Protein 2HVB (pdb70)

Foldseek 3Di:
DQVVLADEDPPQWDAKDWDWDDDQQKIKIKIATCPPHAHQQAPVKDWFKKWKWWQFDVHDDIHTPDMDGQPDRDVPHRHRMDMDMDGGNTWGKMKMWIQMPVRGIYMDMDTGD/DLVVLAAADDDPDAWDEKDWDWDDDQQKIKIKIATQPPHDHQFAPVKDWFWKWKWWAFPVGDDTHTQDIDTQPDGDVVHGGRMDMDMDGDNTWGKMKMWIQMPVSGIYMDIDTRD/DVVVLAAADQPQWDAKDWDWDDDAQKIKIKIATQPPHAHQFAPQKDWFKKWKWWAFPPHPDIHTPDMDTQPDRDPVHRHRMDMDIDGGNTWFKMKMWIQMVVRGIYMDMDTGD/DQVVLAAADDDPDAWDHKDWDWDDDQFKIKIKIAICPPPDGQFAPVKDWFKKWKWWAFPVGDDTHTPDIDGQPDGDVVHGGRMDMDMDGDNTWGKMKMWIQMPVRGIYMDMDTRD

Secondary structure (DSSP, 8-state):
--GGG-B-S-----SPEEEEEEETTEEEEEEESSSSSPPP-SSSS-EEEEEEEEEETT-SS-EEEEEEEE--BSSSEEEEEEEEEEE-S--EEEEEEEEETTTEEEEEEEEE-/-GGGG-B-S--TT---SPEEEEEEETTEEEEEEES-SSSPPP-SSSS-EEEEEEEEEETT-SS-EEEEEEEE--BSSSEEEEEEEEEEE----EEEEEEEEETTTEEEEEEEEE-/--GGG-B-S-----S-EEEEEEETTEEEEEEES-SSS----SSSS-EEEEEEEEEETT-SS-EEEEEEEE--BSSSEEEEEEEEEEE-S--EEEEEEEEETTTEEEEEEEEE-/--GGG-B-S--SSS--S-EEEEEEETTEEEEEEESSSSSPPP-BTTB-EEEEEEEEEESS-SS-EEEEEEEE--BSSSEEEEEEEEEEE-S--EEEEEEEEETTTEEEEEEEEE-

B-factor: mean 34.13, std 11.04, range [6.91, 83.4]

Nearest PDB structures (foldseek):
  2hvb-assembly1_D  TM=1.007E+00  e=1.177E-21  Pyrococcus horikoshii OT3
  2hvb-assembly1_C  TM=9.997E-01  e=3.845E-20  Pyrococcus horikoshii OT3
  1do6-assembly1_A  TM=9.822E-01  e=7.403E-17  Pyrococcus furiosus
  4c4u-assembly3_O  TM=9.441E-01  e=2.713E-13  Archaeoglobus fulgidus
  6gq8-assembly1_D  TM=9.202E-01  e=4.413E-12  Nanoarchaeum equitans Kin4-M

InterPro domains:
  IPR002742 Desulfoferrodoxin, ferrous iron-binding domain [PF01880] (9-111)
  IPR002742 Desulfoferrodoxin, ferrous iron-binding domain [TIGR00332] (8-114)
  IPR036073 Desulfoferrodoxin, ferrous iron-binding domain superfamily [G3DSA:2.60.40.730] (1-115)
  IPR036073 Desulfoferrodoxin, ferrous iron-binding domain superfamily [SSF49367] (1-114)
  IPR051233 Desulfoferrodoxin superoxide reductase [PTHR36541] (2-113)

Sequence (456 aa):
MLKETIRSGDWEKHVPVIEYEREGDLVKVEVSVGKEIPHPNTPEHHIAWIELYFHPEGGQFPILVGRVEFTNHSDPLTEPRAVFFFKTSKKGKLYALSYCNIHGLWENEVQLEMLKETIRSGDWKGEKHVPVIEYEREGDLVKVEVSVGKEIPHPNTPEHHIAWIELYFHPEGGQFPILVGRVEFTNHSDPLTEPRAVFFFKTSKKGKLYALSYCNIHGLWENEVQLEMLKETIRSGDWEKHVPVIEYEREGDLVKVEVSVGKEIPHPNTPEHHIAWIELYFHPEGGQFPILVGRVEFTNHSDPLTEPRAVFFFKTSKKGKLYALSYCNIHGLWENEVQLEMLKETIRSGDWKGEKHVPVIEYEREGDLVKVEVSVGKEIPHPNTPEHHIAWIELYFHPEGGQFPILVGRVEFTNHSDPLTEPRAVFFFKTSKKGKLYALSYCNIHGLWENEVQLE

Solvent-accessible surface area: 17505 Å² total; per-residue (Å²): 74,0,50,108,13,10,64,70,30,92,146,75,56,0,22,0,56,15,85,63,126,71,138,60,71,39,0,91,0,32,0,4,3,7,106,157,111,105,10,47,28,51,32,93,22,22,5,22,6,0,0,0,0,0,38,8,112,95,29,118,23,1,29,1,0,0,1,1,13,2,40,15,23,76,50,0,45,1,47,10,48,2,9,1,6,0,99,2,75,97,112,8,70,0,10,0,0,1,4,1,24,78,14,2,1,2,6,32,51,47,101,1,154,71,0,42,112,18,10,67,58,48,55,89,205,79,29,83,0,26,0,67,15,82,66,114,55,134,60,67,89,4,89,0,29,0,2,2,11,77,148,114,100,11,54,28,54,32,86,24,20,5,22,6,0,0,0,0,0,34,6,111,94,32,123,26,1,29,1,0,0,0,1,11,3,39,12,21,75,46,0,46,0,40,14,59,2,7,2,20,3,90,4,63,90,98,0,54,0,9,0,0,0,3,1,22,79,26,1,0,0,3,51,67,42,81,1,149,79,0,55,131,10,6,53,49,58,69,101,74,66,0,40,0,63,12,89,66,107,73,132,59,63,45,0,84,0,31,0,2,4,11,96,157,93,108,14,53,28,56,33,82,27,22,4,23,6,0,0,0,0,0,37,9,140,80,25,112,20,1,28,1,0,0,1,1,14,3,34,12,21,73,53,0,51,1,35,13,31,1,13,0,10,0,91,4,80,104,109,6,70,0,9,0,1,1,5,0,25,80,23,2,0,2,0,38,57,45,99,1,149,87,0,33,115,17,8,70,56,50,58,84,202,69,39,85,0,25,0,68,15,85,63,113,69,116,57,72,53,1,86,0,30,0,3,3,13,84,145,104,104,9,52,23,55,40,94,22,22,5,21,6,0,0,0,0,0,30,15,115,94,29,123,25,2,28,1,0,0,1,0,10,3,36,12,19,74,46,0,40,1,41,15,58,2,9,1,15,1,96,7,83,95,115,1,53,0,6,0,1,1,4,0,21,79,26,1,1,1,2,44,65,46,90,1,151

CATH classification: 2.60.40.730

Structure (mmCIF, N/CA/C/O backbone):
data_2HVB
#
_entry.id   2HVB
#
_cell.length_a   62.561
_cell.length_b   62.561
_cell.length_c   115.254
_cell.angle_alpha   90.00
_cell.angle_beta   90.00
_cell.angle_gamma   120.00
#
_symmetry.space_group_name_H-M   'P 31'
#
loop_
_entity.id
_entity.type
_entity.pdbx_description
1 polymer 'Superoxide reductase'
2 non-polymer 'FE (III) ION'
3 water water
#
loop_
_atom_site.group_PDB
_atom_site.id
_atom_site.type_symbol
_atom_site.label_atom_id
_atom_site.label_alt_id
_atom_site.label_comp_id
_atom_site.label_asym_id
_atom_site.label_entity_id
_atom_site.label_seq_id
_atom_site.pdbx_PDB_ins_code
_atom_site.Cartn_x
_atom_site.Cartn_y
_atom_site.Cartn_z
_atom_site.occupancy
_atom_site.B_iso_or_equiv
_atom_site.auth_seq_id
_atom_site.auth_comp_id
_atom_site.auth_asym_id
_atom_site.auth_atom_id
_atom_site.pdbx_PDB_model_num
ATOM 1 N N . MET A 1 10 ? -34.379 24.606 4.960 1.00 41.46 10 MET A N 1
ATOM 2 C CA . MET A 1 10 ? -35.418 23.535 4.997 1.00 42.63 10 MET A CA 1
ATOM 3 C C . MET A 1 10 ? -34.838 22.153 5.310 1.00 41.21 10 MET A C 1
ATOM 4 O O . MET A 1 10 ? -34.034 22.003 6.233 1.00 41.34 10 MET A O 1
ATOM 9 N N . LEU A 1 11 ? -35.255 21.151 4.537 1.00 39.43 11 LEU A N 1
ATOM 10 C CA . LEU A 1 11 ? -34.790 19.781 4.717 1.00 38.49 11 LEU A CA 1
ATOM 11 C C . LEU A 1 11 ? -33.353 19.578 4.224 1.00 39.14 11 LEU A C 1
ATOM 12 O O . LEU A 1 11 ? -32.559 18.901 4.879 1.00 40.80 11 LEU A O 1
ATOM 17 N N . LYS A 1 12 ? -33.006 20.158 3.078 1.00 39.76 12 LYS A N 1
ATOM 18 C CA . LYS A 1 12 ? -31.654 19.991 2.555 1.00 40.95 12 LYS A CA 1
ATOM 19 C C . LYS A 1 12 ? -30.588 20.390 3.559 1.00 42.19 12 LYS A C 1
ATOM 20 O O . LYS A 1 12 ? -29.558 19.728 3.668 1.00 43.97 12 LYS A O 1
ATOM 26 N N . GLU A 1 13 ? -30.844 21.457 4.309 1.00 43.76 13 GLU A N 1
ATOM 27 C CA . GLU A 1 13 ? -29.889 21.942 5.305 1.00 44.77 13 GLU A CA 1
ATOM 28 C C . GLU A 1 13 ? -29.637 20.918 6.404 1.00 43.27 13 GLU A C 1
ATOM 29 O O . GLU A 1 13 ? -28.613 20.963 7.081 1.00 42.91 13 GLU A O 1
ATOM 35 N N . THR A 1 14 ? -30.569 19.990 6.577 1.00 42.07 14 THR A N 1
ATOM 36 C CA . THR A 1 14 ? -30.428 18.977 7.610 1.00 41.61 14 THR A CA 1
ATOM 37 C C . THR A 1 14 ? -29.555 17.826 7.128 1.00 40.79 14 THR A C 1
ATOM 38 O O . THR A 1 14 ? -29.068 17.033 7.931 1.00 40.67 14 THR A O 1
ATOM 42 N N . ILE A 1 15 ? -29.358 17.750 5.814 1.00 40.35 15 ILE A N 1
ATOM 43 C CA . ILE A 1 15 ? -28.563 16.693 5.200 1.00 40.91 15 ILE A CA 1
ATOM 44 C C . ILE A 1 15 ? -27.074 16.907 5.458 1.00 43.06 15 ILE A C 1
ATOM 45 O O . ILE A 1 15 ? -26.517 17.925 5.060 1.00 42.82 15 ILE A O 1
ATOM 50 N N . ARG A 1 16 ? -26.430 15.937 6.111 1.00 45.97 16 ARG A N 1
ATOM 51 C CA . ARG A 1 16 ? -25.052 16.058 6.581 1.00 48.76 16 ARG A CA 1
ATOM 52 C C . ARG A 1 16 ? -24.069 15.306 5.677 1.00 51.95 16 ARG A C 1
ATOM 53 O O . ARG A 1 16 ? -24.439 14.553 4.788 1.00 51.06 16 ARG A O 1
ATOM 61 N N . SER A 1 17 ? -22.771 15.567 5.913 1.00 56.25 17 SER A N 1
ATOM 62 C CA . SER A 1 17 ? -21.743 14.807 5.211 1.00 60.51 17 SER A CA 1
ATOM 63 C C . SER A 1 17 ? -20.467 14.690 6.050 1.00 63.96 17 SER A C 1
ATOM 64 O O . SER A 1 17 ? -19.589 15.539 6.028 1.00 64.81 17 SER A O 1
ATOM 67 N N . GLY A 1 18 ? -20.406 13.606 6.842 1.00 67.99 18 GLY A N 1
ATOM 68 C CA . GLY A 1 18 ? -19.257 13.413 7.717 1.00 71.91 18 GLY A CA 1
ATOM 69 C C . GLY A 1 18 ? -19.547 12.342 8.771 1.00 74.93 18 GLY A C 1
ATOM 70 O O . GLY A 1 18 ? -19.799 11.183 8.471 1.00 75.44 18 GLY A O 1
ATOM 71 N N . ASP A 1 19 ? -19.461 12.759 10.048 1.00 77.20 19 ASP A N 1
ATOM 72 C CA . ASP A 1 19 ? -19.808 11.848 11.136 1.00 79.68 19 ASP A CA 1
ATOM 73 C C . ASP A 1 19 ? -20.404 12.616 12.319 1.00 80.47 19 ASP A C 1
ATOM 74 O O . ASP A 1 19 ? -20.847 13.748 12.199 1.00 80.86 19 ASP A O 1
ATOM 79 N N . TRP A 1 20 ? -20.440 11.943 13.485 1.00 81.39 20 TRP A N 1
ATOM 80 C CA . TRP A 1 20 ? -21.012 12.590 14.661 1.00 81.56 20 TRP A CA 1
ATOM 81 C C . TRP A 1 20 ? -20.018 12.620 15.823 1.00 81.41 20 TRP A C 1
ATOM 82 O O . TRP A 1 20 ? -20.319 12.222 16.940 1.00 81.79 20 TRP A O 1
ATOM 93 N N . GLU A 1 23 ? -19.173 8.090 14.927 1.00 56.99 23 GLU A N 1
ATOM 94 C CA . GLU A 1 23 ? -20.154 7.140 14.409 1.00 57.65 23 GLU A CA 1
ATOM 95 C C . GLU A 1 23 ? -20.381 7.362 12.915 1.00 57.06 23 GLU A C 1
ATOM 96 O O . GLU A 1 23 ? -20.991 8.328 12.490 1.00 56.45 23 GLU A O 1
ATOM 102 N N . LYS A 1 24 ? -19.831 6.450 12.102 1.00 55.72 24 LYS A N 1
ATOM 103 C CA . LYS A 1 24 ? -19.948 6.657 10.668 1.00 54.52 24 LYS A CA 1
ATOM 104 C C . LYS A 1 24 ? -21.400 6.575 10.198 1.00 52.83 24 LYS A C 1
ATOM 105 O O . LYS A 1 24 ? -22.111 5.605 10.438 1.00 52.43 24 LYS A O 1
ATOM 111 N N . HIS A 1 25 ? -21.801 7.631 9.500 1.00 49.97 25 HIS A N 1
ATOM 112 C CA . HIS A 1 25 ? -23.131 7.706 8.913 1.00 47.52 25 HIS A CA 1
ATOM 113 C C . HIS A 1 25 ? -23.064 7.894 7.390 1.00 46.48 25 HIS A C 1
ATOM 114 O O . HIS A 1 25 ? -23.992 7.516 6.667 1.00 46.59 25 HIS A O 1
ATOM 121 N N . VAL A 1 26 ? -21.975 8.495 6.920 1.00 45.02 26 VAL A N 1
ATOM 122 C CA . VAL A 1 26 ? -21.780 8.765 5.502 1.00 44.66 26 VAL A CA 1
ATOM 123 C C . VAL A 1 26 ? -21.891 7.483 4.663 1.00 42.98 26 VAL A C 1
ATOM 124 O O . VAL A 1 26 ? -21.137 6.533 4.858 1.00 43.19 26 VAL A O 1
ATOM 128 N N . PRO A 1 27 ? -22.854 7.439 3.726 1.00 41.81 27 PRO A N 1
ATOM 129 C CA . PRO A 1 27 ? -23.021 6.252 2.887 1.00 41.16 27 PRO A CA 1
ATOM 130 C C . PRO A 1 27 ? -21.937 6.141 1.822 1.00 40.43 27 PRO A C 1
ATOM 131 O O . PRO A 1 27 ? -21.755 7.047 1.009 1.00 41.24 27 PRO A O 1
ATOM 135 N N . VAL A 1 28 ? -21.219 5.022 1.836 1.00 39.61 28 VAL A N 1
ATOM 136 C CA . VAL A 1 28 ? -20.152 4.780 0.875 1.00 37.92 28 VAL A CA 1
ATOM 137 C C . VAL A 1 28 ? -20.717 4.170 -0.407 1.00 37.55 28 VAL A C 1
ATOM 138 O O . VAL A 1 28 ? -21.537 3.253 -0.364 1.00 38.53 28 VAL A O 1
ATOM 142 N N . ILE A 1 29 ? -20.277 4.699 -1.545 1.00 36.51 29 ILE A N 1
ATOM 143 C CA . ILE A 1 29 ? -20.723 4.232 -2.851 1.00 34.57 29 ILE A CA 1
ATOM 144 C C . ILE A 1 29 ? -19.573 3.569 -3.596 1.00 35.91 29 ILE A C 1
ATOM 145 O O . ILE A 1 29 ? -18.510 4.165 -3.771 1.00 36.73 29 ILE A O 1
ATOM 150 N N . GLU A 1 30 ? -19.783 2.336 -4.033 1.00 36.88 30 GLU A N 1
ATOM 151 C CA . GLU A 1 30 ? -18.766 1.624 -4.790 1.00 38.22 30 GLU A CA 1
ATOM 152 C C . GLU A 1 30 ? -19.464 0.980 -5.971 1.00 38.91 30 GLU A C 1
ATOM 153 O O . GLU A 1 30 ? -20.532 0.394 -5.808 1.00 39.65 30 GLU A O 1
ATOM 159 N N . TYR A 1 31 ? -18.871 1.098 -7.159 1.00 38.29 31 TYR A N 1
ATOM 160 C CA . TYR A 1 31 ? -19.475 0.546 -8.365 1.00 38.10 31 TYR A CA 1
ATOM 161 C C . TYR A 1 31 ? -18.493 -0.121 -9.311 1.00 39.83 31 TYR A C 1
ATOM 162 O O . TYR A 1 31 ? -17.304 0.187 -9.324 1.00 38.77 31 TYR A O 1
ATOM 171 N N . GLU A 1 32 ? -19.016 -1.033 -10.115 1.00 42.28 32 GLU A N 1
ATOM 172 C CA . GLU A 1 32 ? -18.219 -1.720 -11.107 1.00 43.38 32 GLU A CA 1
ATOM 173 C C . GLU A 1 32 ? -18.996 -1.596 -12.398 1.00 43.56 32 GLU A C 1
ATOM 174 O O . GLU A 1 32 ? -20.226 -1.629 -12.402 1.00 43.15 32 GLU A O 1
ATOM 180 N N . ARG A 1 33 ? -18.272 -1.441 -13.494 1.00 42.91 33 ARG A N 1
ATOM 181 C CA . ARG A 1 33 ? -18.901 -1.283 -14.788 1.00 42.69 33 ARG A CA 1
ATOM 182 C C . ARG A 1 33 ? -18.473 -2.325 -15.811 1.00 43.18 33 ARG A C 1
ATOM 183 O O . ARG A 1 33 ? -17.280 -2.571 -16.003 1.00 43.51 33 ARG A O 1
ATOM 191 N N . GLU A 1 34 ? -19.466 -2.938 -16.451 1.00 42.95 34 GLU A N 1
ATOM 192 C CA . GLU A 1 34 ? -19.258 -3.933 -17.500 1.00 42.67 34 GLU A CA 1
ATOM 193 C C . GLU A 1 34 ? -20.117 -3.488 -18.684 1.00 41.83 34 GLU A C 1
ATOM 194 O O . GLU A 1 34 ? -21.231 -3.978 -18.880 1.00 41.89 34 GLU A O 1
ATOM 200 N N . GLY A 1 35 ? -19.599 -2.537 -19.456 1.00 40.07 35 GLY A N 1
ATOM 201 C CA . GLY A 1 35 ? -20.331 -2.031 -20.603 1.00 39.34 35 GLY A CA 1
ATOM 202 C C . GLY A 1 35 ? -21.372 -1.015 -20.167 1.00 39.86 35 GLY A C 1
ATOM 203 O O . GLY A 1 35 ? -21.040 0.079 -19.710 1.00 40.87 35 GLY A O 1
ATOM 204 N N . ASP A 1 36 ? -22.642 -1.369 -20.311 1.00 39.35 36 ASP A N 1
ATOM 205 C CA . ASP A 1 36 ? -23.714 -0.471 -19.908 1.00 38.95 36 ASP A CA 1
ATOM 206 C C . ASP A 1 36 ? -24.191 -0.799 -18.504 1.00 37.22 36 ASP A C 1
ATOM 207 O O . ASP A 1 36 ? -24.792 0.033 -17.830 1.00 36.47 36 ASP A O 1
ATOM 212 N N . LEU A 1 37 ? -23.904 -2.019 -18.066 1.00 36.51 37 LEU A N 1
ATOM 213 C CA . LEU A 1 37 ? -24.313 -2.476 -16.749 1.00 34.04 37 LEU A CA 1
ATOM 214 C C . LEU A 1 37 ? -23.444 -1.985 -15.605 1.00 33.49 37 LEU A C 1
ATOM 215 O O . LEU A 1 37 ? -22.247 -2.262 -15.560 1.00 33.95 37 LEU A O 1
ATOM 220 N N . VAL A 1 38 ? -24.057 -1.256 -14.680 1.00 32.72 38 VAL A N 1
ATOM 221 C CA . VAL A 1 38 ? -23.344 -0.747 -13.522 1.00 31.52 38 VAL A CA 1
ATOM 222 C C . VAL A 1 38 ? -23.807 -1.506 -12.284 1.00 31.52 38 VAL A C 1
ATOM 223 O O . VAL A 1 38 ? -25.003 -1.617 -12.008 1.00 32.51 38 VAL A O 1
ATOM 227 N N . LYS A 1 39 ? -22.844 -2.049 -11.558 1.00 32.11 39 LYS A N 1
ATOM 228 C CA . LYS A 1 39 ? -23.114 -2.784 -10.337 1.00 31.55 39 LYS A CA 1
ATOM 229 C C . LYS A 1 39 ? -22.694 -1.806 -9.234 1.00 30.72 39 LYS A C 1
ATOM 230 O O . LYS A 1 39 ? -21.536 -1.393 -9.176 1.00 28.50 39 LYS A O 1
ATOM 236 N N . VAL A 1 40 ? -23.635 -1.416 -8.377 1.00 29.56 40 VAL A N 1
ATOM 237 C CA . VAL A 1 40 ? -23.320 -0.458 -7.324 1.00 28.52 40 VAL A CA 1
ATOM 238 C C . VAL A 1 40 ? -23.549 -0.988 -5.914 1.00 29.78 40 VAL A C 1
ATOM 239 O O . VAL A 1 40 ? -24.606 -1.543 -5.608 1.00 29.88 40 VAL A O 1
ATOM 243 N N . GLU A 1 41 ? -22.550 -0.830 -5.056 1.00 29.83 41 GLU A N 1
ATOM 244 C CA . GLU A 1 41 ? -22.701 -1.261 -3.677 1.00 30.87 41 GLU A CA 1
ATOM 245 C C . GLU A 1 41 ? -22.719 -0.032 -2.782 1.00 29.21 41 GLU A C 1
ATOM 246 O O . GLU A 1 41 ? -21.782 0.772 -2.799 1.00 29.78 41 GLU A O 1
ATOM 252 N N . VAL A 1 42 ? -23.791 0.123 -2.015 1.00 27.19 42 VAL A N 1
ATOM 253 C CA . VAL A 1 42 ? -23.895 1.253 -1.106 1.00 26.81 42 VAL A CA 1
ATOM 254 C C . VAL A 1 42 ? -23.866 0.684 0.303 1.00 27.78 42 VAL A C 1
ATOM 255 O O . VAL A 1 42 ? -24.395 -0.408 0.549 1.00 27.77 42 VAL A O 1
ATOM 259 N N . SER A 1 43 ? -23.241 1.401 1.228 1.00 27.22 43 SER A N 1
ATOM 260 C CA . SER A 1 43 ? -23.161 0.907 2.600 1.00 27.97 43 SER A CA 1
ATOM 261 C C . SER A 1 43 ? -22.866 1.984 3.620 1.00 28.34 43 SER A C 1
ATOM 262 O O . SER A 1 43 ? -22.414 3.079 3.279 1.00 27.38 43 SER A O 1
ATOM 265 N N . VAL A 1 44 ? -23.131 1.654 4.877 1.00 29.29 44 VAL A N 1
ATOM 266 C CA . VAL A 1 44 ? -22.876 2.565 5.982 1.00 30.92 44 VAL A CA 1
ATOM 267 C C . VAL A 1 44 ? -22.114 1.788 7.053 1.00 32.93 44 VAL A C 1
ATOM 268 O O . VAL A 1 44 ? -22.474 0.657 7.382 1.00 34.11 44 VAL A O 1
ATOM 272 N N . GLY A 1 45 ? -21.047 2.388 7.571 1.00 34.86 45 GLY A N 1
ATOM 273 C CA . GLY A 1 45 ? -20.224 1.786 8.618 1.00 39.01 45 GLY A CA 1
ATOM 274 C C . GLY A 1 45 ? -19.784 0.352 8.284 1.00 41.59 45 GLY A C 1
ATOM 275 O O . GLY A 1 45 ? -20.017 -0.594 9.032 1.00 42.17 45 GLY A O 1
ATOM 276 N N . LYS A 1 46 ? -19.148 0.208 7.101 1.00 44.59 46 LYS A N 1
ATOM 277 C CA . LYS A 1 46 ? -18.656 -1.099 6.674 1.00 47.61 46 LYS A CA 1
ATOM 278 C C . LYS A 1 46 ? -17.337 -1.458 7.371 1.00 49.80 46 LYS A C 1
ATOM 279 O O . LYS A 1 46 ? -16.942 -2.614 7.465 1.00 50.02 46 LYS A O 1
ATOM 285 N N . GLU A 1 47 ? -16.635 -0.403 7.832 1.00 52.46 47 GLU A N 1
ATOM 286 C CA . GLU A 1 47 ? -15.437 -0.606 8.645 1.00 54.17 47 GL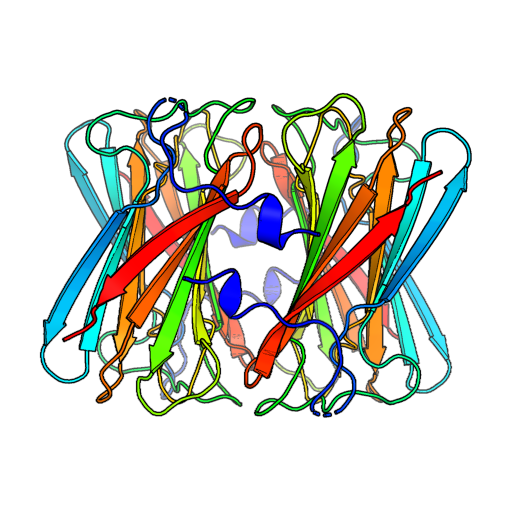U A CA 1
ATOM 287 C C . GLU A 1 47 ? -15.785 -0.498 10.129 1.00 53.70 47 GLU A C 1
ATOM 288 O O . GLU A 1 47 ? -15.681 -1.440 10.905 1.00 53.62 47 GLU A O 1
ATOM 294 N N . ILE A 1 48 ? -16.172 0.733 10.516 1.00 53.74 48 ILE A N 1
ATOM 295 C CA . ILE A 1 48 ? -16.697 0.952 11.855 1.00 52.76 48 ILE A CA 1
ATOM 296 C C . ILE A 1 48 ? -18.224 0.845 11.855 1.00 50.30 48 ILE A C 1
ATOM 297 O O . ILE A 1 48 ? -18.936 1.795 11.560 1.00 50.35 48 ILE A O 1
ATOM 302 N N . PRO A 1 49 ? -18.727 -0.365 12.159 1.00 48.12 49 PRO A N 1
ATOM 303 C CA . PRO A 1 49 ? -20.157 -0.621 12.161 1.00 46.17 49 PRO A CA 1
ATOM 304 C C . PRO A 1 49 ? -20.960 0.454 12.914 1.00 43.89 49 PRO A C 1
ATOM 305 O O . PRO A 1 49 ? -20.594 0.922 13.983 1.00 44.97 49 PRO A O 1
ATOM 309 N N . HIS A 1 50 ? -22.049 0.884 12.293 1.00 39.64 50 HIS A N 1
ATOM 310 C CA . HIS A 1 50 ? -23.015 1.713 12.976 1.00 34.50 50 HIS A CA 1
ATOM 311 C C . HIS A 1 50 ? -23.868 0.848 13.890 1.00 31.42 50 HIS A C 1
ATOM 312 O O . HIS A 1 50 ? -24.046 -0.342 13.676 1.00 32.56 50 HIS A O 1
ATOM 319 N N . PRO A 1 51 ? -24.354 1.448 14.992 1.00 30.41 51 PRO A N 1
ATOM 320 C CA . PRO A 1 51 ? -25.282 0.746 15.846 1.00 29.34 51 PRO A CA 1
ATOM 321 C C . PRO A 1 51 ? -26.428 0.163 15.024 1.00 27.92 51 PRO A C 1
ATOM 322 O O . PRO A 1 51 ? -27.007 0.804 14.150 1.00 27.47 51 PRO A O 1
ATOM 326 N N . ASN A 1 52 ? -26.700 -1.125 15.269 1.00 27.50 52 ASN A N 1
ATOM 327 C CA . ASN A 1 52 ? -27.838 -1.752 14.613 1.00 26.77 52 ASN A CA 1
ATOM 328 C C . ASN A 1 52 ? -28.754 -2.395 15.647 1.00 26.54 52 ASN A C 1
ATOM 329 O O . ASN A 1 52 ? -28.611 -3.557 16.005 1.00 27.04 52 ASN A O 1
ATOM 334 N N . THR A 1 53 ? -29.677 -1.604 16.187 1.00 26.48 53 THR A N 1
ATOM 335 C CA . THR A 1 53 ? -30.618 -2.064 17.206 1.00 26.06 53 THR A CA 1
ATOM 336 C C . THR A 1 53 ? -31.983 -1.440 16.896 1.00 26.91 53 THR A C 1
ATOM 337 O O . THR A 1 53 ? -32.089 -0.487 16.106 1.00 25.64 53 THR A O 1
ATOM 341 N N . PRO A 1 54 ? -33.046 -1.959 17.523 1.00 26.84 54 PRO A N 1
ATOM 342 C CA . PRO A 1 54 ? -34.378 -1.410 17.269 1.00 26.17 54 PRO A CA 1
ATOM 343 C C . PRO A 1 54 ? -34.451 0.081 17.542 1.00 26.34 54 PRO A C 1
ATOM 344 O O . PRO A 1 54 ? -35.110 0.816 16.814 1.00 25.84 54 PRO A O 1
ATOM 348 N N . GLU A 1 55 ? -33.762 0.513 18.596 1.00 28.43 55 GLU A N 1
ATOM 349 C CA . GLU A 1 55 ? -33.725 1.917 19.006 1.00 29.01 55 GLU A CA 1
ATOM 350 C C . GLU A 1 55 ? -32.821 2.771 18.124 1.00 28.19 55 GLU A C 1
ATOM 351 O O . GLU A 1 55 ? -33.065 3.961 17.959 1.00 27.81 55 GLU A O 1
ATOM 357 N N . HIS A 1 56 ? -31.766 2.181 17.568 1.00 27.21 56 HIS A N 1
ATOM 358 C CA . HIS A 1 56 ? -30.836 2.954 16.741 1.00 27.14 56 HIS A CA 1
ATOM 359 C C . HIS A 1 56 ? -30.279 2.122 15.588 1.00 26.35 56 HIS A C 1
ATOM 360 O O . HIS A 1 56 ? -29.716 1.036 15.796 1.00 25.04 56 HIS A O 1
ATOM 367 N N . HIS A 1 57 ? -30.437 2.649 14.378 1.00 25.54 57 HIS A N 1
ATOM 368 C CA . HIS A 1 57 ? -30.019 1.941 13.177 1.00 24.94 57 HIS A CA 1
ATOM 369 C C . HIS A 1 57 ? -30.141 2.768 11.902 1.00 23.34 57 HIS A C 1
ATOM 370 O O . HIS A 1 57 ? -30.693 3.872 11.881 1.00 23.82 57 HIS A O 1
ATOM 377 N N . ILE A 1 58 ? -29.598 2.216 10.828 1.00 22.03 58 ILE A N 1
ATOM 378 C CA . ILE A 1 58 ? -29.685 2.843 9.521 1.00 21.19 58 ILE A CA 1
ATOM 379 C C . ILE A 1 58 ? -30.937 2.135 8.947 1.00 21.52 58 ILE A C 1
ATOM 380 O O . ILE A 1 58 ? -30.984 0.894 8.883 1.00 19.60 58 ILE A O 1
ATOM 385 N N . ALA A 1 59 ? -31.931 2.908 8.515 1.00 21.25 59 ALA A N 1
ATOM 386 C CA . ALA A 1 59 ? -33.164 2.339 7.991 1.00 21.08 59 ALA A CA 1
ATOM 387 C C . ALA A 1 59 ? -33.186 2.104 6.502 1.00 21.46 59 ALA A C 1
ATOM 388 O O . ALA A 1 59 ? -33.773 1.129 6.048 1.00 23.41 59 ALA A O 1
ATOM 390 N N . TRP A 1 60 ? -32.578 3.002 5.738 1.00 22.71 60 TRP A N 1
ATOM 391 C CA . TRP A 1 60 ? -32.578 2.852 4.289 1.00 22.89 60 TRP A CA 1
ATOM 392 C C . TRP A 1 60 ? -31.538 3.683 3.552 1.00 22.64 60 TRP A C 1
ATOM 393 O O . TRP A 1 60 ? -30.873 4.552 4.123 1.00 21.56 60 TRP A O 1
ATOM 404 N N . ILE A 1 61 ? -31.428 3.404 2.261 1.00 22.66 61 ILE A N 1
ATOM 405 C CA . ILE A 1 61 ? -30.522 4.119 1.382 1.00 23.01 61 ILE A CA 1
ATOM 406 C C . ILE A 1 61 ? -31.181 4.249 0.009 1.00 24.94 61 ILE A C 1
ATOM 407 O O . ILE A 1 61 ? -31.804 3.300 -0.488 1.00 24.86 61 ILE A O 1
ATOM 412 N N . GLU A 1 62 ? -31.056 5.429 -0.593 1.00 24.91 62 GLU A N 1
ATOM 413 C CA . GLU A 1 62 ? -31.599 5.671 -1.924 1.00 25.14 62 GLU A CA 1
ATOM 414 C C . GLU A 1 62 ? -30.409 5.985 -2.827 1.00 25.13 62 GLU A C 1
ATOM 415 O O . GLU A 1 62 ? -29.503 6.719 -2.433 1.00 25.12 62 GLU A O 1
ATOM 421 N N . LEU A 1 63 ? -30.404 5.409 -4.025 1.00 25.33 63 LEU A N 1
ATOM 422 C CA . LEU A 1 63 ? -29.320 5.618 -4.978 1.00 24.78 63 LEU A CA 1
ATOM 423 C C . LEU A 1 63 ? -29.824 6.389 -6.182 1.00 25.42 63 LEU A C 1
ATOM 424 O O . LEU A 1 63 ? -30.709 5.926 -6.906 1.00 26.69 63 LEU A O 1
ATOM 429 N N . TYR A 1 64 ? -29.257 7.569 -6.391 1.00 24.94 64 TYR A N 1
ATOM 430 C CA . TYR A 1 64 ? -29.658 8.403 -7.507 1.00 25.79 64 TYR A CA 1
ATOM 431 C C . TYR A 1 64 ? -28.543 8.514 -8.538 1.00 27.18 64 TYR A C 1
ATOM 432 O O . TYR A 1 64 ? -27.352 8.427 -8.219 1.00 26.34 64 TYR A O 1
ATOM 441 N N . PHE A 1 65 ? -28.946 8.730 -9.780 1.00 26.51 65 PHE A N 1
ATOM 442 C CA . PHE A 1 65 ? -27.998 8.905 -10.848 1.00 26.65 65 PHE A CA 1
ATOM 443 C C . PHE A 1 65 ? -28.321 10.207 -11.563 1.00 27.09 65 PHE A C 1
ATOM 444 O O . PHE A 1 65 ? -29.410 10.371 -12.105 1.00 27.00 65 PHE A O 1
ATOM 452 N N . HIS A 1 66 ? -27.377 11.138 -11.543 1.00 28.21 66 HIS A N 1
ATOM 453 C CA . HIS A 1 66 ? -27.563 12.410 -12.220 1.00 28.33 66 HIS A CA 1
ATOM 454 C C . HIS A 1 66 ? -26.706 12.370 -13.477 1.00 30.39 66 HIS A C 1
ATOM 455 O O . HIS A 1 66 ? -25.509 12.668 -13.446 1.00 28.28 66 HIS A O 1
ATOM 462 N N . PRO A 1 67 ? -27.312 11.992 -14.604 1.00 32.75 67 PRO A N 1
ATOM 463 C CA . PRO A 1 67 ? -26.567 11.915 -15.849 1.00 35.48 67 PRO A CA 1
ATOM 464 C C . PRO A 1 67 ? -26.098 13.270 -16.356 1.00 37.57 67 PRO A C 1
ATOM 465 O O . PRO A 1 67 ? -26.798 14.276 -16.203 1.00 37.71 67 PRO A O 1
ATOM 469 N N . GLU A 1 68 ? -24.907 13.286 -16.954 1.00 38.75 68 GLU A N 1
ATOM 470 C CA . GLU A 1 68 ? -24.406 14.505 -17.559 1.00 41.43 68 GLU A CA 1
ATOM 471 C C . GLU A 1 68 ? -25.295 14.878 -18.741 1.00 41.39 68 GLU A C 1
ATOM 472 O O . GLU A 1 68 ? -25.872 14.033 -19.405 1.00 40.64 68 GLU A O 1
ATOM 478 N N . GLY A 1 69 ? -25.463 16.190 -18.954 1.00 41.35 69 GLY A N 1
ATOM 479 C CA . GLY A 1 69 ? -26.454 16.582 -19.946 1.00 42.40 69 GLY A CA 1
ATOM 480 C C . GLY A 1 69 ? -27.848 16.128 -19.514 1.00 42.53 69 GLY A C 1
ATOM 481 O O . GLY A 1 69 ? -28.668 15.697 -20.311 1.00 43.83 69 GLY A O 1
ATOM 482 N N . GLY A 1 70 ? -28.066 16.175 -18.180 1.00 42.93 70 GLY A N 1
ATOM 483 C CA . GLY A 1 70 ? -29.405 15.964 -17.636 1.00 41.47 70 GLY A CA 1
ATOM 484 C C . GLY A 1 70 ? -29.658 16.926 -16.466 1.00 41.76 70 GLY A C 1
ATOM 485 O O . GLY A 1 70 ? -28.808 17.155 -15.618 1.00 41.31 70 GLY A O 1
ATOM 486 N N . GLN A 1 71 ? -30.853 17.538 -16.477 1.00 42.73 71 GLN A N 1
ATOM 487 C CA . GLN A 1 71 ? -31.124 18.560 -15.470 1.00 42.83 71 GLN A CA 1
ATOM 488 C C . GLN A 1 71 ? -31.409 17.952 -14.097 1.00 41.12 71 GLN A C 1
ATOM 489 O O . GLN A 1 71 ? -31.086 18.512 -13.058 1.00 40.69 71 GLN A O 1
ATOM 495 N N . PHE A 1 72 ? -32.053 16.790 -14.042 1.00 38.68 72 PHE A N 1
ATOM 496 C CA . PHE A 1 72 ? -32.407 16.204 -12.752 1.00 37.13 72 PHE A CA 1
ATOM 497 C C . PHE A 1 72 ? -31.853 14.821 -12.453 1.00 35.63 72 PHE A C 1
ATOM 498 O O . PHE A 1 72 ? -31.616 14.021 -13.356 1.00 37.49 72 PHE A O 1
ATOM 506 N N . PRO A 1 73 ? -31.662 14.518 -11.161 1.00 33.58 73 PRO A N 1
ATOM 507 C CA . PRO A 1 73 ? -31.148 13.230 -10.687 1.00 31.76 73 PRO A CA 1
ATOM 508 C C . PRO A 1 73 ? -32.294 12.233 -10.748 1.00 30.08 73 PRO A C 1
ATOM 509 O O . PRO A 1 73 ? -33.432 12.592 -10.459 1.00 32.26 73 PRO A O 1
ATOM 513 N N . ILE A 1 74 ? -32.000 10.990 -11.112 1.00 27.31 74 ILE A N 1
ATOM 514 C CA . ILE A 1 74 ? -33.031 9.969 -11.249 1.00 24.92 74 ILE A CA 1
ATOM 515 C C . ILE A 1 74 ? -32.871 8.865 -10.203 1.00 26.45 74 ILE A C 1
ATOM 516 O O . ILE A 1 74 ? -31.779 8.315 -10.037 1.00 26.62 74 ILE A O 1
ATOM 521 N N . LEU A 1 75 ? -33.948 8.536 -9.492 1.00 24.84 75 LEU A N 1
ATOM 522 C CA . LEU A 1 75 ? -33.861 7.487 -8.481 1.00 24.49 75 LEU A CA 1
ATOM 523 C C . LEU A 1 75 ? -33.705 6.143 -9.179 1.00 24.37 75 LEU A C 1
ATOM 524 O O . LEU A 1 75 ? -34.569 5.728 -9.947 1.00 23.95 75 LEU A O 1
ATOM 529 N N . VAL A 1 76 ? -32.592 5.469 -8.919 1.00 26.12 76 VAL A N 1
ATOM 530 C CA . VAL A 1 76 ? -32.323 4.170 -9.537 1.00 26.16 76 VAL A CA 1
ATOM 531 C C . VAL A 1 76 ? -32.936 3.063 -8.697 1.00 24.54 76 VAL A C 1
ATOM 532 O O . VAL A 1 76 ? -33.571 2.153 -9.214 1.00 22.20 76 VAL A O 1
ATOM 536 N N . GLY A 1 77 ? -32.729 3.157 -7.390 1.00 23.82 77 GLY A N 1
ATOM 537 C CA . GLY A 1 77 ? -33.266 2.164 -6.486 1.00 23.55 77 GLY A CA 1
ATOM 538 C C . GLY A 1 77 ? -33.233 2.586 -5.032 1.00 23.02 77 GLY A C 1
ATOM 539 O O . GLY A 1 77 ? -32.478 3.468 -4.636 1.00 22.97 77 GLY A O 1
ATOM 540 N N . ARG A 1 78 ? -34.077 1.952 -4.231 1.00 23.94 78 ARG A N 1
ATOM 541 C CA . ARG A 1 78 ? -34.138 2.244 -2.812 1.00 24.45 78 ARG A CA 1
ATOM 542 C C . ARG A 1 78 ? -34.136 0.927 -2.048 1.00 22.12 78 ARG A C 1
ATOM 543 O O . ARG A 1 78 ? -34.770 -0.041 -2.457 1.00 20.41 78 ARG A O 1
ATOM 551 N N . VAL A 1 79 ? -33.413 0.889 -0.936 1.00 22.11 79 VAL A N 1
ATOM 552 C CA . VAL A 1 79 ? -33.347 -0.332 -0.138 1.00 20.40 79 VAL A CA 1
ATOM 553 C C . VAL A 1 79 ? -33.672 -0.087 1.338 1.00 19.11 79 VAL A C 1
ATOM 554 O O . VAL A 1 79 ? -33.236 0.896 1.931 1.00 18.44 79 VAL A O 1
ATOM 558 N N . GLU A 1 80 ? -34.460 -0.974 1.924 1.00 19.48 80 GLU A N 1
ATOM 559 C CA . GLU A 1 80 ? -34.811 -0.850 3.335 1.00 20.04 80 GLU A CA 1
ATOM 560 C C . GLU A 1 80 ? -34.253 -2.027 4.123 1.00 19.00 80 GLU A C 1
ATOM 561 O O . GLU A 1 80 ? -34.397 -3.187 3.727 1.00 17.96 80 GLU A O 1
ATOM 567 N N . PHE A 1 81 ? -33.585 -1.706 5.224 1.00 18.23 81 PHE A N 1
ATOM 568 C CA . PHE A 1 81 ? -32.996 -2.696 6.118 1.00 18.23 81 PHE A CA 1
ATOM 569 C C . PHE A 1 81 ? -34.003 -2.724 7.257 1.00 20.41 81 PHE A C 1
ATOM 570 O O . PHE A 1 81 ? -33.934 -1.922 8.185 1.00 22.22 81 PHE A O 1
ATOM 578 N N . THR A 1 82 ? -34.932 -3.667 7.186 1.00 20.61 82 THR A N 1
ATOM 579 C CA . THR A 1 82 ? -36.031 -3.709 8.134 1.00 22.65 82 THR A CA 1
ATOM 580 C C . THR A 1 82 ? -36.010 -4.472 9.451 1.00 25.24 82 THR A C 1
ATOM 581 O O . THR A 1 82 ? -36.956 -4.343 10.230 1.00 26.76 82 THR A O 1
ATOM 585 N N . ASN A 1 83 ? -34.996 -5.289 9.714 1.00 26.26 83 ASN A N 1
ATOM 586 C CA . ASN A 1 83 ? -34.963 -5.974 11.007 1.00 25.13 83 ASN A CA 1
ATOM 587 C C . ASN A 1 83 ? -33.646 -5.648 11.693 1.00 26.01 83 ASN A C 1
ATOM 588 O O . ASN A 1 83 ? -32.595 -5.627 11.047 1.00 27.51 83 ASN A O 1
ATOM 593 N N . HIS A 1 84 ? -33.697 -5.395 12.995 1.00 24.09 84 HIS A N 1
ATOM 594 C CA . HIS A 1 84 ? -32.489 -5.013 13.703 1.00 23.59 84 HIS A CA 1
ATOM 595 C C . HIS A 1 84 ? -32.189 -5.784 14.999 1.00 24.97 84 HIS A C 1
ATOM 596 O O . HIS A 1 84 ? -31.624 -5.220 15.926 1.00 24.57 84 HIS A O 1
ATOM 603 N N . SER A 1 85 ? -32.562 -7.062 15.053 1.00 26.36 85 SER A N 1
ATOM 604 C CA . SER A 1 85 ? -32.341 -7.934 16.213 1.00 28.87 85 SER A CA 1
ATOM 605 C C . SER A 1 85 ? -31.687 -9.202 15.694 1.00 28.79 85 SER A C 1
ATOM 606 O O . SER A 1 85 ? -30.473 -9.318 15.651 1.00 30.26 85 SER A O 1
ATOM 609 N N . ASP A 1 86 ? -32.513 -10.142 15.259 1.00 29.46 86 ASP A N 1
ATOM 610 C CA . ASP A 1 86 ? -32.028 -11.383 14.701 1.00 30.31 86 ASP A CA 1
ATOM 611 C C . ASP A 1 86 ? -33.141 -11.848 13.784 1.00 29.47 86 ASP A C 1
ATOM 612 O O . ASP A 1 86 ? -34.211 -12.218 14.235 1.00 29.76 86 ASP A O 1
ATOM 617 N N . PRO A 1 87 ? -32.906 -11.813 12.474 1.00 29.87 87 PRO A N 1
ATOM 618 C CA . PRO A 1 87 ? -31.650 -11.394 11.844 1.00 30.22 87 PRO A CA 1
ATOM 619 C C . PRO A 1 87 ? -31.324 -9.906 11.938 1.00 29.57 87 PRO A C 1
ATOM 620 O O . PRO A 1 87 ? -32.178 -9.068 12.206 1.00 29.94 87 PRO A O 1
ATOM 624 N N . LEU A 1 88 ? -30.061 -9.600 11.703 1.00 29.34 88 LEU A N 1
ATOM 625 C CA . LEU A 1 88 ? -29.584 -8.242 11.755 1.00 28.16 88 LEU A CA 1
ATOM 626 C C . LEU A 1 88 ? -29.345 -7.814 10.322 1.00 28.37 88 LEU A C 1
ATOM 627 O O . LEU A 1 88 ? -28.386 -8.257 9.693 1.00 27.71 88 LEU A O 1
ATOM 632 N N . THR A 1 89 ? -30.223 -6.973 9.794 1.00 27.28 89 THR A N 1
ATOM 633 C CA . THR A 1 89 ? -30.059 -6.502 8.432 1.00 26.27 89 THR A CA 1
ATOM 634 C C . THR A 1 89 ? -28.936 -5.475 8.433 1.00 27.08 89 THR A C 1
ATOM 635 O O . THR A 1 89 ? -29.065 -4.396 9.009 1.00 29.16 89 THR A O 1
ATOM 639 N N . GLU A 1 90 ? -27.833 -5.812 7.791 1.00 26.44 90 GLU A N 1
ATOM 640 C CA . GLU A 1 90 ? -26.716 -4.905 7.713 1.00 26.77 90 GLU A CA 1
ATOM 641 C C . GLU A 1 90 ? -27.058 -3.809 6.703 1.00 26.14 90 GLU A C 1
ATOM 642 O O . GLU A 1 90 ? -27.601 -4.080 5.641 1.00 23.19 90 GLU A O 1
ATOM 648 N N . PRO A 1 91 ? -26.758 -2.550 7.037 1.00 26.85 91 PRO A N 1
ATOM 649 C CA . PRO A 1 91 ? -27.050 -1.445 6.126 1.00 26.64 91 PRO A CA 1
ATOM 650 C C . PRO A 1 91 ? -26.091 -1.422 4.933 1.00 27.07 91 PRO A C 1
ATOM 651 O O . PRO A 1 91 ? -25.259 -0.522 4.805 1.00 26.14 91 PRO A O 1
ATOM 655 N N . ARG A 1 92 ? -26.230 -2.429 4.071 1.00 28.48 92 ARG A N 1
ATOM 656 C CA . ARG A 1 92 ? -25.402 -2.570 2.886 1.00 29.75 92 ARG A CA 1
ATOM 657 C C . ARG A 1 92 ? -26.183 -3.288 1.787 1.00 29.76 92 ARG A C 1
ATOM 658 O O . ARG A 1 92 ? -26.821 -4.309 2.043 1.00 27.66 92 ARG A O 1
ATOM 666 N N . ALA A 1 93 ? -26.117 -2.759 0.564 1.00 29.41 93 ALA A N 1
ATOM 667 C CA . ALA A 1 93 ? -26.821 -3.356 -0.569 1.00 27.75 93 ALA A CA 1
ATOM 668 C C . ALA A 1 93 ? -26.115 -3.144 -1.903 1.00 28.40 93 ALA A C 1
ATOM 669 O O . ALA A 1 93 ? -25.273 -2.244 -2.057 1.00 28.81 93 ALA A O 1
ATOM 671 N N . VAL A 1 94 ? -26.495 -3.973 -2.874 1.00 27.94 94 VAL A N 1
ATOM 672 C CA . VAL A 1 94 ? -25.949 -3.899 -4.221 1.00 26.92 94 VAL A CA 1
ATOM 673 C C . VAL A 1 94 ? -27.082 -3.769 -5.226 1.00 26.81 94 VAL A C 1
ATOM 674 O O . VAL A 1 94 ? -28.036 -4.549 -5.208 1.00 26.25 94 VAL A O 1
ATOM 678 N N . PHE A 1 95 ? -26.959 -2.783 -6.107 1.00 27.47 95 PHE A N 1
ATOM 679 C CA . PHE A 1 95 ? -27.954 -2.528 -7.138 1.00 27.13 95 PHE A CA 1
ATOM 680 C C . PHE A 1 95 ? -27.337 -2.788 -8.493 1.00 28.33 95 PHE A C 1
ATOM 681 O O . PHE A 1 95 ? -26.109 -2.797 -8.645 1.00 27.75 95 PHE A O 1
ATOM 689 N N . PHE A 1 96 ? -28.206 -2.988 -9.476 1.00 28.65 96 PHE A N 1
ATOM 690 C CA . PHE A 1 96 ? -27.791 -3.216 -10.848 1.00 27.09 96 PHE A CA 1
ATOM 691 C C . PHE A 1 96 ? -28.708 -2.413 -11.757 1.00 27.56 96 PHE A C 1
ATOM 692 O O . PHE A 1 96 ? -29.928 -2.474 -11.631 1.00 27.73 96 PHE A O 1
ATOM 700 N N . PHE A 1 97 ? -28.125 -1.650 -12.668 1.00 28.75 97 PHE A N 1
ATOM 701 C CA . PHE A 1 97 ? -28.925 -0.866 -13.585 1.00 30.73 97 PHE A CA 1
ATOM 702 C C . PHE A 1 97 ? -28.129 -0.662 -14.854 1.00 32.26 97 PHE A C 1
ATOM 703 O O . PHE A 1 97 ? -26.904 -0.552 -14.806 1.00 32.81 97 PHE A O 1
ATOM 711 N N . LYS A 1 98 ? -28.821 -0.637 -15.990 1.00 34.90 98 LYS A N 1
ATOM 712 C CA . LYS A 1 98 ? -28.168 -0.446 -17.279 1.00 36.60 98 LYS A CA 1
ATOM 713 C C . LYS A 1 98 ? -28.274 0.997 -17.738 1.00 37.05 98 LYS A C 1
ATOM 714 O O . LYS A 1 98 ? -29.323 1.621 -17.627 1.00 38.15 98 LYS A O 1
ATOM 720 N N . THR A 1 99 ? -27.171 1.521 -18.249 1.00 38.05 99 TH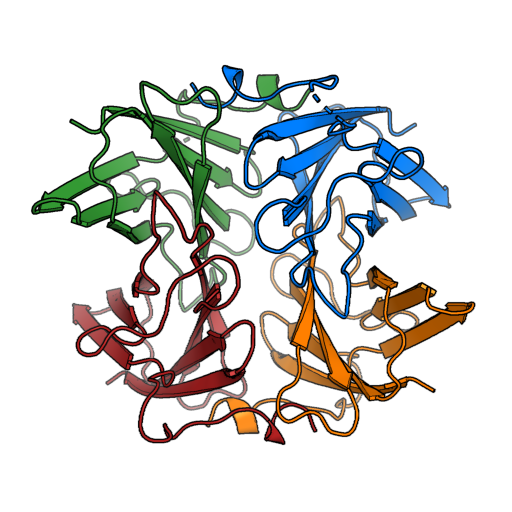R A N 1
ATOM 721 C CA . THR A 1 99 ? -27.101 2.868 -18.808 1.00 39.12 99 THR A CA 1
ATOM 722 C C . THR A 1 99 ? -25.788 3.107 -19.556 1.00 40.83 99 THR A C 1
ATOM 723 O O . THR A 1 99 ? -24.714 2.718 -19.120 1.00 39.88 99 THR A O 1
ATOM 727 N N . SER A 1 100 ? -25.907 3.743 -20.738 1.00 42.27 100 SER A N 1
ATOM 728 C CA . SER A 1 100 ? -24.700 4.061 -21.494 1.00 44.53 100 SER A CA 1
ATOM 729 C C . SER A 1 100 ? -24.125 5.429 -21.110 1.00 44.65 100 SER A C 1
ATOM 730 O O . SER A 1 100 ? -23.014 5.788 -21.474 1.00 47.57 100 SER A O 1
ATOM 733 N N . LYS A 1 101 ? -24.938 6.207 -20.365 1.00 43.78 101 LYS A N 1
ATOM 734 C CA . LYS A 1 101 ? -24.525 7.564 -20.003 1.00 42.45 101 LYS A CA 1
ATOM 735 C C . LYS A 1 101 ? -23.513 7.574 -18.850 1.00 41.83 101 LYS A C 1
ATOM 736 O O . LYS A 1 101 ? -23.251 6.560 -18.217 1.00 41.87 101 LYS A O 1
ATOM 742 N N . LYS A 1 102 ? -22.953 8.755 -18.646 1.00 41.18 102 LYS A N 1
ATOM 743 C CA . LYS A 1 102 ? -21.958 8.978 -17.606 1.00 42.11 102 LYS A CA 1
ATOM 744 C C . LYS A 1 102 ? -22.486 10.108 -16.738 1.00 41.49 102 LYS A C 1
ATOM 745 O O . LYS A 1 102 ? -23.323 10.892 -17.175 1.00 43.06 102 LYS A O 1
ATOM 751 N N . GLY A 1 103 ? -22.018 10.197 -15.505 1.00 40.38 103 GLY A N 1
ATOM 752 C CA . GLY A 1 103 ? -22.508 11.268 -14.665 1.00 39.76 103 GLY A CA 1
ATOM 753 C C . GLY A 1 103 ? -22.072 11.153 -13.228 1.00 39.21 103 GLY A C 1
ATOM 754 O O . GLY A 1 103 ? -20.929 10.810 -12.937 1.00 38.96 103 GLY A O 1
ATOM 755 N N . LYS A 1 104 ? -22.999 11.430 -12.321 1.00 39.19 104 LYS A N 1
ATOM 756 C CA . LYS A 1 104 ? -22.774 11.455 -10.883 1.00 39.41 104 LYS A CA 1
ATOM 757 C C . LYS A 1 104 ? -23.735 10.515 -10.157 1.00 38.29 104 LYS A C 1
ATOM 758 O O . LYS A 1 104 ? -24.931 10.485 -10.416 1.00 36.65 104 LYS A O 1
ATOM 764 N N . LEU A 1 105 ? -23.259 9.739 -9.183 1.00 36.50 105 LEU A N 1
ATOM 765 C CA . LEU A 1 105 ? -24.118 8.871 -8.378 1.00 34.38 105 LEU A CA 1
ATOM 766 C C . LEU A 1 105 ? -24.270 9.426 -6.966 1.00 34.13 105 LEU A C 1
ATOM 767 O O . LEU A 1 105 ? -23.278 9.675 -6.290 1.00 32.30 105 LEU A O 1
ATOM 772 N N . TYR A 1 106 ? -25.509 9.615 -6.520 1.00 34.00 106 TYR A N 1
ATOM 773 C CA . TYR A 1 106 ? -25.752 10.126 -5.174 1.00 34.52 106 TYR A CA 1
ATOM 774 C C . TYR A 1 106 ? -26.367 9.029 -4.318 1.00 32.53 106 TYR A C 1
ATOM 775 O O . TYR A 1 106 ? -27.156 8.215 -4.799 1.00 32.71 106 TYR A O 1
ATOM 784 N N . ALA A 1 107 ? -26.004 9.016 -3.044 1.00 29.72 107 ALA A N 1
ATOM 785 C CA . ALA A 1 107 ? -26.531 8.037 -2.114 1.00 26.56 107 ALA A CA 1
ATOM 786 C C . ALA A 1 107 ? -27.089 8.795 -0.923 1.00 25.07 107 ALA A C 1
ATOM 787 O O . ALA A 1 107 ? -26.403 9.633 -0.337 1.00 24.53 107 ALA A O 1
ATOM 789 N N . LEU A 1 108 ? -28.336 8.513 -0.571 1.00 23.80 108 LEU A N 1
ATOM 790 C CA . LEU A 1 108 ? -28.947 9.180 0.562 1.00 25.39 108 LEU A CA 1
ATOM 791 C C . LEU A 1 108 ? -29.331 8.130 1.589 1.00 26.45 108 LEU A C 1
ATOM 792 O O . LEU A 1 108 ? -30.163 7.272 1.300 1.00 28.05 108 LEU A O 1
ATOM 797 N N . SER A 1 109 ? -28.727 8.175 2.776 1.00 26.49 109 SER A N 1
ATOM 798 C CA . SER A 1 109 ? -29.079 7.205 3.813 1.00 28.90 109 SER A CA 1
ATOM 799 C C . SER A 1 109 ? -29.759 7.905 4.986 1.00 28.56 109 SER A C 1
ATOM 800 O O . SER A 1 109 ? -29.593 9.111 5.186 1.00 29.41 109 SER A O 1
ATOM 803 N N . TYR A 1 110 ? -30.520 7.143 5.765 1.00 27.39 110 TYR A N 1
ATOM 804 C CA . TYR A 1 110 ? -31.239 7.701 6.890 1.00 25.47 110 TYR A CA 1
ATOM 805 C C . TYR A 1 110 ? -31.084 6.913 8.191 1.00 26.92 110 TYR A C 1
ATOM 806 O O . TYR A 1 110 ? -31.343 5.706 8.237 1.00 27.19 110 TYR A O 1
ATOM 815 N N . CYS A 1 111 ? -30.651 7.598 9.246 1.00 27.59 111 CYS A N 1
ATOM 816 C CA . CYS A 1 111 ? -30.519 6.974 10.557 1.00 29.48 111 CYS A CA 1
ATOM 817 C C . CYS A 1 111 ? -31.765 7.376 11.343 1.00 29.86 111 CYS A C 1
ATOM 818 O O . CYS A 1 111 ? -32.135 8.546 11.366 1.00 29.63 111 CYS A O 1
ATOM 821 N N . ASN A 1 112 ? -32.410 6.418 11.995 1.00 30.00 112 ASN A N 1
ATOM 822 C CA . ASN A 1 112 ? -33.622 6.739 12.735 1.00 29.46 112 ASN A CA 1
ATOM 823 C C . ASN A 1 112 ? -33.468 7.829 13.805 1.00 29.58 112 ASN A C 1
ATOM 824 O O . ASN A 1 112 ? -34.451 8.457 14.179 1.00 30.22 112 ASN A O 1
ATOM 829 N N . ILE A 1 113 ? -32.254 8.074 14.292 1.00 29.76 113 ILE A N 1
ATOM 830 C CA . ILE A 1 113 ? -32.080 9.115 15.304 1.00 29.85 113 ILE A CA 1
ATOM 831 C C . ILE A 1 113 ? -31.082 10.209 14.926 1.00 29.58 113 ILE A C 1
ATOM 832 O O . ILE A 1 113 ? -30.914 11.162 15.678 1.00 29.29 113 ILE A O 1
ATOM 837 N N . HIS A 1 114 ? -30.433 10.081 13.767 1.00 28.72 114 HIS A N 1
ATOM 838 C CA . HIS A 1 114 ? -29.464 11.080 13.320 1.00 28.08 114 HIS A CA 1
ATOM 839 C C . HIS A 1 114 ? -29.757 11.685 11.944 1.00 27.67 114 HIS A C 1
ATOM 840 O O . HIS A 1 114 ? -28.877 12.266 11.301 1.00 26.20 114 HIS A O 1
ATOM 847 N N . GLY A 1 115 ? -30.995 11.542 11.491 1.00 27.28 115 GLY A N 1
ATOM 848 C CA . GLY A 1 115 ? -31.386 12.114 10.216 1.00 27.50 115 GLY A CA 1
ATOM 849 C C . GLY A 1 115 ? -30.732 11.618 8.935 1.00 28.13 115 GLY A C 1
ATOM 850 O O . GLY A 1 115 ? -30.221 10.494 8.846 1.00 27.29 115 GLY A O 1
ATOM 851 N N . LEU A 1 116 ? -30.741 12.514 7.950 1.00 27.71 116 LEU A N 1
ATOM 852 C CA . LEU A 1 116 ? -30.242 12.279 6.605 1.00 28.40 116 LEU A CA 1
ATOM 853 C C . LEU A 1 116 ? -28.763 12.522 6.342 1.00 29.46 116 LEU A C 1
ATOM 854 O O . LEU A 1 116 ? -28.192 13.496 6.817 1.00 31.30 116 LEU A O 1
ATOM 859 N N . TRP A 1 117 ? -28.167 11.635 5.548 1.00 29.22 117 TRP A N 1
ATOM 860 C CA . TRP A 1 117 ? -26.760 11.721 5.166 1.00 30.70 117 TRP A CA 1
ATOM 861 C C . TRP A 1 117 ? -26.625 11.459 3.679 1.00 32.06 117 TRP A C 1
ATOM 862 O O . TRP A 1 117 ? -27.320 10.608 3.119 1.00 33.81 117 TRP A O 1
ATOM 873 N N . GLU A 1 118 ? -25.723 12.189 3.039 1.00 32.52 118 GLU A N 1
ATOM 874 C CA . GLU A 1 118 ? -25.535 12.043 1.612 1.00 34.18 118 GLU A CA 1
ATOM 875 C C . GLU A 1 118 ? -24.079 11.868 1.237 1.00 34.61 118 GLU A C 1
ATOM 876 O O . GLU A 1 118 ? -23.176 12.107 2.035 1.00 35.64 118 GLU A O 1
ATOM 882 N N . ASN A 1 119 ? -23.867 11.464 -0.003 1.00 35.14 119 ASN A N 1
ATOM 883 C CA . ASN A 1 119 ? -22.536 11.272 -0.531 1.00 35.94 119 ASN A CA 1
ATOM 884 C C . ASN A 1 119 ? -22.680 11.141 -2.038 1.00 37.34 119 ASN A C 1
ATOM 885 O O . ASN A 1 119 ? -23.777 10.897 -2.544 1.00 36.80 119 ASN A O 1
ATOM 890 N N . GLU A 1 120 ? -21.580 11.311 -2.758 1.00 38.40 120 GLU A N 1
ATOM 891 C CA . GLU A 1 120 ? -21.624 11.219 -4.204 1.00 40.33 120 GLU A CA 1
ATOM 892 C C . GLU A 1 120 ? -20.307 10.711 -4.773 1.00 40.93 120 GLU A C 1
ATOM 893 O O . GLU A 1 120 ? -19.260 10.817 -4.141 1.00 40.32 120 GLU A O 1
ATOM 899 N N . VAL A 1 121 ? -20.370 10.165 -5.981 1.00 41.28 121 VAL A N 1
ATOM 900 C CA . VAL A 1 121 ? -19.183 9.664 -6.657 1.00 40.11 121 VAL A CA 1
ATOM 901 C C . VAL A 1 121 ? -19.413 9.794 -8.153 1.00 39.23 121 VAL A C 1
ATOM 902 O O . VAL A 1 121 ? -20.544 9.690 -8.628 1.00 39.78 121 VAL A O 1
ATOM 906 N N . GLN A 1 1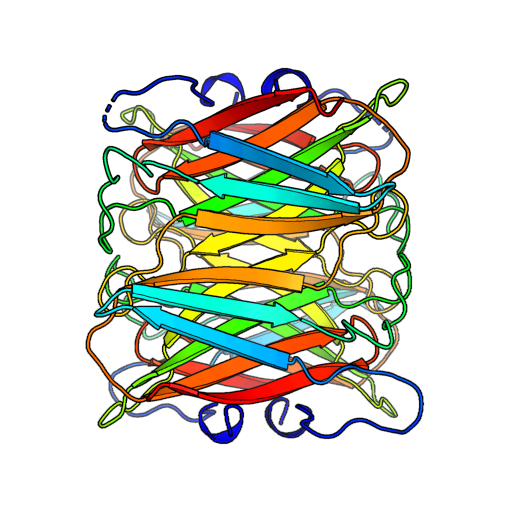22 ? -18.342 10.039 -8.893 1.00 39.02 122 GLN A N 1
ATOM 907 C CA . GLN A 1 122 ? -18.460 10.178 -10.334 1.00 39.29 122 GLN A CA 1
ATOM 908 C C . GLN A 1 122 ? -18.554 8.812 -10.987 1.00 38.81 122 GLN A C 1
ATOM 909 O O . GLN A 1 122 ? -17.787 7.905 -10.669 1.00 39.25 122 GLN A O 1
ATOM 915 N N . LEU A 1 123 ? -19.518 8.657 -11.881 1.00 38.92 123 LEU A N 1
ATOM 916 C CA . LEU A 1 123 ? -19.668 7.405 -12.597 1.00 39.86 123 LEU A CA 1
ATOM 917 C C . LEU A 1 123 ? -18.934 7.572 -13.924 1.00 41.53 123 LEU A C 1
ATOM 918 O O . LEU A 1 123 ? -19.488 8.106 -14.884 1.00 41.49 123 LEU A O 1
ATOM 923 N N . GLU A 1 124 ? -17.678 7.138 -13.966 1.00 44.45 124 GLU A N 1
ATOM 924 C CA . GLU A 1 124 ? -16.876 7.238 -15.186 1.00 46.93 124 GLU A CA 1
ATOM 925 C C . GLU A 1 124 ? -17.264 6.164 -16.197 1.00 47.11 124 GLU A C 1
ATOM 926 O O . GLU A 1 124 ? -18.240 5.422 -15.948 1.00 46.41 124 GLU A O 1
ATOM 933 N N . MET B 1 10 ? -59.337 -13.594 -1.443 1.00 40.97 10 MET B N 1
ATOM 934 C CA . MET B 1 10 ? -58.117 -13.497 -0.591 1.00 42.02 10 MET B CA 1
ATOM 935 C C . MET B 1 10 ? -56.935 -13.078 -1.467 1.00 41.35 10 MET B C 1
ATOM 936 O O . MET B 1 10 ? -56.671 -13.708 -2.491 1.00 41.13 10 MET B O 1
ATOM 941 N N . LEU B 1 11 ? -56.241 -12.008 -1.074 1.00 39.92 11 LEU B N 1
ATOM 942 C CA . LEU B 1 11 ? -55.070 -11.537 -1.817 1.00 37.55 11 LEU B CA 1
ATOM 943 C C . LEU B 1 11 ? -54.031 -12.644 -1.772 1.00 37.20 11 LEU B C 1
ATOM 944 O O . LEU B 1 11 ? -53.324 -12.907 -2.744 1.00 36.39 11 LEU B O 1
ATOM 949 N N . LYS B 1 12 ? -53.956 -13.284 -0.613 1.00 37.38 12 LYS B N 1
ATOM 950 C CA . LYS B 1 12 ? -53.039 -14.384 -0.370 1.00 37.26 12 LYS B CA 1
ATOM 951 C C . LY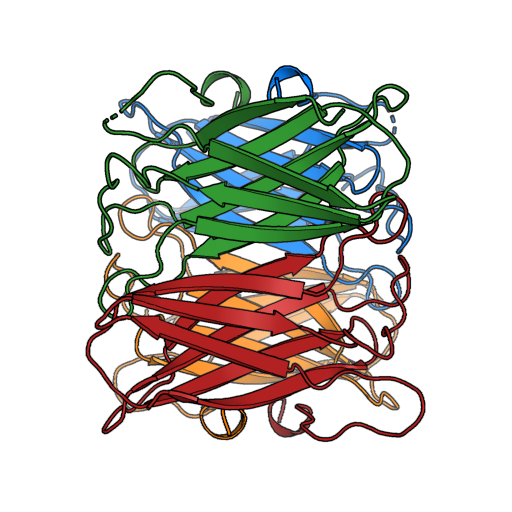S B 1 12 ? -53.112 -15.416 -1.494 1.00 37.15 12 LYS B C 1
ATOM 952 O O . LYS B 1 12 ? -52.085 -15.924 -1.938 1.00 36.52 12 LYS B O 1
ATOM 958 N N . GLU B 1 13 ? -54.325 -15.709 -1.961 1.00 37.35 13 GLU B N 1
ATOM 959 C CA . GLU B 1 13 ? -54.520 -16.706 -3.017 1.00 38.71 13 GLU B CA 1
ATOM 960 C C . GLU B 1 13 ? -54.126 -16.214 -4.401 1.00 37.23 13 GLU B C 1
ATOM 961 O O . GLU B 1 13 ? -54.084 -17.000 -5.347 1.00 36.60 13 GLU B O 1
ATOM 967 N N . THR B 1 14 ? -53.853 -14.919 -4.526 1.00 34.78 14 THR B N 1
ATOM 968 C CA . THR B 1 14 ? -53.479 -14.349 -5.818 1.00 32.56 14 THR B CA 1
ATOM 969 C C . THR B 1 14 ? -51.975 -14.447 -6.029 1.00 32.69 14 THR B C 1
ATOM 970 O O . THR B 1 14 ? -51.474 -14.210 -7.123 1.00 32.92 14 THR B O 1
ATOM 974 N N . ILE B 1 15 ? -51.257 -14.799 -4.971 1.00 32.30 15 ILE B N 1
ATOM 975 C CA . ILE B 1 15 ? -49.813 -14.907 -5.048 1.00 32.42 15 ILE B CA 1
ATOM 976 C C . ILE B 1 15 ? -49.457 -16.178 -5.805 1.00 34.15 15 ILE B C 1
ATOM 977 O O . ILE B 1 15 ? -49.927 -17.257 -5.460 1.00 34.30 15 ILE B O 1
ATOM 982 N N . ARG B 1 16 ? -48.630 -16.031 -6.841 1.00 36.45 16 ARG B N 1
ATOM 983 C CA . ARG B 1 16 ? -48.183 -17.136 -7.697 1.00 36.97 16 ARG B CA 1
ATOM 984 C C . ARG B 1 16 ? -46.769 -17.646 -7.484 1.00 37.24 16 ARG B C 1
ATOM 985 O O . ARG B 1 16 ? -45.848 -16.880 -7.223 1.00 38.55 16 ARG B O 1
ATOM 993 N N . SER B 1 17 ? -46.595 -18.952 -7.630 1.00 35.84 17 SER B N 1
ATOM 994 C CA . SER B 1 17 ? -45.273 -19.539 -7.487 1.00 35.22 17 SER B CA 1
ATOM 995 C C . SER B 1 17 ? -44.830 -20.326 -8.717 1.00 34.41 17 SER B C 1
ATOM 996 O O . SER B 1 17 ? -43.810 -21.020 -8.694 1.00 33.49 17 SER B O 1
ATOM 999 N N . GLY B 1 18 ? -45.619 -20.221 -9.782 1.00 34.10 18 GLY B N 1
ATOM 1000 C CA . GLY B 1 18 ? -45.308 -20.918 -11.015 1.00 34.27 18 GLY B CA 1
ATOM 1001 C C . GLY B 1 18 ? -45.409 -20.004 -12.222 1.00 34.96 18 GLY B C 1
ATOM 1002 O O . GLY B 1 18 ? -46.407 -19.311 -12.416 1.00 36.00 18 GLY B O 1
ATOM 1003 N N . ASP B 1 19 ? -44.368 -19.991 -13.042 1.00 36.43 19 ASP B N 1
ATOM 1004 C CA . ASP B 1 19 ? -44.365 -19.145 -14.231 1.00 38.75 19 ASP B CA 1
ATOM 1005 C C . ASP B 1 19 ? -45.219 -19.728 -15.349 1.00 39.55 19 ASP B C 1
ATOM 1006 O O . ASP B 1 19 ? -45.487 -20.934 -15.382 1.00 39.51 19 ASP B O 1
ATOM 1011 N N . TRP B 1 20 ? -45.661 -18.852 -16.248 1.00 39.94 20 TRP B N 1
ATOM 1012 C CA . TRP B 1 20 ? -46.433 -19.267 -17.407 1.00 40.01 20 TRP B CA 1
ATOM 1013 C C . TRP B 1 20 ? -45.450 -19.073 -18.563 1.00 42.44 20 TRP B C 1
ATOM 1014 O O . TRP B 1 20 ? -44.600 -18.189 -18.494 1.00 43.69 20 TRP B O 1
ATOM 1025 N N . LYS B 1 21 ? -45.530 -19.889 -19.611 1.00 44.59 21 LYS B N 1
ATOM 1026 C CA . LYS B 1 21 ? -44.526 -19.899 -20.671 1.00 47.5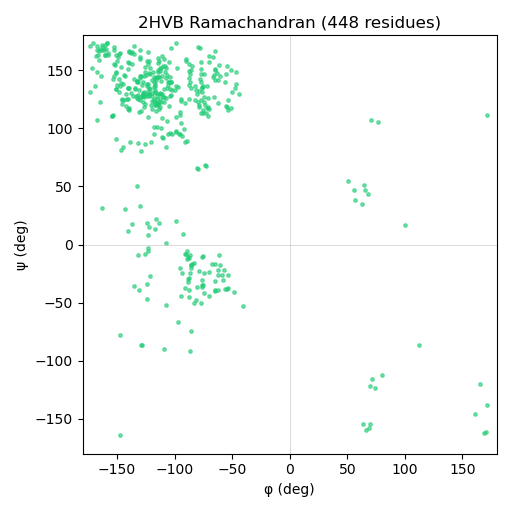4 21 LYS B CA 1
ATOM 1027 C C . LYS B 1 21 ? -44.293 -18.501 -21.265 1.00 46.64 21 LYS B C 1
ATOM 1028 O O . LYS B 1 21 ? -45.211 -17.812 -21.685 1.00 44.22 21 LYS B O 1
ATOM 1034 N N . GLY B 1 22 ? -43.015 -18.060 -21.237 1.00 45.78 22 GLY B N 1
ATOM 1035 C CA . GLY B 1 22 ? -42.644 -16.886 -22.026 1.00 44.85 22 GLY B CA 1
ATOM 1036 C C . GLY B 1 22 ? -42.549 -15.578 -21.220 1.00 44.28 22 GLY B C 1
ATOM 1037 O O . GLY B 1 22 ? -42.611 -14.491 -21.765 1.00 44.36 22 GLY B O 1
ATOM 1038 N N . GLU B 1 23 ? -42.455 -15.712 -19.869 1.00 41.28 23 GLU B N 1
ATOM 1039 C CA . GLU B 1 23 ? -42.136 -14.549 -19.021 1.00 39.19 23 GLU B CA 1
ATOM 1040 C C . GLU B 1 23 ? -41.726 -14.977 -17.623 1.00 35.87 23 GLU B C 1
ATOM 1041 O O . GLU B 1 23 ? -42.435 -15.687 -16.922 1.00 35.11 23 GLU B O 1
ATOM 1047 N N . LYS B 1 24 ? -40.525 -14.553 -17.232 1.00 35.14 24 LYS B N 1
ATOM 1048 C CA . LYS B 1 24 ? -40.103 -14.851 -15.870 1.00 34.80 24 LYS B CA 1
ATOM 1049 C C . LYS B 1 24 ? -40.697 -13.861 -14.860 1.00 32.54 24 LYS B C 1
ATOM 1050 O O . LYS B 1 24 ? -40.663 -12.652 -15.046 1.00 31.88 24 LYS B O 1
ATOM 1056 N N . HIS B 1 25 ? -41.236 -14.393 -13.764 1.00 30.33 25 HIS B N 1
ATOM 1057 C CA . HIS B 1 25 ? -41.777 -13.570 -12.678 1.00 27.27 25 HIS B CA 1
ATOM 1058 C C . HIS B 1 25 ? -41.323 -14.118 -11.339 1.00 27.91 25 HIS B C 1
ATOM 1059 O O . HIS B 1 25 ? -41.085 -13.359 -10.397 1.00 30.35 25 HIS B O 1
ATOM 1066 N N . VAL B 1 26 ? -41.227 -15.441 -11.250 1.00 25.81 26 VAL B N 1
ATOM 1067 C CA . VAL B 1 26 ? -40.813 -16.075 -10.012 1.00 25.53 26 VAL B CA 1
ATOM 1068 C C . VAL B 1 26 ? -39.409 -15.626 -9.675 1.00 25.84 26 VAL B C 1
ATOM 1069 O O . VAL B 1 26 ? -38.485 -15.804 -10.464 1.00 29.14 26 VAL B O 1
ATOM 1073 N N . PRO B 1 27 ? -39.235 -15.017 -8.496 1.00 24.54 27 PRO B N 1
ATOM 1074 C CA . PRO B 1 27 ? -37.936 -14.531 -8.033 1.00 23.06 27 PRO B CA 1
ATOM 1075 C C . PRO B 1 27 ? -37.007 -15.668 -7.645 1.00 23.68 27 PRO B C 1
ATOM 1076 O O . PRO B 1 27 ? -37.423 -16.613 -6.981 1.00 22.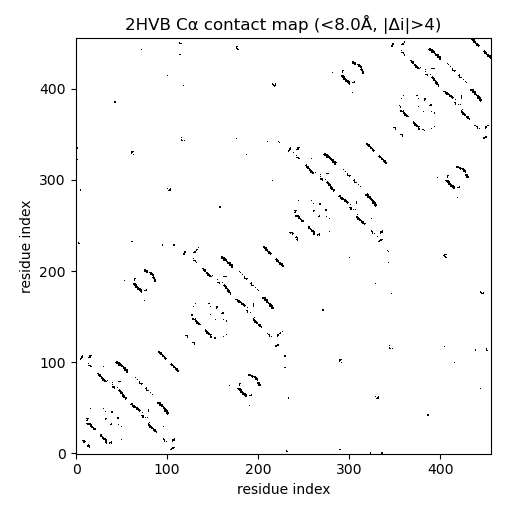09 27 PRO B O 1
ATOM 1080 N N . VAL B 1 28 ? -35.745 -15.564 -8.056 1.00 24.00 28 VAL B N 1
ATOM 1081 C CA . VAL B 1 28 ? -34.745 -16.572 -7.747 1.00 23.73 28 VAL B CA 1
ATOM 1082 C C . VAL B 1 28 ? -33.960 -16.121 -6.525 1.00 26.01 28 VAL B C 1
ATOM 1083 O O . VAL B 1 28 ? -33.576 -14.957 -6.431 1.00 26.88 28 VAL B O 1
ATOM 1087 N N . ILE B 1 29 ? -33.730 -17.046 -5.591 1.00 28.39 29 ILE B N 1
ATOM 1088 C CA . ILE B 1 29 ? -33.006 -16.755 -4.348 1.00 30.22 29 ILE B CA 1
ATOM 1089 C C . ILE B 1 29 ? -31.705 -17.545 -4.246 1.00 32.87 29 ILE B C 1
ATOM 1090 O O . ILE B 1 29 ? -31.717 -18.780 -4.243 1.00 33.44 29 ILE B O 1
ATOM 1095 N N . GLU B 1 30 ? -30.584 -16.835 -4.147 1.00 34.27 30 GLU B N 1
ATOM 1096 C CA . GLU B 1 30 ? -29.291 -17.491 -4.028 1.00 36.40 30 GLU B CA 1
ATOM 1097 C C . GLU B 1 30 ? -28.599 -16.916 -2.808 1.00 36.91 30 GLU B C 1
ATOM 1098 O O . GLU B 1 30 ? -28.538 -15.704 -2.635 1.00 36.38 30 GLU B O 1
ATOM 1104 N N . TYR B 1 31 ? -28.082 -17.778 -1.947 1.00 37.75 31 TYR B N 1
ATOM 1105 C CA . TYR B 1 31 ? -27.407 -17.276 -0.766 1.00 39.01 31 TYR B CA 1
ATOM 1106 C C . TYR B 1 31 ? -26.046 -17.911 -0.585 1.00 41.05 31 TYR B C 1
ATOM 1107 O O . TYR B 1 31 ? -25.765 -18.980 -1.130 1.00 40.20 31 TYR B O 1
ATOM 1116 N N . GLU B 1 32 ? -25.215 -17.227 0.191 1.00 44.26 32 GLU B N 1
ATOM 1117 C CA . GLU B 1 32 ? -23.866 -17.658 0.504 1.00 46.57 32 GLU B CA 1
ATOM 1118 C C . GLU B 1 32 ? -23.686 -17.302 1.974 1.00 47.46 32 GLU B C 1
ATOM 1119 O O . GLU B 1 32 ? -23.745 -16.132 2.356 1.00 48.54 32 GLU B O 1
ATOM 1125 N N . ARG B 1 33 ? -23.492 -18.322 2.798 1.00 47.76 33 ARG B N 1
ATOM 1126 C CA . ARG B 1 33 ? -23.340 -18.127 4.230 1.00 47.02 33 ARG B CA 1
ATOM 1127 C C . ARG B 1 33 ? -21.975 -18.499 4.756 1.00 48.58 33 ARG B C 1
ATOM 1128 O O . ARG B 1 33 ? -21.552 -19.648 4.645 1.00 49.26 33 ARG B O 1
ATOM 1136 N N . GLU B 1 34 ? -21.302 -17.512 5.342 1.00 50.11 34 GLU B N 1
ATOM 1137 C CA . GLU B 1 34 ? -20.038 -17.760 5.989 1.00 50.89 34 GLU B CA 1
ATOM 1138 C C . GLU B 1 34 ? -20.167 -17.438 7.462 1.00 50.05 34 GLU B C 1
ATOM 1139 O O . GLU B 1 34 ? -20.168 -16.285 7.875 1.00 49.44 34 GLU B O 1
ATOM 1145 N N . GLY B 1 35 ? -20.323 -18.514 8.227 1.00 49.00 35 GLY B N 1
ATOM 1146 C CA . GLY B 1 35 ? -20.556 -18.385 9.661 1.00 46.90 35 GLY B CA 1
ATOM 1147 C C . GLY B 1 35 ? -21.941 -17.810 9.962 1.00 45.90 35 GLY B C 1
ATOM 1148 O O . GLY B 1 35 ? -22.976 -18.363 9.613 1.00 45.82 35 GLY B O 1
ATOM 1149 N N . ASP B 1 36 ? -21.934 -16.675 10.683 1.00 44.55 36 ASP B N 1
ATOM 1150 C CA . ASP B 1 36 ? -23.199 -16.014 10.979 1.00 44.32 36 ASP B CA 1
ATOM 1151 C C . ASP B 1 36 ? -23.579 -15.014 9.879 1.00 43.32 36 ASP B C 1
ATOM 1152 O O . ASP B 1 36 ? -24.636 -14.405 9.899 1.00 42.28 36 ASP B O 1
ATOM 1157 N N . LEU B 1 37 ? -22.649 -14.827 8.920 1.00 41.74 37 LEU B N 1
ATOM 1158 C CA . LEU B 1 37 ? -22.892 -13.850 7.853 1.00 40.71 37 LEU B CA 1
ATOM 1159 C C . LEU B 1 37 ? -23.647 -14.451 6.662 1.00 38.77 37 LEU B C 1
ATOM 1160 O O . LEU B 1 37 ? -23.227 -15.426 6.055 1.00 39.06 37 LEU B O 1
ATOM 1165 N N . VAL B 1 38 ? -24.769 -13.854 6.283 1.00 36.78 38 VAL B N 1
ATOM 1166 C CA . VAL B 1 38 ? -25.518 -14.348 5.136 1.00 33.95 38 VAL B CA 1
ATOM 1167 C C . VAL B 1 38 ? -25.579 -13.287 4.035 1.00 34.27 38 VAL B C 1
ATOM 1168 O O . VAL B 1 38 ? -25.798 -12.101 4.297 1.00 32.80 38 VAL B O 1
ATOM 1172 N N . LYS B 1 39 ? -25.359 -13.732 2.805 1.00 33.20 39 LYS B N 1
ATOM 1173 C CA . LYS B 1 39 ? -25.400 -12.867 1.644 1.00 32.02 39 LYS B CA 1
ATOM 1174 C C . LYS B 1 39 ? -26.500 -13.437 0.753 1.00 31.43 39 LYS B C 1
ATOM 1175 O O . LYS B 1 39 ? -26.461 -14.607 0.378 1.00 32.77 39 LYS B O 1
ATOM 1181 N N . VAL B 1 40 ? -27.488 -12.617 0.424 1.00 29.57 40 VAL B N 1
ATOM 1182 C CA . VAL B 1 40 ? -28.592 -13.084 -0.393 1.00 27.68 40 VAL B CA 1
ATOM 1183 C C . VAL B 1 40 ? -28.791 -12.293 -1.681 1.00 27.82 40 VAL B C 1
ATOM 1184 O O . VAL B 1 40 ? -28.874 -11.062 -1.670 1.00 26.71 40 VAL B O 1
ATOM 1188 N N . GLU B 1 41 ? -28.855 -13.010 -2.795 1.00 28.39 41 GLU B N 1
ATOM 1189 C CA . GLU B 1 41 ? -29.099 -12.379 -4.077 1.00 28.78 41 GLU B CA 1
ATOM 1190 C C . GLU B 1 41 ? -30.488 -12.788 -4.522 1.00 28.63 41 GLU B C 1
ATOM 1191 O O . GLU B 1 41 ? -30.810 -13.974 -4.548 1.00 28.46 41 GLU B O 1
ATOM 1197 N N . VAL B 1 42 ? -31.316 -11.800 -4.844 1.00 27.45 42 VAL B N 1
ATOM 1198 C CA . VAL B 1 42 ? -32.668 -12.057 -5.322 1.00 26.32 42 VAL B CA 1
ATOM 1199 C C . VAL B 1 42 ? -32.786 -11.410 -6.700 1.00 25.84 42 VAL B C 1
ATOM 1200 O O . VAL B 1 42 ? -32.168 -10.384 -6.976 1.00 23.89 42 VAL B O 1
ATOM 1204 N N . SER B 1 43 ? -33.570 -12.018 -7.573 1.00 26.91 43 SER B N 1
ATOM 1205 C CA . SER B 1 43 ? -33.696 -11.485 -8.912 1.00 27.24 43 SER B CA 1
ATOM 1206 C C . SER B 1 43 ? -34.825 -12.106 -9.691 1.00 26.16 43 SER B C 1
ATOM 1207 O O . SER B 1 43 ? -35.316 -13.188 -9.360 1.00 25.49 43 SER B O 1
ATOM 1210 N N . VAL B 1 44 ? -35.215 -11.414 -10.753 1.00 25.63 44 VAL B N 1
ATOM 1211 C CA . VAL B 1 44 ? -36.297 -11.880 -11.605 1.00 25.29 44 VAL B CA 1
ATOM 1212 C C . VAL B 1 44 ? -35.833 -11.869 -13.054 1.00 26.85 44 VAL B C 1
ATOM 1213 O O . VAL B 1 44 ? -35.576 -10.806 -13.626 1.00 24.89 44 VAL B O 1
ATOM 1217 N N . GLY B 1 45 ? -35.749 -13.046 -13.664 1.00 30.09 45 GLY B N 1
ATOM 1218 C CA . GLY B 1 45 ? -35.303 -13.106 -15.048 1.00 32.45 45 GLY B CA 1
ATOM 1219 C C . GLY B 1 45 ? -33.873 -12.669 -15.324 1.00 34.69 45 GLY B C 1
ATOM 1220 O O . GLY B 1 45 ? -33.624 -11.845 -16.213 1.00 34.88 45 GLY B O 1
ATOM 1221 N N . LYS B 1 46 ? -32.950 -13.243 -14.563 1.00 36.45 46 LYS B N 1
ATOM 1222 C CA . LYS B 1 46 ? -31.535 -12.955 -14.680 1.00 38.74 46 LYS B CA 1
ATOM 1223 C C . LYS B 1 46 ? -30.984 -13.419 -16.057 1.00 40.66 46 LYS B C 1
ATOM 1224 O O . LYS B 1 46 ? -30.121 -12.786 -16.649 1.00 40.28 46 LYS B O 1
ATOM 1230 N N . GLU B 1 47 ? -31.450 -14.582 -16.506 1.00 42.27 47 GLU B N 1
ATOM 1231 C CA . GLU B 1 47 ? -31.025 -15.204 -17.761 1.00 44.00 47 GLU B CA 1
ATOM 1232 C C . GLU B 1 47 ? -31.943 -14.877 -18.922 1.00 43.56 47 GLU B C 1
ATOM 1233 O O . GLU B 1 47 ? -31.495 -14.555 -20.023 1.00 43.58 47 GLU B O 1
ATOM 1239 N N . ILE B 1 48 ? -33.236 -14.946 -18.657 1.00 42.01 48 ILE B N 1
ATOM 1240 C CA . ILE B 1 48 ? -34.238 -14.618 -19.667 1.00 41.77 48 ILE B CA 1
ATOM 1241 C C . ILE B 1 48 ? -35.037 -13.473 -19.047 1.00 41.82 48 ILE B C 1
ATOM 1242 O O . ILE B 1 48 ? -36.043 -13.679 -18.360 1.00 41.90 48 ILE B O 1
ATOM 1247 N N . PRO B 1 49 ? -34.565 -12.239 -19.273 1.00 41.24 49 PRO B N 1
ATOM 1248 C CA . PRO B 1 49 ? -35.158 -11.004 -18.759 1.00 39.67 49 PRO B CA 1
ATOM 1249 C C . PRO B 1 49 ? -36.651 -10.834 -18.883 1.00 38.08 49 PRO B C 1
ATOM 1250 O O . PRO B 1 49 ? -37.282 -11.333 -19.809 1.00 38.84 49 PRO B O 1
ATOM 1254 N N . HIS B 1 50 ? -37.204 -10.123 -17.910 1.00 34.87 50 HIS B N 1
ATOM 1255 C CA . HIS B 1 50 ? -38.615 -9.814 -17.874 1.00 30.55 50 HIS B CA 1
ATOM 1256 C C . HIS B 1 50 ? -38.687 -8.400 -18.459 1.00 29.18 50 HIS B C 1
ATOM 1257 O O . HIS B 1 50 ? -37.728 -7.648 -18.365 1.00 29.14 50 HIS B O 1
ATOM 1264 N N . PRO B 1 51 ? -39.808 -8.029 -19.091 1.00 28.75 51 PRO B N 1
ATOM 1265 C CA . PRO B 1 51 ? -39.863 -6.681 -19.649 1.00 28.19 51 PRO B CA 1
ATOM 1266 C C . PRO B 1 51 ? -39.604 -5.605 -18.603 1.00 28.36 51 PRO B C 1
ATOM 1267 O O . PRO B 1 51 ? -40.096 -5.689 -17.479 1.00 29.73 51 PRO B O 1
ATOM 1271 N N . ASN B 1 52 ? -38.852 -4.580 -18.990 1.00 27.70 52 ASN B N 1
ATOM 1272 C CA . ASN B 1 52 ? -38.532 -3.475 -18.101 1.00 26.73 52 ASN B CA 1
ATOM 1273 C C . ASN B 1 52 ? -38.787 -2.160 -18.836 1.00 26.39 52 ASN B C 1
ATOM 1274 O O . ASN B 1 52 ? -37.892 -1.602 -19.465 1.00 26.16 52 ASN B O 1
ATOM 1279 N N . THR B 1 53 ? -40.025 -1.683 -18.759 1.00 27.20 53 THR B N 1
ATOM 1280 C CA . THR B 1 53 ? -40.427 -0.426 -19.388 1.00 28.11 53 THR B CA 1
ATOM 1281 C C . THR B 1 53 ? -41.288 0.299 -18.374 1.00 29.12 53 THR B C 1
ATOM 1282 O O . THR B 1 53 ? -41.749 -0.306 -17.411 1.00 29.63 53 THR B O 1
ATOM 1286 N N . PRO B 1 54 ? -41.540 1.600 -18.586 1.00 29.06 54 PRO B N 1
ATOM 1287 C CA . PRO B 1 54 ? -42.368 2.368 -17.650 1.00 28.41 54 PRO B CA 1
ATOM 1288 C C . PRO B 1 54 ? -43.772 1.789 -17.499 1.00 30.16 54 PRO B C 1
ATOM 1289 O O . PRO B 1 54 ? -44.424 1.955 -16.465 1.00 31.30 54 PRO B O 1
ATOM 1293 N N . GLU B 1 55 ? -44.231 1.097 -18.533 1.00 32.05 55 GLU B N 1
ATOM 1294 C CA . GLU B 1 55 ? -45.558 0.503 -18.506 1.00 32.69 55 GLU B CA 1
ATOM 1295 C C . GLU B 1 55 ? -45.564 -0.891 -17.908 1.00 31.88 55 GLU B C 1
ATOM 1296 O O . GLU B 1 55 ? -46.551 -1.319 -17.322 1.00 30.89 55 GLU B O 1
ATOM 1302 N N . HIS B 1 56 ? -44.459 -1.605 -18.053 1.00 31.51 56 HIS B N 1
ATOM 1303 C CA . HIS B 1 56 ? -44.393 -2.962 -17.542 1.00 30.85 56 HIS B CA 1
ATOM 1304 C C . HIS B 1 56 ? -43.026 -3.237 -16.952 1.00 31.44 56 HIS B C 1
ATOM 1305 O O . HIS B 1 56 ? -42.014 -3.075 -17.632 1.00 35.06 56 HIS B O 1
ATOM 1312 N N . HIS B 1 57 ? -42.997 -3.676 -15.697 1.00 29.42 57 HIS B N 1
ATOM 1313 C CA . HIS B 1 57 ? -41.718 -3.975 -15.046 1.00 28.17 57 HIS B CA 1
ATOM 1314 C C . HIS B 1 57 ? -41.892 -4.669 -13.684 1.00 27.85 57 HIS B C 1
ATOM 1315 O O . HIS B 1 57 ? -42.996 -4.865 -13.194 1.00 28.25 57 HIS B O 1
ATOM 1322 N N . ILE B 1 58 ? -40.765 -5.091 -13.117 1.00 25.50 58 ILE B N 1
ATOM 1323 C CA . ILE B 1 58 ? -40.746 -5.726 -11.804 1.00 23.12 58 ILE B CA 1
ATOM 1324 C C . ILE B 1 58 ? -40.432 -4.519 -10.905 1.00 22.83 58 ILE B C 1
ATOM 1325 O O . ILE B 1 58 ? -39.353 -3.928 -10.992 1.00 23.02 58 ILE B O 1
ATOM 1330 N N . ALA B 1 59 ? -41.383 -4.142 -10.056 1.00 22.85 59 ALA B N 1
ATOM 1331 C CA . ALA B 1 59 ? -41.214 -2.969 -9.198 1.00 22.09 59 ALA B CA 1
ATOM 1332 C C . ALA B 1 59 ? -40.392 -3.164 -7.937 1.00 21.87 59 ALA B C 1
ATOM 1333 O O . ALA B 1 59 ? -39.664 -2.262 -7.522 1.00 23.00 59 ALA B O 1
ATOM 1335 N N . TRP B 1 60 ? -40.511 -4.328 -7.312 1.00 21.93 60 TRP B N 1
ATOM 1336 C CA . TRP B 1 60 ? -39.763 -4.573 -6.084 1.00 22.69 60 TRP B CA 1
ATOM 1337 C C . TRP B 1 60 ? -39.735 -6.035 -5.678 1.00 21.92 60 TRP B C 1
ATOM 1338 O O . TRP B 1 60 ? -40.498 -6.851 -6.198 1.00 21.55 60 TRP B O 1
ATOM 1349 N N . ILE B 1 61 ? -38.840 -6.341 -4.740 1.00 21.84 61 ILE B N 1
ATOM 1350 C CA . ILE B 1 61 ? -38.677 -7.680 -4.173 1.00 21.01 61 ILE B CA 1
ATOM 1351 C C . ILE B 1 61 ? -38.449 -7.528 -2.670 1.00 21.40 61 ILE B C 1
ATOM 1352 O O . ILE B 1 61 ? -37.665 -6.680 -2.246 1.00 21.01 61 ILE B O 1
ATOM 1357 N N . GLU B 1 62 ? -39.128 -8.346 -1.871 1.00 21.11 62 GLU B N 1
ATOM 1358 C CA . GLU B 1 62 ? -38.975 -8.311 -0.418 1.00 20.65 62 GLU B CA 1
ATOM 1359 C C . GLU B 1 62 ? -38.384 -9.644 0.039 1.00 21.85 62 GLU B C 1
ATOM 1360 O O . GLU B 1 62 ? -38.740 -10.697 -0.482 1.00 22.58 62 GLU B O 1
ATOM 1366 N N . LEU B 1 63 ? -37.494 -9.604 1.024 1.00 22.89 63 LEU B N 1
ATOM 1367 C CA . LEU B 1 63 ? -36.875 -10.825 1.536 1.00 22.66 63 LEU B CA 1
ATOM 1368 C C . LEU B 1 63 ? -37.283 -11.093 2.983 1.00 22.07 63 LEU B C 1
ATOM 1369 O O . LEU B 1 63 ? -37.050 -10.262 3.855 1.00 23.15 63 LEU B O 1
ATOM 1374 N N . TYR B 1 64 ? -37.900 -12.247 3.227 1.00 22.31 64 TYR B N 1
ATOM 1375 C CA . TYR B 1 64 ? -38.314 -12.646 4.572 1.00 21.50 64 TYR B CA 1
ATOM 1376 C C . TYR B 1 64 ? -37.501 -13.850 5.040 1.00 21.94 64 TYR B C 1
ATOM 1377 O O . TYR B 1 64 ? -37.100 -14.685 4.241 1.00 20.81 64 TYR B O 1
ATOM 1386 N N . PHE B 1 65 ? -37.276 -13.938 6.345 1.00 24.61 65 PHE B N 1
ATOM 1387 C CA . PHE B 1 65 ? -36.558 -15.067 6.928 1.00 26.88 65 PHE B CA 1
ATOM 1388 C C . PHE B 1 65 ? -37.451 -15.648 8.017 1.00 26.95 65 PHE B C 1
ATOM 1389 O O . PHE B 1 65 ? -37.816 -14.948 8.951 1.00 25.94 65 PHE B O 1
ATOM 1397 N N . HIS B 1 66 ? -37.804 -16.924 7.879 1.00 28.27 66 HIS B N 1
ATOM 1398 C CA . HIS B 1 66 ? -38.665 -17.613 8.838 1.00 29.04 66 HIS B CA 1
ATOM 1399 C C . HIS B 1 66 ? -37.842 -18.646 9.599 1.00 30.95 66 HIS B C 1
ATOM 1400 O O . HIS B 1 66 ? -37.714 -19.788 9.162 1.00 31.96 66 HIS B O 1
ATOM 1407 N N . PRO B 1 67 ? -37.278 -18.256 10.755 1.00 33.19 67 PRO B N 1
ATOM 1408 C CA . PRO B 1 67 ? -36.428 -19.214 11.452 1.00 34.82 67 PRO B CA 1
ATOM 1409 C C . PRO B 1 67 ? -37.224 -20.427 11.943 1.00 35.92 67 PRO B C 1
ATOM 1410 O O . PRO B 1 67 ? -38.417 -20.363 12.211 1.00 36.13 67 PRO B O 1
ATOM 1414 N N . GLU B 1 68 ? -36.525 -21.579 12.011 1.00 38.49 68 GLU B N 1
ATOM 1415 C CA . GLU B 1 68 ? -37.161 -22.763 12.568 1.00 41.99 68 GLU B CA 1
ATOM 1416 C C . GLU B 1 68 ? -37.482 -22.568 14.048 1.00 41.85 68 GLU B C 1
ATOM 1417 O O . GLU B 1 68 ? -36.837 -21.805 14.755 1.00 40.28 68 GLU B O 1
ATOM 1423 N N . GLY B 1 69 ? -38.542 -23.255 14.508 1.00 43.28 69 GLY B N 1
ATOM 1424 C CA . GLY B 1 69 ? -39.050 -22.928 15.830 1.00 44.94 69 GLY B CA 1
ATOM 1425 C C . GLY B 1 69 ? -39.409 -21.443 15.889 1.00 44.54 69 GLY B C 1
ATOM 1426 O O . GLY B 1 69 ? -39.147 -20.741 16.854 1.00 45.08 69 GLY B O 1
ATOM 1427 N N . GLY B 1 70 ? -39.971 -20.964 14.763 1.00 42.82 70 GLY B N 1
ATOM 1428 C CA . GLY B 1 70 ? -40.397 -19.569 14.689 1.00 40.68 70 GLY B CA 1
ATOM 1429 C C . GLY B 1 70 ? -41.821 -19.514 14.134 1.00 39.03 70 GLY B C 1
ATOM 1430 O O . GLY B 1 70 ? -42.205 -20.268 13.249 1.00 37.58 70 GLY B O 1
ATOM 1431 N N . GLN B 1 71 ? -42.624 -18.609 14.717 1.00 38.68 71 GLN B N 1
ATOM 1432 C CA . GLN B 1 71 ? -44.041 -18.589 14.381 1.00 38.60 71 GLN B CA 1
ATOM 1433 C C . GLN B 1 71 ? -44.307 -17.691 13.171 1.00 37.07 71 GLN B C 1
ATOM 1434 O O . GLN B 1 71 ? -45.219 -17.913 12.385 1.00 37.40 71 GLN B O 1
ATOM 1440 N N . PHE B 1 72 ? -43.502 -16.624 13.045 1.00 35.18 72 PHE B N 1
ATOM 1441 C CA . PHE B 1 72 ? -43.763 -15.617 12.020 1.00 32.32 72 PHE B CA 1
ATOM 1442 C C . PHE B 1 72 ? -42.549 -15.401 11.111 1.00 31.55 72 PHE B C 1
ATOM 1443 O O . PHE B 1 72 ? -41.405 -15.414 11.545 1.00 33.27 72 PHE B O 1
ATOM 1451 N N . PRO B 1 73 ? -42.772 -15.112 9.823 1.00 30.60 73 PRO B N 1
ATOM 1452 C CA . PRO B 1 73 ? -41.628 -14.781 8.973 1.00 28.88 73 PRO B CA 1
ATOM 1453 C C . PRO B 1 73 ? -41.233 -13.344 9.313 1.00 27.91 73 PRO B C 1
ATOM 1454 O O . PRO B 1 73 ? -42.096 -12.527 9.646 1.00 27.50 73 PRO B O 1
ATOM 1458 N N . ILE B 1 74 ? -39.939 -13.040 9.246 1.00 27.61 74 ILE B N 1
ATOM 1459 C CA . ILE B 1 74 ? -39.443 -11.698 9.558 1.00 27.09 74 ILE B CA 1
ATOM 1460 C C . ILE B 1 74 ? -38.905 -11.021 8.301 1.00 28.08 74 ILE B C 1
ATOM 1461 O O . ILE B 1 74 ? -38.088 -11.594 7.579 1.00 30.55 74 ILE B O 1
ATOM 1466 N N . LEU B 1 75 ? -39.351 -9.796 8.046 1.00 26.13 75 LEU B N 1
ATOM 1467 C CA . LEU B 1 75 ? -38.901 -9.051 6.881 1.00 24.33 75 LEU B CA 1
ATOM 1468 C C . LEU B 1 75 ? -37.464 -8.569 7.076 1.00 25.55 75 LEU B C 1
ATOM 1469 O O . LEU B 1 75 ? -37.187 -7.736 7.936 1.00 25.52 75 LEU B O 1
ATOM 1474 N N . VAL B 1 76 ? -36.546 -9.112 6.282 1.00 26.15 76 VAL B N 1
ATOM 1475 C CA . VAL B 1 76 ? -35.141 -8.730 6.366 1.00 25.51 76 VAL B CA 1
ATOM 1476 C C . VAL B 1 76 ? -34.893 -7.434 5.613 1.00 24.46 76 VAL B C 1
ATOM 1477 O O . VAL B 1 76 ? -34.256 -6.517 6.131 1.00 25.58 76 VAL B O 1
ATOM 1481 N N . GLY B 1 77 ? -35.401 -7.353 4.389 1.00 23.71 77 GLY B N 1
ATOM 1482 C CA . GLY B 1 77 ? -35.202 -6.144 3.618 1.00 22.39 77 GLY B CA 1
ATOM 1483 C C . GLY B 1 77 ? -36.134 -5.992 2.439 1.00 23.95 77 GLY B C 1
ATOM 1484 O O . GLY B 1 77 ? -36.829 -6.931 2.040 1.00 25.42 77 GLY B O 1
ATOM 1485 N N . ARG B 1 78 ? -36.145 -4.793 1.876 1.00 22.99 78 ARG B N 1
ATOM 1486 C CA . ARG B 1 78 ? -36.991 -4.501 0.737 1.00 23.21 78 ARG B CA 1
ATOM 1487 C C . ARG B 1 78 ? -36.224 -3.591 -0.203 1.00 23.29 78 ARG B C 1
ATOM 1488 O O . ARG B 1 78 ? -35.665 -2.578 0.227 1.00 23.58 78 ARG B O 1
ATOM 1496 N N . VAL B 1 79 ? -36.182 -3.959 -1.480 1.00 21.60 79 VAL B N 1
ATOM 1497 C CA . VAL B 1 79 ? -35.484 -3.158 -2.472 1.00 21.16 79 VAL B CA 1
ATOM 1498 C C . VAL B 1 79 ? -36.444 -2.775 -3.593 1.00 21.18 79 VAL B C 1
ATOM 1499 O O . VAL B 1 79 ? -37.271 -3.579 -4.034 1.00 21.12 79 VAL B O 1
ATOM 1503 N N . GLU B 1 80 ? -36.348 -1.531 -4.034 1.00 21.13 80 GLU B N 1
ATOM 1504 C CA . GLU B 1 80 ? -37.219 -1.035 -5.082 1.00 20.41 80 GLU B CA 1
ATOM 1505 C C . GLU B 1 80 ? -36.418 -0.651 -6.315 1.00 18.54 80 GLU B C 1
ATOM 1506 O O . GLU B 1 80 ? -35.410 0.036 -6.215 1.00 16.61 80 GLU B O 1
ATOM 1512 N N . PHE B 1 81 ? -36.864 -1.127 -7.472 1.00 18.34 81 PHE B N 1
ATOM 1513 C CA . PHE B 1 81 ? -36.224 -0.824 -8.750 1.00 18.61 81 PHE B CA 1
ATOM 1514 C C . PHE B 1 81 ? -37.119 0.285 -9.270 1.00 20.54 81 PHE B C 1
ATOM 1515 O O . PHE B 1 81 ? -38.176 0.022 -9.830 1.00 20.56 81 PHE B O 1
ATOM 1523 N N . THR B 1 82 ? -36.677 1.524 -9.066 1.00 22.50 82 THR B N 1
ATOM 1524 C CA . THR B 1 82 ? -37.454 2.708 -9.400 1.00 24.10 82 THR B CA 1
ATOM 1525 C C . THR B 1 82 ? -37.402 3.414 -10.758 1.00 24.92 82 THR B C 1
ATOM 1526 O O . THR B 1 82 ? -38.184 4.332 -10.981 1.00 25.44 82 THR B O 1
ATOM 1530 N N . ASN B 1 83 ? -36.500 3.042 -11.658 1.00 26.15 83 ASN B N 1
ATOM 1531 C CA . ASN B 1 83 ? -36.508 3.688 -12.976 1.00 25.62 83 ASN B CA 1
ATOM 1532 C C . ASN B 1 83 ? -36.596 2.603 -14.042 1.00 28.32 83 ASN B C 1
ATOM 1533 O O . ASN B 1 83 ? -36.146 1.470 -13.827 1.00 28.71 83 ASN B O 1
ATOM 1538 N N . HIS B 1 84 ? -37.165 2.937 -15.195 1.00 28.88 84 HIS B N 1
ATOM 1539 C CA . HIS B 1 84 ? -37.327 1.929 -16.231 1.00 30.56 84 HIS B CA 1
ATOM 1540 C C . HIS B 1 84 ? -37.133 2.391 -17.675 1.00 31.77 84 HIS B C 1
ATOM 1541 O O . HIS B 1 84 ? -37.750 1.838 -18.587 1.00 32.07 84 HIS B O 1
ATOM 1548 N N . SER B 1 85 ? -36.280 3.395 -17.866 1.00 31.34 85 SER B N 1
ATOM 1549 C CA . SER B 1 85 ? -35.964 3.942 -19.188 1.00 33.11 85 SER B CA 1
ATOM 1550 C C . SER B 1 85 ? -34.441 3.929 -19.276 1.00 32.87 85 SER B C 1
ATOM 1551 O O . SER B 1 85 ? -33.833 2.983 -19.780 1.00 32.48 85 SER B O 1
ATOM 1554 N N . ASP B 1 86 ? -33.839 5.003 -18.776 1.00 32.32 86 ASP B N 1
ATOM 1555 C CA . ASP B 1 86 ? -32.401 5.131 -18.729 1.00 32.91 86 ASP B CA 1
ATOM 1556 C C . ASP B 1 86 ? -32.119 6.069 -17.573 1.00 31.52 86 ASP B C 1
ATOM 1557 O O . ASP B 1 86 ? -32.387 7.262 -17.652 1.00 30.67 86 ASP B O 1
ATOM 1562 N N . PRO B 1 87 ? -31.528 5.541 -16.496 1.00 31.54 87 PRO B N 1
ATOM 1563 C CA . PRO B 1 87 ? -31.146 4.124 -16.411 1.00 30.30 87 PRO B CA 1
ATOM 1564 C C . PRO B 1 87 ? -32.276 3.107 -16.296 1.00 28.87 87 PRO B C 1
ATOM 1565 O O . PRO B 1 87 ? -33.385 3.420 -15.886 1.00 28.46 87 PRO B O 1
ATOM 1569 N N . LEU B 1 88 ? -31.969 1.878 -16.683 1.00 28.82 88 LEU B N 1
ATOM 1570 C CA . LEU B 1 88 ? -32.910 0.776 -16.609 1.00 27.61 88 LEU B CA 1
ATOM 1571 C C . LEU B 1 88 ? -32.534 0.055 -15.323 1.00 28.06 88 LEU B C 1
ATOM 1572 O O . LEU B 1 88 ? -31.476 -0.567 -15.260 1.00 26.36 88 LEU B O 1
ATOM 1577 N N . THR B 1 89 ? -33.378 0.133 -14.300 1.00 27.82 89 THR B N 1
ATOM 1578 C CA . THR B 1 89 ? -33.051 -0.540 -13.048 1.00 26.61 89 THR B CA 1
ATOM 1579 C C . THR B 1 89 ? -33.368 -2.022 -13.138 1.00 26.77 89 THR B C 1
ATOM 1580 O O . THR B 1 89 ? -34.500 -2.415 -13.406 1.00 25.89 89 THR B O 1
ATOM 1584 N N . GLU B 1 90 ? -32.345 -2.834 -12.904 1.00 27.67 90 GLU B N 1
ATOM 1585 C CA . GLU B 1 90 ? -32.458 -4.281 -12.952 1.00 28.67 90 GLU B CA 1
ATOM 1586 C C . GLU B 1 90 ? -33.152 -4.850 -11.720 1.00 28.47 90 GLU B C 1
ATOM 1587 O O . GLU B 1 90 ? -32.847 -4.462 -10.591 1.00 26.63 90 GLU B O 1
ATOM 1593 N N . PRO B 1 91 ? -34.103 -5.783 -11.925 1.00 29.31 91 PRO B N 1
ATOM 1594 C CA . PRO B 1 91 ? -34.824 -6.402 -10.811 1.00 28.02 91 PRO B CA 1
ATOM 1595 C C . PRO B 1 91 ? -33.902 -7.491 -10.258 1.00 29.15 91 PRO B C 1
ATOM 1596 O O . PRO B 1 91 ? -34.182 -8.695 -10.350 1.00 28.58 91 PRO B O 1
ATOM 1600 N N . ARG B 1 92 ? -32.786 -7.030 -9.701 1.00 28.51 92 ARG B N 1
ATOM 1601 C CA . ARG B 1 92 ? -31.757 -7.887 -9.143 1.00 28.72 92 ARG B CA 1
ATOM 1602 C C . ARG B 1 92 ? -31.063 -7.114 -8.025 1.00 28.93 92 ARG B C 1
ATOM 1603 O O . ARG B 1 92 ? -30.719 -5.939 -8.194 1.00 28.19 92 ARG B O 1
ATOM 1611 N N . ALA B 1 93 ? -30.869 -7.761 -6.878 1.00 27.40 93 ALA B N 1
ATOM 1612 C CA . ALA B 1 93 ? -30.208 -7.103 -5.759 1.00 25.49 93 ALA B CA 1
ATOM 1613 C C . ALA B 1 93 ? -29.589 -8.081 -4.762 1.00 24.45 93 ALA B C 1
ATOM 1614 O O . ALA B 1 93 ? -29.906 -9.275 -4.749 1.00 23.49 93 ALA B O 1
ATOM 1616 N N . VAL B 1 94 ? -28.693 -7.559 -3.933 1.00 23.16 94 VAL B N 1
ATOM 1617 C CA . VAL B 1 94 ? -28.034 -8.358 -2.917 1.00 23.10 94 VAL B CA 1
ATOM 1618 C C . VAL B 1 94 ? -28.289 -7.748 -1.539 1.00 25.38 94 VAL B C 1
ATOM 1619 O O . VAL B 1 94 ? -28.182 -6.529 -1.362 1.00 25.33 94 VAL B O 1
ATOM 1623 N N . PHE B 1 95 ? -28.638 -8.610 -0.582 1.00 25.55 95 PHE B N 1
ATOM 1624 C CA . PHE B 1 95 ? -28.896 -8.229 0.810 1.00 25.57 95 PHE B CA 1
ATOM 1625 C C . PHE B 1 95 ? -27.836 -8.864 1.724 1.00 26.21 95 PHE B C 1
ATOM 1626 O O . PHE B 1 95 ? -27.244 -9.894 1.396 1.00 26.03 95 PHE B O 1
ATOM 1634 N N . PHE B 1 96 ? -27.619 -8.255 2.883 1.00 25.93 96 PHE B N 1
ATOM 1635 C CA . PHE B 1 96 ? -26.646 -8.759 3.842 1.00 24.43 96 PHE B CA 1
ATOM 1636 C C . PHE B 1 96 ? -27.235 -8.777 5.258 1.00 24.70 96 PHE B C 1
ATOM 1637 O O . PHE B 1 96 ? -27.763 -7.777 5.733 1.00 23.04 96 PHE B O 1
ATOM 1645 N N . PHE B 1 97 ? -27.162 -9.913 5.934 1.00 24.91 97 PHE B N 1
ATOM 1646 C CA . PHE B 1 97 ? -27.680 -9.966 7.291 1.00 27.09 97 PHE B CA 1
ATOM 1647 C C . PHE B 1 97 ? -26.979 -11.006 8.160 1.00 30.03 97 PHE B C 1
ATOM 1648 O O . PHE B 1 97 ? -26.406 -11.985 7.678 1.00 30.25 97 PHE B O 1
ATOM 1656 N N . LYS B 1 98 ? -27.007 -10.745 9.457 1.00 33.55 98 LYS B N 1
ATOM 1657 C CA . LYS B 1 98 ? -26.382 -11.602 10.439 1.00 34.92 98 LYS B CA 1
ATOM 1658 C C . LYS B 1 98 ? -27.457 -12.359 11.205 1.00 35.59 98 LYS B C 1
ATOM 1659 O O . LYS B 1 98 ? -28.471 -11.784 11.610 1.00 34.35 98 LYS B O 1
ATOM 1665 N N . THR B 1 99 ? -27.227 -13.653 11.386 1.00 35.20 99 THR B N 1
ATOM 1666 C CA . THR B 1 99 ? -28.094 -14.548 12.138 1.00 35.02 99 THR B CA 1
ATOM 1667 C C . THR B 1 99 ? -27.417 -15.890 12.429 1.00 37.11 99 THR B C 1
ATOM 1668 O O . THR B 1 99 ? -26.590 -16.388 11.674 1.00 38.26 99 THR B O 1
ATOM 1672 N N . SER B 1 100 ? -27.785 -16.470 13.579 1.00 37.33 100 SER B N 1
ATOM 1673 C CA . SER B 1 100 ? -27.224 -17.768 13.906 1.00 38.44 100 SER B CA 1
ATOM 1674 C C . SER B 1 100 ? -28.251 -18.893 13.756 1.00 38.29 100 SER B C 1
ATOM 1675 O O . SER B 1 100 ? -27.969 -20.055 14.022 1.00 39.41 100 SER B O 1
ATOM 1678 N N . LYS B 1 101 ? -29.485 -18.509 13.333 1.00 36.64 101 LYS B N 1
ATOM 1679 C CA . LYS B 1 101 ? -30.557 -19.505 13.203 1.00 36.09 101 LYS B CA 1
ATOM 1680 C C . LYS B 1 101 ? -30.586 -20.127 11.807 1.00 36.32 101 LYS B C 1
ATOM 1681 O O . LYS B 1 101 ? -30.068 -19.563 10.850 1.00 35.74 101 LYS B O 1
ATOM 1687 N N . LYS B 1 102 ? -31.214 -21.291 11.741 1.00 37.84 102 LYS B N 1
ATOM 1688 C CA . LYS B 1 102 ? -31.399 -21.993 10.488 1.00 37.80 102 LYS B CA 1
ATOM 1689 C C . LYS B 1 102 ? -32.865 -21.747 10.189 1.00 36.98 102 LYS B C 1
ATOM 1690 O O . LYS B 1 102 ? -33.638 -21.449 11.098 1.00 36.49 102 LYS B O 1
ATOM 1696 N N . GLY B 1 103 ? -33.259 -21.848 8.929 1.00 36.86 103 GLY B N 1
ATOM 1697 C CA . GLY B 1 103 ? -34.657 -21.624 8.617 1.00 36.79 103 GLY B CA 1
ATOM 1698 C C . GLY B 1 103 ? -34.929 -21.535 7.135 1.00 36.87 103 GLY B C 1
ATOM 1699 O O . GLY B 1 103 ? -34.115 -21.966 6.319 1.00 38.20 103 GLY B O 1
ATOM 1700 N N . LYS B 1 104 ? -36.073 -20.964 6.784 1.00 35.92 104 LYS B N 1
ATOM 1701 C CA . LYS B 1 104 ? -36.453 -20.830 5.386 1.00 34.98 104 LYS B CA 1
ATOM 1702 C C . LYS B 1 104 ? -36.453 -19.369 4.953 1.00 33.28 104 LYS B C 1
ATOM 1703 O O . LYS B 1 104 ? -36.855 -18.486 5.710 1.00 31.14 104 LYS B O 1
ATOM 1709 N N . LEU B 1 105 ? -35.977 -19.125 3.734 1.00 32.59 105 LEU B N 1
ATOM 1710 C CA . LEU B 1 105 ? -35.939 -17.779 3.166 1.00 31.57 105 LEU B CA 1
ATOM 1711 C C . LEU B 1 105 ? -37.043 -17.649 2.116 1.00 29.51 105 LEU B C 1
ATOM 1712 O O . LEU B 1 105 ? -37.291 -18.582 1.347 1.00 29.41 105 LEU B O 1
ATOM 1717 N N . TYR B 1 106 ? -37.704 -16.499 2.082 1.00 26.02 106 TYR B N 1
ATOM 1718 C CA . TYR B 1 106 ? -38.772 -16.281 1.115 1.00 25.66 106 TYR B CA 1
ATOM 1719 C C . TYR B 1 106 ? -38.562 -14.978 0.361 1.00 25.27 106 TYR B C 1
ATOM 1720 O O . TYR B 1 106 ? -38.102 -13.983 0.928 1.00 22.83 106 TYR B O 1
ATOM 1729 N N . ALA B 1 107 ? -38.940 -14.985 -0.911 1.00 24.32 107 ALA B N 1
ATOM 1730 C CA . ALA B 1 107 ? -38.842 -13.806 -1.758 1.00 24.36 107 ALA B CA 1
ATOM 1731 C C . ALA B 1 107 ? -40.245 -13.505 -2.274 1.00 25.39 107 ALA B C 1
ATOM 1732 O O . ALA B 1 107 ? -40.933 -14.395 -2.778 1.00 26.61 107 ALA B O 1
ATOM 1734 N N . LEU B 1 108 ? -40.674 -12.255 -2.136 1.00 24.53 108 LEU B N 1
ATOM 1735 C CA . LEU B 1 108 ? -41.987 -11.843 -2.606 1.00 23.42 108 LEU B CA 1
ATOM 1736 C C . LEU B 1 108 ? -41.714 -10.752 -3.616 1.00 23.44 108 LEU B C 1
ATOM 1737 O O . LEU B 1 108 ? -41.113 -9.744 -3.258 1.00 25.14 108 LEU B O 1
ATOM 1742 N N . SER B 1 109 ? -42.128 -10.937 -4.869 1.00 22.69 109 SER B N 1
ATOM 1743 C CA . SER B 1 109 ? -41.883 -9.909 -5.881 1.00 22.98 109 SER B CA 1
ATOM 1744 C C . SER B 1 109 ? -43.167 -9.408 -6.529 1.00 22.80 109 SER B C 1
ATOM 1745 O O . SER B 1 109 ? -44.187 -10.095 -6.531 1.00 22.62 109 SER B O 1
ATOM 1748 N N . TYR B 1 110 ? -43.100 -8.210 -7.099 1.00 23.14 110 TYR B N 1
ATOM 1749 C CA . TYR B 1 110 ? -44.264 -7.594 -7.717 1.00 22.50 110 TYR B CA 1
ATOM 1750 C C . TYR B 1 110 ? -44.051 -7.009 -9.102 1.00 22.87 110 TYR B C 1
ATOM 1751 O O . TYR B 1 110 ? -43.156 -6.194 -9.334 1.00 22.58 110 TYR B O 1
ATOM 1760 N N . CYS B 1 111 ? -44.894 -7.439 -10.026 1.00 25.43 111 CYS B N 1
ATOM 1761 C CA . CYS B 1 111 ? -44.862 -6.925 -11.384 1.00 26.09 111 CYS B CA 1
ATOM 1762 C C . CYS B 1 111 ? -46.038 -5.951 -11.382 1.00 25.39 111 CYS B C 1
ATOM 1763 O O . CYS B 1 111 ? -47.126 -6.285 -10.908 1.00 24.62 111 CYS B O 1
ATOM 1766 N N . ASN B 1 112 ? -45.841 -4.745 -11.887 1.00 24.60 112 ASN B N 1
ATOM 1767 C CA . ASN B 1 112 ? -46.938 -3.790 -11.848 1.00 24.93 112 ASN B CA 1
ATOM 1768 C C . ASN B 1 112 ? -48.210 -4.163 -12.616 1.00 24.44 112 ASN B C 1
ATOM 1769 O O . ASN B 1 112 ? -49.216 -3.488 -12.483 1.00 25.23 112 ASN B O 1
ATOM 1774 N N . ILE B 1 113 ? -48.182 -5.223 -13.414 1.00 25.88 113 ILE B N 1
ATOM 1775 C CA . ILE B 1 113 ? -49.385 -5.632 -14.145 1.00 27.58 113 ILE B CA 1
ATOM 1776 C C . ILE B 1 113 ? -49.671 -7.121 -14.011 1.00 28.18 113 ILE B C 1
ATOM 1777 O O . ILE B 1 113 ? -50.722 -7.585 -14.427 1.00 29.54 113 ILE B O 1
ATOM 1782 N N . HIS B 1 114 ? -48.736 -7.866 -13.432 1.00 28.54 114 HIS B N 1
ATOM 1783 C CA . HIS B 1 114 ? -48.905 -9.302 -13.268 1.00 28.45 114 HIS B CA 1
ATOM 1784 C C . HIS B 1 114 ? -48.945 -9.746 -11.807 1.00 28.91 114 HIS B C 1
ATOM 1785 O O . HIS B 1 114 ? -48.821 -10.931 -11.503 1.00 27.39 114 HIS B O 1
ATOM 1792 N N . GLY B 1 115 ? -49.107 -8.776 -10.909 1.00 29.72 115 GLY B N 1
ATOM 1793 C CA . GLY B 1 115 ? -49.221 -9.068 -9.491 1.00 27.13 115 GLY B CA 1
ATOM 1794 C C . GLY B 1 115 ? -48.031 -9.595 -8.720 1.00 26.04 115 GLY B C 1
ATOM 1795 O O . GLY B 1 115 ? -46.879 -9.425 -9.114 1.00 26.15 115 GLY B O 1
ATOM 1796 N N . LEU B 1 116 ? -48.350 -10.246 -7.605 1.00 26.03 116 LEU B N 1
ATOM 1797 C CA . LEU B 1 116 ? -47.384 -10.813 -6.671 1.00 25.58 116 LEU B CA 1
ATOM 1798 C C . LEU B 1 116 ? -46.919 -12.228 -6.985 1.00 25.91 116 LEU B C 1
ATOM 1799 O O . LEU B 1 116 ? -47.699 -13.072 -7.434 1.00 26.30 116 LEU B O 1
ATOM 1804 N N . TRP B 1 117 ? -45.640 -12.478 -6.714 1.00 25.12 117 TRP B N 1
ATOM 1805 C CA . TRP B 1 117 ? -45.021 -13.781 -6.938 1.00 24.27 117 TRP B CA 1
ATOM 1806 C C . TRP B 1 117 ? -44.129 -14.144 -5.761 1.00 25.38 117 TRP B C 1
ATOM 1807 O O . TRP B 1 117 ? -43.635 -13.266 -5.041 1.00 26.85 117 TRP B O 1
ATOM 1818 N N . GLU B 1 118 ? -43.907 -15.436 -5.563 1.00 25.77 118 GLU B N 1
ATOM 1819 C CA . GLU B 1 118 ? -43.072 -15.855 -4.454 1.00 28.53 118 GLU B CA 1
ATOM 1820 C C . GLU B 1 118 ? -42.266 -17.118 -4.729 1.00 28.15 118 GLU B C 1
ATOM 1821 O O . GLU B 1 118 ? -42.533 -17.855 -5.670 1.00 27.93 118 GLU B O 1
ATOM 1827 N N . ASN B 1 119 ? -41.272 -17.347 -3.883 1.00 29.09 119 ASN B N 1
ATOM 1828 C CA . ASN B 1 119 ? -40.411 -18.510 -3.983 1.00 31.38 119 ASN B CA 1
ATOM 1829 C C . ASN B 1 119 ? -39.730 -18.658 -2.634 1.00 33.70 119 ASN B C 1
ATOM 1830 O O . ASN B 1 119 ? -39.804 -17.761 -1.793 1.00 33.61 119 ASN B O 1
ATOM 1835 N N . GLU B 1 120 ? -39.054 -19.780 -2.432 1.00 36.52 120 GLU B N 1
ATOM 1836 C CA . GLU B 1 120 ? -38.375 -20.019 -1.172 1.00 38.35 120 GLU B CA 1
ATOM 1837 C C . GLU B 1 120 ? -37.118 -20.852 -1.346 1.00 38.56 120 GLU B C 1
ATOM 1838 O O . GLU B 1 120 ? -36.916 -21.491 -2.380 1.00 39.08 120 GLU B O 1
ATOM 1844 N N . VAL B 1 121 ? -36.281 -20.839 -0.314 1.00 38.68 121 VAL B N 1
ATOM 1845 C CA . VAL B 1 121 ? -35.044 -21.600 -0.302 1.00 38.45 121 VAL B CA 1
ATOM 1846 C C . VAL B 1 121 ? -34.685 -21.895 1.152 1.00 39.68 121 VAL B C 1
ATOM 1847 O O . VAL B 1 121 ? -34.891 -21.066 2.039 1.00 40.36 121 VAL B O 1
ATOM 1851 N N . GLN B 1 122 ? -34.156 -23.084 1.394 1.00 41.43 122 GLN B N 1
ATOM 1852 C CA . GLN B 1 122 ? -33.779 -23.487 2.740 1.00 42.31 122 GLN B CA 1
ATOM 1853 C C . GLN B 1 122 ? -32.462 -22.830 3.133 1.00 42.29 122 GLN B C 1
ATOM 1854 O O . GLN B 1 122 ? -31.471 -22.955 2.426 1.00 42.28 122 GLN B O 1
ATOM 1860 N N . LEU B 1 123 ? -32.450 -22.116 4.251 1.00 42.51 123 LEU B N 1
ATOM 1861 C CA . LEU B 1 123 ? -31.217 -21.492 4.710 1.00 44.12 123 LEU B CA 1
ATOM 1862 C C . LEU B 1 123 ? -30.510 -22.477 5.634 1.00 45.70 123 LEU B C 1
ATOM 1863 O O . LEU B 1 123 ? -30.717 -22.460 6.847 1.00 45.57 123 LEU B O 1
ATOM 1868 N N . GLU B 1 124 ? -29.687 -23.341 5.050 1.00 47.86 124 GLU B N 1
ATOM 1869 C CA . GLU B 1 124 ? -28.952 -24.341 5.814 1.00 50.08 124 GLU B CA 1
ATOM 1870 C C . GLU B 1 124 ? -27.774 -23.724 6.547 1.00 51.46 124 GLU B C 1
ATOM 1871 O O . GLU B 1 124 ? -27.542 -22.507 6.374 1.00 52.72 124 GLU B O 1
ATOM 1878 N N . MET C 1 10 ? -23.907 18.034 -4.210 1.00 46.26 10 MET C N 1
ATOM 1879 C CA . MET C 1 10 ? -24.481 16.659 -4.120 1.00 45.74 10 MET C CA 1
ATOM 1880 C C . MET C 1 10 ? -25.998 16.693 -4.299 1.00 44.05 10 MET C C 1
ATOM 1881 O O . MET C 1 10 ? -26.516 17.478 -5.095 1.00 43.24 10 MET C O 1
ATOM 1886 N N . LEU C 1 11 ? -26.704 15.843 -3.560 1.00 42.73 11 LEU C N 1
ATOM 1887 C CA . LEU C 1 11 ? -28.155 15.782 -3.653 1.00 42.01 11 LEU C CA 1
ATOM 1888 C C . LEU C 1 11 ? -28.819 17.072 -3.177 1.00 41.67 11 LEU C C 1
ATOM 1889 O O . LEU C 1 11 ? -29.803 17.516 -3.766 1.00 42.35 11 LEU C O 1
ATOM 1894 N N . LYS C 1 12 ? -28.287 17.665 -2.110 1.00 41.50 12 LYS C N 1
ATOM 1895 C CA . LYS C 1 12 ? -28.838 18.906 -1.570 1.00 42.44 12 LYS C CA 1
ATOM 1896 C C . LYS C 1 12 ? -29.248 19.892 -2.650 1.00 43.12 12 LYS C C 1
ATOM 1897 O O . LYS C 1 12 ? -30.382 20.373 -2.673 1.00 44.30 12 LYS C O 1
ATOM 1903 N N . GLU C 1 13 ? -28.306 20.170 -3.546 1.00 43.19 13 GLU C N 1
ATOM 1904 C CA . GLU C 1 13 ? -28.491 21.124 -4.633 1.00 44.67 13 GLU C CA 1
ATOM 1905 C C . GLU C 1 13 ? -29.542 20.749 -5.669 1.00 43.05 13 GLU C C 1
ATOM 1906 O O . GLU C 1 13 ? -29.986 21.604 -6.429 1.00 43.76 13 GLU C O 1
ATOM 1912 N N . THR C 1 14 ? -29.950 19.487 -5.705 1.00 41.99 14 THR C N 1
ATOM 1913 C CA . THR C 1 14 ? -30.936 19.065 -6.690 1.00 41.52 14 THR C CA 1
ATOM 1914 C C . THR C 1 14 ? -32.373 19.290 -6.222 1.00 40.81 14 THR C C 1
ATOM 1915 O O . THR C 1 14 ? -33.298 19.309 -7.032 1.00 40.13 14 THR C O 1
ATOM 1919 N N . ILE C 1 15 ? -32.547 19.478 -4.917 1.00 40.79 15 ILE C N 1
ATOM 1920 C CA . ILE C 1 15 ? -33.869 19.681 -4.332 1.00 41.55 15 ILE C CA 1
ATOM 1921 C C . ILE C 1 15 ? -34.424 21.078 -4.587 1.00 42.66 15 ILE C C 1
ATOM 1922 O O . ILE C 1 15 ? -33.887 22.070 -4.103 1.00 43.55 15 ILE C O 1
ATOM 1927 N N . ARG C 1 16 ? -35.517 21.146 -5.337 1.00 43.90 16 ARG C N 1
ATOM 1928 C CA . ARG C 1 16 ? -36.126 22.410 -5.724 1.00 45.75 16 ARG C CA 1
ATOM 1929 C C . ARG C 1 16 ? -37.316 22.763 -4.839 1.00 48.71 16 ARG C C 1
ATOM 1930 O O . ARG C 1 16 ? -37.749 22.019 -3.973 1.00 48.16 16 ARG C O 1
ATOM 1938 N N . SER C 1 17 ? -37.813 23.984 -5.084 1.00 52.41 17 SER C N 1
ATOM 1939 C CA . SER C 1 17 ? -39.016 24.446 -4.418 1.00 56.49 17 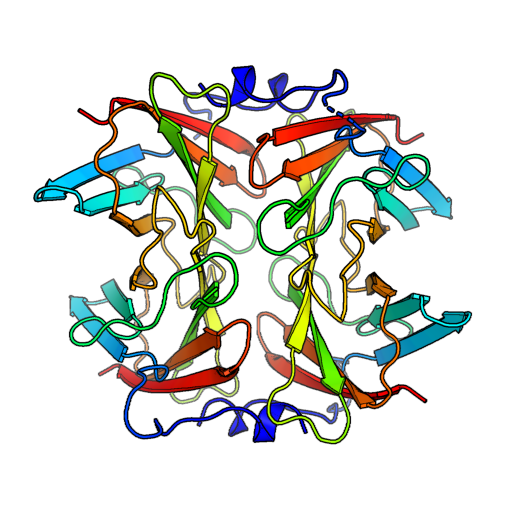SER C CA 1
ATOM 1940 C C . SER C 1 17 ? -39.584 25.649 -5.168 1.00 58.99 17 SER C C 1
ATOM 1941 O O . SER C 1 17 ? -40.145 26.577 -4.596 1.00 59.11 17 SER C O 1
ATOM 1944 N N . GLY C 1 18 ? -39.351 25.627 -6.493 1.00 62.76 18 GLY C N 1
ATOM 1945 C CA . GLY C 1 18 ? -39.836 26.708 -7.335 1.00 67.01 18 GLY C CA 1
ATOM 1946 C C . GLY C 1 18 ? -41.269 26.451 -7.782 1.00 70.03 18 GLY C C 1
ATOM 1947 O O . GLY C 1 18 ? -42.222 26.865 -7.137 1.00 70.29 18 GLY C O 1
ATOM 1948 N N . ASP C 1 19 ? -41.294 25.806 -8.943 1.00 73.11 19 ASP C N 1
ATOM 1949 C CA . ASP C 1 19 ? -42.541 25.490 -9.600 1.00 76.06 19 ASP C CA 1
ATOM 1950 C C . ASP C 1 19 ? -42.148 24.972 -10.975 1.00 77.70 19 ASP C C 1
ATOM 1951 O O . ASP C 1 19 ? -41.608 25.695 -11.803 1.00 79.50 19 ASP C O 1
ATOM 1956 N N . TRP C 1 20 ? -42.366 23.667 -11.212 1.00 78.45 20 TRP C N 1
ATOM 1957 C CA . TRP C 1 20 ? -41.776 23.199 -12.462 1.00 79.21 20 TRP C CA 1
ATOM 1958 C C . TRP C 1 20 ? -42.706 23.453 -13.646 1.00 79.70 20 TRP C C 1
ATOM 1959 O O . TRP C 1 20 ? -42.323 23.333 -14.801 1.00 80.34 20 TRP C O 1
ATOM 1970 N N . GLU C 1 23 ? -45.889 24.134 -13.731 1.00 57.12 23 GLU C N 1
ATOM 1971 C CA . GLU C 1 23 ? -46.345 22.785 -13.467 1.00 57.45 23 GLU C CA 1
ATOM 1972 C C . GLU C 1 23 ? -46.019 22.451 -12.016 1.00 56.09 23 GLU C C 1
ATOM 1973 O O . GLU C 1 23 ? -44.869 22.230 -11.669 1.00 54.68 23 GLU C O 1
ATOM 1979 N N . LYS C 1 24 ? -47.051 22.418 -11.186 1.00 54.46 24 LYS C N 1
ATOM 1980 C CA . LYS C 1 24 ? -46.962 22.159 -9.728 1.00 52.78 24 LYS C CA 1
ATOM 1981 C C . LYS C 1 24 ? -46.225 20.846 -9.332 1.00 51.39 24 LYS C C 1
ATOM 1982 O O . LYS C 1 24 ? -46.658 19.743 -9.640 1.00 51.71 24 LYS C O 1
ATOM 1988 N N . HIS C 1 25 ? -45.121 21.014 -8.599 1.00 48.42 25 HIS C N 1
ATOM 1989 C CA . HIS C 1 25 ? -44.335 19.897 -8.070 1.00 46.03 25 HIS C CA 1
ATOM 1990 C C . HIS C 1 25 ? -44.220 20.069 -6.554 1.00 45.81 25 HIS C C 1
ATOM 1991 O O . HIS C 1 25 ? -44.188 19.095 -5.802 1.00 45.90 25 HIS C O 1
ATOM 1998 N N . VAL C 1 26 ? -44.149 21.325 -6.120 1.00 45.03 26 VAL C N 1
ATOM 1999 C CA . VAL C 1 26 ? -44.019 21.660 -4.708 1.00 44.24 26 VAL C CA 1
ATOM 2000 C C . VAL C 1 26 ? -45.117 20.989 -3.875 1.00 42.82 26 VAL C C 1
ATOM 2001 O O . VAL C 1 26 ? -46.305 21.254 -4.048 1.00 43.35 26 VAL C O 1
ATOM 2005 N N . PRO C 1 27 ? -44.721 20.083 -2.969 1.00 41.34 27 PRO C N 1
ATOM 2006 C CA . PRO C 1 27 ? -45.654 19.359 -2.105 1.00 39.89 27 PRO C CA 1
ATOM 2007 C C . PRO C 1 27 ? -46.285 20.228 -1.030 1.00 39.03 27 PRO C C 1
ATOM 2008 O O . PRO C 1 27 ? -45.586 20.881 -0.257 1.00 39.73 27 PRO C O 1
ATOM 2012 N N . VAL C 1 28 ? -47.611 20.222 -0.980 1.00 36.77 28 VAL C N 1
ATOM 2013 C CA . VAL C 1 28 ? -48.345 21.000 0.008 1.00 33.60 28 VAL C CA 1
ATOM 2014 C C . VAL C 1 28 ? -48.534 20.203 1.303 1.00 32.97 28 VAL C C 1
ATOM 2015 O O . VAL C 1 28 ? -48.830 19.009 1.273 1.00 32.43 28 VAL C O 1
ATOM 2019 N N . ILE C 1 29 ? -48.349 20.873 2.436 1.00 33.19 29 ILE C N 1
ATOM 2020 C CA . ILE C 1 29 ? -48.517 20.256 3.747 1.00 32.12 29 ILE C CA 1
ATOM 2021 C C . ILE C 1 29 ? -49.640 20.940 4.509 1.00 33.42 29 ILE C C 1
ATOM 2022 O O . ILE C 1 29 ? -49.604 22.149 4.721 1.00 34.56 29 ILE C O 1
ATOM 2027 N N . GLU C 1 30 ? -50.629 20.170 4.930 1.00 33.54 30 GLU C N 1
ATOM 2028 C CA . GLU C 1 30 ? -51.729 20.721 5.705 1.00 34.91 30 GLU C CA 1
ATOM 2029 C C . GLU C 1 30 ? -51.939 19.804 6.903 1.00 35.36 30 GLU C C 1
ATOM 2030 O O . GLU C 1 30 ? -51.827 18.587 6.774 1.00 35.98 30 GLU C O 1
ATOM 2036 N N . TYR C 1 31 ? -52.224 20.372 8.070 1.00 35.18 31 TYR C N 1
ATOM 2037 C CA . TYR C 1 31 ? -52.406 19.542 9.254 1.00 35.57 31 TYR C CA 1
ATOM 2038 C C . TYR C 1 31 ? -53.516 19.965 10.201 1.00 37.18 31 TYR C C 1
ATOM 2039 O O . TYR C 1 31 ? -53.932 21.118 10.228 1.00 36.23 31 TYR C O 1
ATOM 2048 N N . GLU C 1 32 ? -53.988 19.005 10.980 1.00 40.26 32 GLU C N 1
ATOM 2049 C CA . GLU C 1 32 ? -55.011 19.263 11.969 1.00 41.04 32 GLU C CA 1
ATOM 2050 C C . GLU C 1 32 ? -54.466 18.718 13.268 1.00 40.23 32 GLU C C 1
ATOM 2051 O O . GLU C 1 32 ? -53.838 17.661 13.299 1.00 40.17 32 GLU C O 1
ATOM 2057 N N . ARG C 1 33 ? -54.695 19.453 14.342 1.00 38.90 33 ARG C N 1
ATOM 2058 C CA . ARG C 1 33 ? -54.206 19.045 15.640 1.00 37.38 33 ARG C CA 1
ATOM 2059 C C . ARG C 1 33 ? -55.308 18.874 16.683 1.00 36.33 33 ARG C C 1
ATOM 2060 O O . ARG C 1 33 ? -56.205 19.701 16.811 1.00 35.86 33 ARG C O 1
ATOM 2068 N N . GLU C 1 34 ? -55.238 17.773 17.414 1.00 35.49 34 GLU C N 1
ATOM 2069 C CA . GLU C 1 34 ? -56.197 17.477 18.469 1.00 35.60 34 GLU C CA 1
ATOM 2070 C C . GLU C 1 34 ? -55.347 16.905 19.592 1.00 35.25 34 GLU C C 1
ATOM 2071 O O . GLU C 1 34 ? -55.137 15.696 19.667 1.00 34.63 34 GLU C O 1
ATOM 2077 N N . GLY C 1 35 ? -54.839 17.787 20.447 1.00 35.28 35 GLY C N 1
ATOM 2078 C CA . GLY C 1 35 ? -53.969 17.341 21.520 1.00 37.11 35 GLY C CA 1
ATOM 2079 C C . GLY C 1 35 ? -52.599 16.972 20.972 1.00 39.06 35 GLY C C 1
ATOM 2080 O O . GLY C 1 35 ? -51.909 17.760 20.341 1.00 39.70 35 GLY C O 1
ATOM 2081 N N . ASP C 1 36 ? -52.194 15.726 21.250 1.00 39.17 36 ASP C N 1
ATOM 2082 C CA . ASP C 1 36 ? -50.927 15.255 20.715 1.00 38.88 36 ASP C CA 1
ATOM 2083 C C . ASP C 1 36 ? -51.097 14.683 19.298 1.00 37.64 36 ASP C C 1
ATOM 2084 O O . ASP C 1 36 ? -50.150 14.508 18.540 1.00 36.34 36 ASP C O 1
ATOM 2089 N N . LEU C 1 37 ? -52.365 14.364 18.962 1.00 36.92 37 LEU C N 1
ATOM 2090 C CA . LEU C 1 37 ? -52.659 13.745 17.672 1.00 35.61 37 LEU C CA 1
ATOM 2091 C C . LEU C 1 37 ? -52.666 14.766 16.524 1.00 36.13 37 LEU C C 1
ATOM 2092 O O . LEU C 1 37 ? -53.468 15.692 16.494 1.00 36.64 37 LEU C O 1
ATOM 2097 N N . VAL C 1 38 ? -51.754 14.557 15.580 1.00 35.53 38 VAL C N 1
ATOM 2098 C CA . VAL C 1 38 ? -51.637 15.423 14.416 1.00 33.58 38 VAL C CA 1
ATOM 2099 C C . VAL C 1 38 ? -52.009 14.666 13.145 1.00 33.50 38 VAL C C 1
ATOM 2100 O O . VAL C 1 38 ? -51.430 13.625 12.833 1.00 33.70 38 VAL C O 1
ATOM 2104 N N . LYS C 1 39 ? -52.988 15.198 12.428 1.00 33.65 39 LYS C N 1
ATOM 2105 C CA . LYS C 1 39 ? -53.496 14.716 11.184 1.00 34.39 39 LYS C CA 1
ATOM 2106 C C . LYS C 1 39 ? -52.792 15.481 10.104 1.00 33.60 39 LYS C C 1
ATOM 2107 O O . LYS C 1 39 ? -52.973 16.680 9.935 1.00 33.16 39 LYS C O 1
ATOM 2113 N N . VAL C 1 40 ? -51.922 14.878 9.302 1.00 32.22 40 VAL C N 1
ATOM 2114 C CA . VAL C 1 40 ? -51.211 15.627 8.277 1.00 31.68 40 VAL C CA 1
ATOM 2115 C C . VAL C 1 40 ? -51.510 15.141 6.869 1.00 31.82 40 VAL C C 1
ATOM 2116 O O . VAL C 1 40 ? -51.350 13.956 6.559 1.00 30.50 40 VAL C O 1
ATOM 2120 N N . GLU C 1 41 ? -51.945 16.064 6.016 1.00 30.43 41 GLU C N 1
ATOM 2121 C CA . GLU C 1 41 ? -52.246 15.728 4.635 1.00 30.87 41 GLU C CA 1
ATOM 2122 C C . GLU C 1 41 ? -51.201 16.346 3.709 1.00 29.31 41 GLU C C 1
ATOM 2123 O O . GLU C 1 41 ? -51.002 17.556 3.714 1.00 31.36 41 GLU C O 1
ATOM 2129 N N . VAL C 1 42 ? -50.533 15.518 2.920 1.00 27.38 42 VAL C N 1
ATOM 2130 C CA . VAL C 1 42 ? -49.530 16.009 1.981 1.00 27.15 42 VAL C CA 1
ATOM 2131 C C . VAL C 1 42 ? -50.028 15.740 0.568 1.00 28.72 42 VAL C C 1
ATOM 2132 O O . VAL C 1 42 ? -50.679 14.718 0.313 1.00 28.26 42 VAL C O 1
ATOM 2136 N N . SER C 1 43 ? -49.741 16.649 -0.355 1.00 27.87 43 SER C N 1
ATOM 2137 C CA . SER C 1 43 ? -50.202 16.448 -1.724 1.00 29.43 43 SER C CA 1
ATOM 2138 C C . SER C 1 43 ? -49.397 17.235 -2.734 1.00 29.24 43 SER C C 1
ATOM 2139 O O . SER C 1 43 ? -48.658 18.151 -2.378 1.00 29.89 43 SER C O 1
ATOM 2142 N N . VAL C 1 44 ? -49.552 16.870 -3.999 1.00 29.99 44 VAL C N 1
ATOM 2143 C CA . VAL C 1 44 ? -48.866 17.551 -5.086 1.00 31.84 44 VAL C CA 1
ATOM 2144 C C . VAL C 1 44 ? -49.858 17.894 -6.184 1.00 33.82 44 VAL C C 1
ATOM 2145 O O . VAL C 1 44 ? -50.421 17.003 -6.823 1.00 34.90 44 VAL C O 1
ATOM 2149 N N . GLY C 1 45 ? -50.082 19.187 -6.386 1.00 36.31 45 GLY C N 1
ATOM 2150 C CA . GLY C 1 45 ? -50.991 19.625 -7.424 1.00 40.32 45 GLY C CA 1
ATOM 2151 C C . GLY C 1 45 ? -52.464 19.294 -7.309 1.00 43.33 45 GLY C C 1
ATOM 2152 O O . GLY C 1 45 ? -53.079 18.809 -8.259 1.00 44.23 45 GLY C O 1
ATOM 2153 N N . LYS C 1 46 ? -53.044 19.519 -6.142 1.00 46.16 46 LYS C N 1
ATOM 2154 C CA . LYS C 1 46 ? -54.470 19.277 -6.012 1.00 49.14 46 LYS C CA 1
ATOM 2155 C C . LYS C 1 46 ? -55.247 20.372 -6.707 1.00 50.98 46 LYS C C 1
ATOM 2156 O O . LYS C 1 46 ? -56.394 20.170 -7.043 1.00 52.32 46 LYS C O 1
ATOM 2162 N N . GLU C 1 47 ? -54.640 21.544 -6.854 1.00 52.56 47 GLU C N 1
ATOM 2163 C CA . GLU C 1 47 ? -55.298 22.647 -7.515 1.00 53.16 47 GLU C CA 1
ATOM 2164 C C . GLU C 1 47 ? -54.957 22.347 -8.935 1.00 52.68 47 GLU C C 1
ATOM 2165 O O . GLU C 1 47 ? -55.792 21.836 -9.663 1.00 50.87 47 GLU C O 1
ATOM 2171 N N . ILE C 1 48 ? -53.707 22.606 -9.287 1.00 52.94 48 ILE C N 1
ATOM 2172 C CA . ILE C 1 48 ? -53.195 22.324 -10.618 1.00 51.95 48 ILE C CA 1
ATOM 2173 C C . ILE C 1 48 ? -52.610 20.903 -10.773 1.00 49.34 48 ILE C C 1
ATOM 2174 O O . ILE C 1 48 ? -51.416 20.713 -10.572 1.00 50.26 48 ILE C O 1
ATOM 2179 N N . PRO C 1 49 ? -53.439 19.897 -11.140 1.00 46.78 49 PRO C N 1
ATOM 2180 C CA . PRO C 1 49 ? -52.992 18.504 -11.317 1.00 43.63 49 PRO C CA 1
ATOM 2181 C C . PRO C 1 49 ? -51.681 18.308 -12.076 1.00 40.80 49 PRO C C 1
ATOM 2182 O O . PRO C 1 49 ? -51.489 18.847 -13.172 1.00 40.75 49 PRO C O 1
ATOM 2186 N N . HIS C 1 50 ? -50.785 17.529 -11.476 1.00 36.24 50 HIS C N 1
ATOM 2187 C CA . HIS C 1 50 ? -49.504 17.223 -12.087 1.00 30.80 50 HIS C CA 1
ATOM 2188 C C . HIS C 1 50 ? -49.797 16.038 -12.990 1.00 27.72 50 HIS C C 1
ATOM 2189 O O . HIS C 1 50 ? -50.744 15.295 -12.754 1.00 26.39 50 HIS C O 1
ATOM 2196 N N . PRO C 1 51 ? -49.013 15.860 -14.054 1.00 26.23 51 PRO C N 1
ATOM 2197 C CA . PRO C 1 51 ? -49.286 14.719 -14.925 1.00 25.41 51 PRO C CA 1
ATOM 2198 C C . PRO C 1 51 ? -49.301 13.450 -14.082 1.00 25.73 51 PRO C C 1
ATOM 2199 O O . PRO C 1 51 ? -48.678 13.397 -13.023 1.00 26.16 51 PRO C O 1
ATOM 2203 N N . ASN C 1 52 ? -50.022 12.436 -14.540 1.00 25.73 52 ASN C N 1
ATOM 2204 C CA . ASN C 1 52 ? -50.082 11.180 -13.814 1.00 24.28 52 ASN C CA 1
ATOM 2205 C C . ASN C 1 52 ? -50.206 10.044 -14.814 1.00 25.14 52 ASN C C 1
ATOM 2206 O O . ASN C 1 52 ? -51.302 9.547 -15.069 1.00 25.67 52 ASN C O 1
ATOM 2211 N N . THR C 1 53 ? -49.074 9.649 -15.387 1.00 25.90 53 THR C N 1
ATOM 2212 C CA . THR C 1 53 ? -49.036 8.569 -16.363 1.00 27.26 53 THR C CA 1
ATOM 2213 C C . THR C 1 53 ? -47.864 7.653 -16.024 1.00 28.41 53 THR C C 1
ATOM 2214 O O . THR C 1 53 ? -47.045 7.964 -15.163 1.00 30.05 53 THR C O 1
ATOM 2218 N N . PRO C 1 54 ? -47.776 6.498 -16.689 1.00 28.01 54 PRO C N 1
ATOM 2219 C CA . PRO C 1 54 ? -46.665 5.589 -16.405 1.00 28.13 54 PRO C CA 1
ATOM 2220 C C . PRO C 1 54 ? -45.291 6.228 -16.618 1.00 29.91 54 PRO C C 1
ATOM 2221 O O . PRO C 1 54 ? -44.331 5.863 -15.954 1.00 30.79 54 PRO C O 1
ATOM 2225 N N . GLU C 1 55 ? -45.218 7.172 -17.552 1.00 32.00 55 GLU C N 1
ATOM 2226 C CA . GLU C 1 55 ? -43.974 7.884 -17.863 1.00 33.46 55 GLU C CA 1
ATOM 2227 C C . GLU C 1 55 ? -43.693 9.121 -17.043 1.00 31.94 55 GLU C C 1
ATOM 2228 O O . GLU C 1 55 ? -42.548 9.523 -16.889 1.00 31.30 55 GLU C O 1
ATOM 2234 N N . HIS C 1 56 ? -44.746 9.774 -16.586 1.00 30.25 56 HIS C N 1
ATOM 2235 C CA . HIS C 1 56 ? -44.574 10.981 -15.812 1.00 29.17 56 HIS C CA 1
ATOM 2236 C C . HIS C 1 56 ? -45.572 11.002 -14.669 1.00 29.18 56 HIS C C 1
ATOM 2237 O O . HIS C 1 56 ? -46.796 11.036 -14.877 1.00 28.29 56 HIS C O 1
ATOM 2244 N N . HIS C 1 57 ? -45.033 10.995 -13.458 1.00 29.69 57 HIS C N 1
ATOM 2245 C CA . HIS C 1 57 ? -45.861 10.971 -12.267 1.00 28.43 57 HIS C CA 1
ATOM 2246 C C . HIS C 1 57 ? -45.058 11.266 -11.012 1.00 26.93 57 HIS C C 1
ATOM 2247 O O . HIS C 1 57 ? -43.825 11.270 -11.026 1.00 25.25 57 HIS C O 1
ATOM 2254 N N . ILE C 1 58 ? -45.780 11.518 -9.926 1.00 25.41 58 ILE C N 1
ATOM 2255 C CA . ILE C 1 58 ? -45.160 11.738 -8.632 1.00 24.88 58 ILE C CA 1
ATOM 2256 C C . ILE C 1 58 ? -45.222 10.341 -8.027 1.00 23.84 58 ILE C C 1
ATOM 2257 O O . ILE C 1 58 ? -46.305 9.752 -7.927 1.00 23.91 58 ILE C O 1
ATOM 2262 N N . ALA C 1 59 ? -44.064 9.815 -7.641 1.00 22.71 59 ALA C N 1
ATOM 2263 C CA . ALA C 1 59 ? -43.963 8.465 -7.093 1.00 22.00 59 ALA C CA 1
ATOM 2264 C C . ALA C 1 59 ? -44.164 8.341 -5.592 1.00 21.80 59 ALA C C 1
ATOM 2265 O O . ALA C 1 59 ? -44.783 7.387 -5.128 1.00 24.28 59 ALA C O 1
ATOM 2267 N N . TRP C 1 60 ? -43.638 9.291 -4.829 1.00 21.87 60 TRP C N 1
ATOM 2268 C CA . TRP C 1 60 ? -43.768 9.244 -3.380 1.00 22.35 60 TRP C CA 1
ATOM 2269 C C . TRP C 1 60 ? -43.584 10.596 -2.710 1.00 23.59 60 TRP C C 1
ATOM 2270 O O . TRP C 1 60 ? -43.223 11.582 -3.354 1.00 24.59 60 TRP C O 1
ATOM 2281 N N . ILE C 1 61 ? -43.839 10.611 -1.404 1.00 22.81 61 ILE C N 1
ATOM 2282 C CA . ILE C 1 61 ? -43.686 11.788 -0.565 1.00 22.95 61 ILE C CA 1
ATOM 2283 C C . ILE C 1 61 ? -43.248 11.284 0.803 1.00 24.69 61 ILE C C 1
ATOM 2284 O O . ILE C 1 61 ? -43.751 10.271 1.293 1.00 24.79 61 ILE C O 1
ATOM 2289 N N . GLU C 1 62 ? -42.306 11.986 1.417 1.00 24.59 62 GLU C N 1
ATOM 2290 C CA . GLU C 1 62 ? -41.839 11.600 2.735 1.00 24.52 62 GLU C CA 1
ATOM 2291 C C . GLU C 1 62 ? -42.187 12.762 3.636 1.00 23.55 62 GLU C C 1
ATOM 2292 O O . GLU C 1 62 ? -42.080 13.909 3.225 1.00 22.63 62 GLU C O 1
ATOM 2298 N N . LEU C 1 63 ? -42.637 12.461 4.848 1.00 24.90 63 LEU C N 1
ATOM 2299 C CA . LEU C 1 63 ? -43.004 13.496 5.809 1.00 24.57 63 LEU C CA 1
ATOM 2300 C C . LEU C 1 63 ? -42.080 13.426 7.002 1.00 24.59 63 LEU C C 1
ATOM 2301 O O . LEU C 1 63 ? -42.009 12.400 7.694 1.00 24.84 63 LEU C O 1
ATOM 2306 N N . TYR C 1 64 ? -41.374 14.521 7.243 1.00 24.03 64 TYR C N 1
ATOM 2307 C CA . TYR C 1 64 ? -40.437 14.580 8.353 1.00 25.10 64 TYR C CA 1
ATOM 2308 C C . TYR C 1 64 ? -40.903 15.562 9.403 1.00 24.52 64 TYR C C 1
ATOM 2309 O O . TYR C 1 64 ? -41.608 16.523 9.105 1.00 25.64 64 TYR C O 1
ATOM 2318 N N . PHE C 1 65 ? -40.509 15.312 10.640 1.00 24.53 65 PHE C N 1
ATOM 2319 C CA . PHE C 1 65 ? -40.846 16.216 11.710 1.00 25.60 65 PHE C CA 1
ATOM 2320 C C . PHE C 1 65 ? -39.552 16.568 12.421 1.00 25.47 65 PHE C C 1
ATOM 2321 O O . PHE C 1 65 ? -38.835 15.688 12.884 1.00 26.96 65 PHE C O 1
ATOM 2329 N N . HIS C 1 66 ? -39.244 17.855 12.483 1.00 26.33 66 HIS C N 1
ATOM 2330 C CA . HIS C 1 66 ? -38.037 18.314 13.154 1.00 28.80 66 HIS C CA 1
ATOM 2331 C C . HIS C 1 66 ? -38.445 19.079 14.406 1.00 29.91 66 HIS C C 1
ATOM 2332 O O . HIS C 1 66 ? -38.835 20.241 14.331 1.00 28.31 66 HIS C O 1
ATOM 2339 N N . PRO C 1 67 ? -38.375 18.429 15.577 1.00 31.74 67 PRO C N 1
ATOM 2340 C CA . PRO C 1 67 ? -38.758 19.113 16.813 1.00 35.21 67 PRO C CA 1
ATOM 2341 C C . PRO C 1 67 ? -37.862 20.328 17.107 1.00 38.36 67 PRO C C 1
ATOM 2342 O O . PRO C 1 67 ? -36.647 20.287 16.884 1.00 39.08 67 PRO C O 1
ATOM 2346 N N . GLU C 1 68 ? -38.472 21.402 17.609 1.00 40.79 68 GLU C N 1
ATOM 2347 C CA . GLU C 1 68 ? -37.743 22.635 17.896 1.00 43.82 68 GLU C CA 1
ATOM 2348 C C . GLU C 1 68 ? -36.525 22.411 18.788 1.00 44.24 68 GLU C C 1
ATOM 2349 O O . GLU C 1 68 ? -35.478 23.040 18.590 1.00 44.44 68 GLU C O 1
ATOM 2355 N N . GLY C 1 69 ? -36.661 21.498 19.747 1.00 43.86 69 GLY C N 1
ATOM 2356 C CA . GLY C 1 69 ? -35.567 21.205 20.651 1.00 44.84 69 GLY C CA 1
ATOM 2357 C C . GLY C 1 69 ? -34.798 19.963 20.255 1.00 45.00 69 GLY C C 1
ATOM 2358 O O . GLY C 1 69 ? -34.112 19.355 21.079 1.00 45.09 69 GLY C O 1
ATOM 2359 N N . GLY C 1 70 ? -34.928 19.578 18.989 1.00 45.44 70 GLY C N 1
ATOM 2360 C CA . GLY C 1 70 ? -34.225 18.415 18.476 1.00 44.87 70 GLY C CA 1
ATOM 2361 C C . GLY C 1 70 ? -33.277 18.841 17.370 1.00 45.04 70 GLY C C 1
ATOM 2362 O O . GLY C 1 70 ? -33.593 19.739 16.588 1.00 44.81 70 GLY C O 1
ATOM 2363 N N . GLN C 1 71 ? -32.115 18.204 17.289 1.00 45.01 71 GLN C N 1
ATOM 2364 C CA . GLN C 1 71 ? -31.149 18.576 16.263 1.00 45.17 71 GLN C CA 1
ATOM 2365 C C . GLN C 1 71 ? -31.369 17.889 14.919 1.00 43.30 71 GLN C C 1
ATOM 2366 O O . GLN C 1 71 ? -30.898 18.371 13.891 1.00 43.54 71 GLN C O 1
ATOM 2372 N N . PHE C 1 72 ? -32.091 16.773 14.915 1.00 42.64 72 PHE C N 1
ATOM 2373 C CA . PHE C 1 72 ? -32.345 16.054 13.666 1.00 40.45 72 PHE C CA 1
ATOM 2374 C C . PHE C 1 72 ? -33.809 15.874 13.337 1.00 38.55 72 PHE C C 1
ATOM 2375 O O . PHE C 1 72 ? -34.643 15.734 14.229 1.00 40.12 72 PHE C O 1
ATOM 2383 N N . PRO C 1 73 ? -34.141 15.864 12.039 1.00 36.87 73 PRO C N 1
ATOM 2384 C CA . PRO C 1 73 ? -35.523 15.690 11.589 1.00 34.39 73 PRO C CA 1
ATOM 2385 C C . PRO C 1 73 ? -35.858 14.204 11.589 1.00 31.89 73 PRO C C 1
ATOM 2386 O O . PRO C 1 73 ? -35.058 13.390 11.147 1.00 31.86 73 PRO C O 1
ATOM 2390 N N . ILE C 1 74 ? -37.039 13.857 12.084 1.00 30.10 74 ILE C N 1
ATOM 2391 C CA . ILE C 1 74 ? -37.449 12.463 12.167 1.00 27.58 74 ILE C CA 1
ATOM 2392 C C . ILE C 1 74 ? -38.456 12.089 11.074 1.00 26.50 74 ILE C C 1
ATOM 2393 O O . ILE C 1 74 ? -39.464 12.770 10.891 1.00 26.63 74 ILE C O 1
ATOM 2398 N N . LEU C 1 75 ? -38.182 11.017 10.338 1.00 23.94 75 LEU C N 1
ATOM 2399 C CA . LEU C 1 75 ? -39.101 10.575 9.293 1.00 22.19 75 LEU C CA 1
ATOM 2400 C C . LEU C 1 75 ? -40.334 10.002 9.970 1.00 23.28 75 LEU C C 1
ATOM 2401 O O . LEU C 1 75 ? -40.264 8.952 10.606 1.00 24.36 75 LEU C O 1
ATOM 2406 N N . VAL C 1 76 ? -41.454 10.706 9.846 1.00 24.97 76 VAL C N 1
ATOM 2407 C CA . VAL C 1 76 ? -42.722 10.289 10.450 1.00 25.05 76 VAL C CA 1
ATOM 2408 C C . VAL C 1 76 ? -43.341 9.178 9.612 1.00 23.70 76 VAL C C 1
ATOM 2409 O O . VAL C 1 76 ? -43.722 8.126 10.125 1.00 23.02 76 VAL C O 1
ATOM 2413 N N . GLY C 1 77 ? -43.430 9.436 8.312 1.00 21.59 77 GLY C N 1
ATOM 2414 C CA . GLY C 1 77 ? -44.004 8.484 7.385 1.00 18.22 77 GLY C CA 1
ATOM 2415 C C . GLY C 1 77 ? -43.597 8.724 5.943 1.00 17.46 77 GLY C C 1
ATOM 2416 O O . GLY C 1 77 ? -43.023 9.763 5.593 1.00 15.26 77 GLY C O 1
ATOM 2417 N N . ARG C 1 78 ? -43.894 7.734 5.110 1.00 17.03 78 ARG C N 1
ATOM 2418 C CA . ARG C 1 78 ? -43.573 7.779 3.700 1.00 18.44 78 ARG C CA 1
ATOM 2419 C C . ARG C 1 78 ? -44.705 7.096 2.951 1.00 17.86 78 ARG C C 1
ATOM 2420 O O . ARG C 1 78 ? -45.285 6.125 3.440 1.00 17.85 78 ARG C O 1
ATOM 2428 N N . VAL C 1 79 ? -45.012 7.583 1.760 1.00 19.19 79 VAL C N 1
ATOM 2429 C CA . VAL C 1 79 ? -46.082 6.983 0.988 1.00 18.78 79 VAL C CA 1
ATOM 2430 C C . VAL C 1 79 ? -45.742 6.902 -0.483 1.00 19.47 79 VAL C C 1
ATOM 2431 O O . VAL C 1 79 ? -45.225 7.853 -1.060 1.00 18.12 79 VAL C O 1
ATOM 2435 N N . GLU C 1 80 ? -46.022 5.749 -1.076 1.00 21.79 80 GLU C N 1
ATOM 2436 C CA . GLU C 1 80 ? -45.791 5.526 -2.500 1.00 23.04 80 GLU C CA 1
ATOM 2437 C C . GLU C 1 80 ? -47.123 5.451 -3.267 1.00 22.82 80 GLU C C 1
ATOM 2438 O O . GLU C 1 80 ? -48.070 4.781 -2.837 1.00 23.81 80 GLU C O 1
ATOM 2444 N N . PHE C 1 81 ? -47.187 6.154 -4.397 1.00 22.16 81 PHE C N 1
ATOM 2445 C CA . PHE C 1 81 ? -48.366 6.157 -5.262 1.00 21.25 81 PHE C CA 1
ATOM 2446 C C . PHE C 1 81 ? -47.912 5.254 -6.393 1.00 22.20 81 PHE C C 1
ATOM 2447 O O . PHE C 1 81 ? -47.264 5.692 -7.344 1.00 23.28 81 PHE C O 1
ATOM 2455 N N . THR C 1 82 ? -48.281 3.986 -6.278 1.00 22.12 82 THR C N 1
ATOM 2456 C CA . THR C 1 82 ? -47.817 2.954 -7.184 1.00 24.25 82 THR C CA 1
ATOM 2457 C C . THR C 1 82 ? -48.477 2.598 -8.512 1.00 25.56 82 THR C C 1
ATOM 2458 O O . THR C 1 82 ? -47.917 1.794 -9.252 1.00 27.43 82 THR C O 1
ATOM 2462 N N . ASN C 1 83 ? -49.651 3.134 -8.825 1.00 25.67 83 ASN C N 1
ATOM 2463 C CA . ASN C 1 83 ? -50.250 2.812 -10.120 1.00 26.18 83 ASN C CA 1
ATOM 2464 C C . ASN C 1 83 ? -50.578 4.119 -10.813 1.00 27.76 83 ASN C C 1
ATOM 2465 O O . ASN C 1 83 ? -50.939 5.095 -10.154 1.00 29.95 83 ASN C O 1
ATOM 2470 N N . HIS C 1 84 ? -50.448 4.156 -12.136 1.00 27.49 84 HIS C N 1
ATOM 2471 C CA . HIS C 1 84 ? -50.642 5.427 -12.838 1.00 27.68 84 HIS C CA 1
ATOM 2472 C C . HIS C 1 84 ? -51.466 5.270 -14.127 1.00 29.58 84 HIS C C 1
ATOM 2473 O O . HIS C 1 84 ? -51.430 6.103 -15.023 1.00 29.56 84 HIS C O 1
ATOM 2480 N N . SER C 1 85 ? -52.179 4.146 -14.244 1.00 31.29 85 SER C N 1
ATOM 2481 C CA . SER C 1 85 ? -53.077 4.018 -15.378 1.00 32.29 85 SER C CA 1
ATOM 2482 C C . SER C 1 85 ? -54.503 4.118 -14.845 1.00 32.19 85 SER C C 1
ATOM 2483 O O . SER C 1 85 ? -55.097 5.186 -14.785 1.00 34.45 85 SER C O 1
ATOM 2486 N N . ASP C 1 86 ? -55.033 2.932 -14.495 1.00 30.97 86 ASP C N 1
ATOM 2487 C CA . ASP C 1 86 ? -56.317 2.854 -13.815 1.00 30.18 86 ASP C CA 1
ATOM 2488 C C . ASP C 1 86 ? -56.349 1.567 -13.009 1.00 28.30 86 ASP C C 1
ATOM 2489 O O . ASP C 1 86 ? -56.337 0.475 -13.559 1.00 29.62 86 ASP C O 1
ATOM 2494 N N . PRO C 1 87 ? -56.324 1.689 -11.662 1.00 27.54 87 PRO C N 1
ATOM 2495 C CA . PRO C 1 87 ? -56.489 2.962 -10.940 1.00 27.58 87 PRO C CA 1
ATOM 2496 C C . PRO C 1 87 ? -55.346 3.985 -11.147 1.00 26.07 87 PRO C C 1
ATOM 2497 O O . PRO C 1 87 ? -54.233 3.647 -11.526 1.00 26.09 87 PRO C O 1
ATOM 2501 N N . LEU C 1 88 ? -55.659 5.231 -10.836 1.00 26.31 88 LEU C N 1
ATOM 2502 C CA . LEU C 1 88 ? -54.712 6.319 -10.924 1.00 25.76 88 LEU C CA 1
ATOM 2503 C C . LEU C 1 88 ? -54.517 6.796 -9.499 1.00 24.69 88 LEU C C 1
ATOM 2504 O O . LEU C 1 88 ? -55.359 7.499 -8.956 1.00 24.83 88 LEU C O 1
ATOM 2509 N N . THR C 1 89 ? -53.424 6.386 -8.878 1.00 24.40 89 THR C N 1
ATOM 2510 C CA . THR C 1 89 ? -53.155 6.815 -7.524 1.00 23.63 89 THR C CA 1
ATOM 2511 C C . THR C 1 89 ? -52.801 8.297 -7.556 1.00 24.75 89 THR C C 1
ATOM 2512 O O . THR C 1 89 ? -51.804 8.706 -8.149 1.00 27.86 89 THR C O 1
ATOM 2516 N N . GLU C 1 90 ? -53.634 9.099 -6.918 1.00 25.52 90 GLU C N 1
ATOM 2517 C CA . GLU C 1 90 ? -53.423 10.533 -6.847 1.00 26.37 90 GLU C CA 1
ATOM 2518 C C . GLU C 1 90 ? -52.314 10.775 -5.827 1.00 24.44 90 GLU C C 1
ATOM 2519 O O . GLU C 1 90 ? -52.298 10.158 -4.763 1.00 22.62 90 GLU C O 1
ATOM 2525 N N . PRO C 1 91 ? -51.355 11.660 -6.145 1.00 24.28 91 PRO C N 1
ATOM 2526 C CA . PRO C 1 91 ? -50.254 11.944 -5.217 1.00 22.79 91 PRO C CA 1
ATOM 2527 C C . PRO C 1 91 ? -50.724 12.763 -4.019 1.00 23.26 91 PRO C C 1
ATOM 2528 O O . PRO C 1 91 ? -50.349 13.915 -3.843 1.00 23.52 91 PRO C O 1
ATOM 2532 N N . ARG C 1 92 ? -51.551 12.147 -3.190 1.00 23.99 92 ARG C N 1
ATOM 2533 C CA . ARG C 1 92 ? -52.095 12.810 -2.019 1.00 27.18 92 ARG C CA 1
ATOM 2534 C C . ARG C 1 92 ? -52.342 11.759 -0.940 1.00 26.48 92 ARG C C 1
ATOM 2535 O O . ARG C 1 92 ? -52.836 10.670 -1.234 1.00 27.37 92 ARG C O 1
ATOM 2543 N N . ALA C 1 93 ? -51.986 12.074 0.302 1.00 26.26 93 ALA C N 1
ATOM 2544 C CA . ALA C 1 93 ? -52.176 11.131 1.400 1.00 25.37 93 ALA C CA 1
ATOM 2545 C C . ALA C 1 93 ? -52.388 11.824 2.731 1.00 26.01 93 ALA C C 1
ATOM 2546 O O . ALA C 1 93 ? -52.085 13.004 2.891 1.00 26.94 93 ALA C O 1
ATOM 2548 N N . VAL C 1 94 ? -52.913 11.075 3.691 1.00 26.21 94 VAL C N 1
ATOM 2549 C CA . VAL C 1 94 ? -53.126 11.616 5.022 1.00 25.07 94 VAL C CA 1
ATOM 2550 C C . VAL C 1 94 ? -52.416 10.736 6.050 1.00 24.88 94 VAL C C 1
ATOM 2551 O O . VAL C 1 94 ? -52.598 9.517 6.065 1.00 23.12 94 VAL C O 1
ATOM 2555 N N . PHE C 1 95 ? -51.594 11.362 6.892 1.00 25.80 95 PHE C N 1
ATOM 2556 C CA . PHE C 1 95 ? -50.852 10.651 7.931 1.00 26.22 95 PHE C CA 1
ATOM 2557 C C . PHE C 1 95 ? -51.391 11.012 9.296 1.00 28.27 95 PHE C C 1
ATOM 2558 O O . PHE C 1 95 ? -52.070 12.027 9.456 1.00 28.39 95 PHE C O 1
ATOM 2566 N N . PHE C 1 96 ? -51.071 10.179 10.281 1.00 28.98 96 PHE C N 1
ATOM 2567 C CA . PHE C 1 96 ? -51.486 10.412 11.654 1.00 29.67 96 PHE C CA 1
ATOM 2568 C C . PHE C 1 9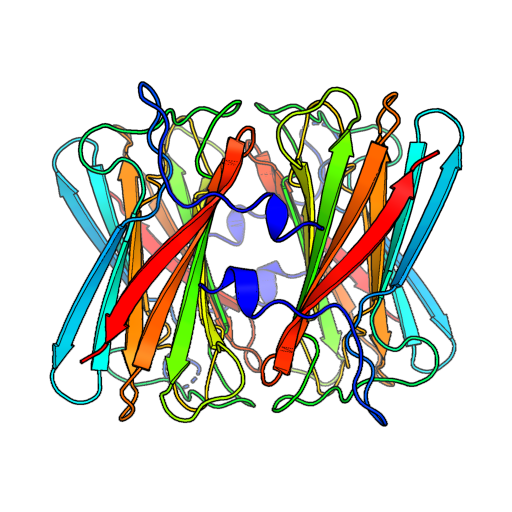6 ? -50.359 10.042 12.605 1.00 30.57 96 PHE C C 1
ATOM 2569 O O . PHE C 1 96 ? -49.842 8.927 12.580 1.00 30.57 96 PHE C O 1
ATOM 2577 N N . PHE C 1 97 ? -49.969 10.985 13.448 1.00 30.92 97 PHE C N 1
ATOM 2578 C CA . PHE C 1 97 ? -48.910 10.707 14.399 1.00 30.50 97 PHE C CA 1
ATOM 2579 C C . PHE C 1 97 ? -49.167 11.474 15.687 1.00 31.67 97 PHE C C 1
ATOM 2580 O O . PHE C 1 97 ? -49.830 12.514 15.683 1.00 29.98 97 PHE C O 1
ATOM 2588 N N . LYS C 1 98 ? -48.660 10.928 16.789 1.00 34.47 98 LYS C N 1
ATOM 2589 C CA . LYS C 1 98 ? -48.804 11.531 18.107 1.00 36.10 98 LYS C CA 1
ATOM 2590 C C . LYS C 1 98 ? -47.473 12.151 18.516 1.00 37.01 98 LYS C C 1
ATOM 2591 O O . LYS C 1 98 ? -46.403 11.571 18.314 1.00 37.93 98 LYS C O 1
ATOM 2597 N N . THR C 1 99 ? -47.556 13.345 19.080 1.00 37.05 99 THR C N 1
ATOM 2598 C CA . THR C 1 99 ? -46.391 14.060 19.578 1.00 37.40 99 THR C CA 1
ATOM 2599 C C . THR C 1 99 ? -46.849 15.302 20.300 1.00 38.50 99 THR C C 1
ATOM 2600 O O . THR C 1 99 ? -47.669 16.066 19.783 1.00 38.78 99 THR C O 1
ATOM 2604 N N . SER C 1 100 ? -46.323 15.499 21.501 1.00 39.94 100 SER C N 1
ATOM 2605 C CA . SER C 1 100 ? -46.687 16.654 22.299 1.00 41.98 100 SER C CA 1
ATOM 2606 C C . SER C 1 100 ? -45.811 17.856 21.986 1.00 41.96 100 SER C C 1
ATOM 2607 O O . SER C 1 100 ? -46.109 18.981 22.391 1.00 43.90 100 SER C O 1
ATOM 2610 N N . LYS C 1 101 ? -44.737 17.617 21.247 1.00 40.73 101 LYS C N 1
ATOM 2611 C CA . LYS C 1 101 ? -43.808 18.678 20.894 1.00 39.26 101 LYS C CA 1
ATOM 2612 C C . LYS C 1 101 ? -44.274 19.549 19.735 1.00 39.75 101 LYS C C 1
ATOM 2613 O O . LYS C 1 101 ? -45.249 19.244 19.051 1.00 40.74 101 LYS C O 1
ATOM 2619 N N . LYS C 1 102 ? -43.552 20.641 19.521 1.00 39.88 102 LYS C N 1
ATOM 2620 C CA . LYS C 1 102 ? -43.840 21.572 18.438 1.00 40.66 102 LYS C CA 1
ATOM 2621 C C . LYS C 1 102 ? -42.577 21.676 17.583 1.00 39.00 102 LYS C C 1
ATOM 2622 O O . LYS C 1 102 ? -41.504 21.230 17.989 1.00 38.38 102 LYS C O 1
ATOM 2628 N N . GLY C 1 103 ? -42.697 22.235 16.389 1.00 37.83 103 GLY C N 1
ATOM 2629 C CA . GLY C 1 103 ? -41.528 22.342 15.542 1.00 37.38 103 GLY C CA 1
ATOM 2630 C C . GLY C 1 103 ? -41.854 22.560 14.082 1.00 38.06 103 GLY C C 1
ATOM 2631 O O . GLY C 1 103 ? -42.841 23.212 13.738 1.00 38.87 103 GLY C O 1
ATOM 2632 N N . LYS C 1 104 ? -41.028 21.991 13.213 1.00 38.76 104 LYS C N 1
ATOM 2633 C CA . LYS C 1 104 ? -41.206 22.147 11.778 1.00 38.50 104 LYS C CA 1
ATOM 2634 C C . LYS C 1 104 ? -41.536 20.821 11.063 1.00 37.55 104 LYS C C 1
ATOM 2635 O O . LYS C 1 104 ? -41.043 19.754 11.436 1.00 37.02 104 LYS C O 1
ATOM 2641 N N . LEU C 1 105 ? -42.391 20.895 10.045 1.00 36.85 105 LEU C N 1
ATOM 2642 C CA . LEU C 1 105 ? -42.775 19.718 9.256 1.00 35.09 105 LEU C CA 1
ATOM 2643 C C . LEU C 1 105 ? -42.229 19.841 7.833 1.00 33.77 105 LEU C C 1
ATOM 2644 O O . LEU C 1 105 ? -42.394 20.882 7.197 1.00 33.59 105 LEU C O 1
ATOM 2649 N N . TYR C 1 106 ? -41.574 18.795 7.336 1.00 31.80 106 TYR C N 1
ATOM 2650 C CA . TYR C 1 106 ? -41.042 18.829 5.974 1.00 31.15 106 TYR C CA 1
ATOM 2651 C C . TYR C 1 106 ? -41.681 17.746 5.136 1.00 29.59 106 TYR C C 1
ATOM 2652 O O . TYR C 1 106 ? -42.024 16.677 5.641 1.00 28.62 106 TYR C O 1
ATOM 2661 N N . ALA C 1 107 ? -41.828 18.034 3.851 1.00 28.07 107 ALA C N 1
ATOM 2662 C CA . ALA C 1 107 ? -42.380 17.091 2.900 1.00 26.74 107 ALA C CA 1
ATOM 2663 C C . ALA C 1 107 ? -41.376 17.004 1.764 1.00 26.29 107 ALA C C 1
ATOM 2664 O O . ALA C 1 107 ? -40.915 18.024 1.259 1.00 26.29 107 ALA C O 1
ATOM 2666 N N . LEU C 1 108 ? -41.011 15.790 1.381 1.00 25.95 108 LEU C N 1
ATOM 2667 C CA . LEU C 1 108 ? -40.073 15.607 0.284 1.00 25.82 108 LEU C CA 1
ATOM 2668 C C . LEU C 1 108 ? -40.758 14.734 -0.758 1.00 28.05 108 LEU C C 1
ATOM 2669 O O . LEU C 1 108 ? -40.990 13.550 -0.522 1.00 31.88 108 LEU C O 1
ATOM 2674 N N . SER C 1 109 ? -41.100 15.322 -1.901 1.00 27.52 109 SER C N 1
ATOM 2675 C CA . SER C 1 109 ? -41.752 14.571 -2.961 1.00 27.50 109 SER C CA 1
ATOM 2676 C C . SER C 1 109 ? -40.798 14.319 -4.129 1.00 27.72 109 SER C C 1
ATOM 2677 O O . SER C 1 109 ? -39.862 15.092 -4.361 1.00 27.99 109 SER C O 1
ATOM 2680 N N . TYR C 1 110 ? -41.032 13.227 -4.852 1.00 25.91 110 TYR C N 1
ATOM 2681 C CA . TYR C 1 110 ? -40.199 12.873 -5.981 1.00 24.39 110 TYR C CA 1
ATOM 2682 C C . TYR C 1 110 ? -41.021 12.648 -7.231 1.00 26.53 110 TYR C C 1
ATOM 2683 O O . TYR C 1 110 ? -41.996 11.899 -7.223 1.00 29.60 110 TYR C O 1
ATOM 2692 N N . CYS C 1 111 ? -40.622 13.310 -8.306 1.00 25.93 111 CYS C N 1
ATOM 2693 C CA . CYS C 1 111 ? -41.283 13.143 -9.584 1.00 25.55 111 CYS C CA 1
ATOM 2694 C C . CYS C 1 111 ? -40.299 12.283 -10.362 1.00 26.18 111 CYS C C 1
ATOM 2695 O O . CYS C 1 111 ? -39.084 12.492 -10.268 1.00 26.07 111 CYS C O 1
ATOM 2698 N N . ASN C 1 112 ? -40.796 11.322 -11.131 1.00 27.45 112 ASN C N 1
ATOM 2699 C CA . ASN C 1 112 ? -39.874 10.452 -11.845 1.00 27.66 112 ASN C CA 1
ATOM 2700 C C . ASN C 1 112 ? -39.050 11.098 -12.964 1.00 29.11 112 ASN C C 1
ATOM 2701 O O . ASN C 1 112 ? -38.055 10.520 -13.397 1.00 30.88 112 ASN C O 1
ATOM 2706 N N . ILE C 1 113 ? -39.433 12.276 -13.444 1.00 29.37 113 ILE C N 1
ATOM 2707 C CA . ILE C 1 113 ? -38.608 12.910 -14.465 1.00 30.54 113 ILE C CA 1
ATOM 2708 C C . ILE C 1 113 ? -38.135 14.311 -14.065 1.00 31.95 113 ILE C C 1
ATOM 2709 O O . ILE C 1 113 ? -37.338 14.908 -14.772 1.00 33.42 113 ILE C O 1
ATOM 2714 N N . HIS C 1 114 ? -38.605 14.829 -12.929 1.00 31.28 114 HIS C N 1
ATOM 2715 C CA . HIS C 1 114 ? -38.196 16.158 -12.483 1.00 29.90 114 HIS C CA 1
ATOM 2716 C C . HIS C 1 114 ? -37.540 16.193 -11.104 1.00 29.81 114 HIS C C 1
ATOM 2717 O O . HIS C 1 114 ? -37.408 17.256 -10.492 1.00 28.78 114 HIS C O 1
ATOM 2724 N N . GLY C 1 115 ? -37.141 15.028 -10.611 1.00 29.80 115 GLY C N 1
ATOM 2725 C CA . GLY C 1 115 ? -36.454 14.967 -9.336 1.00 29.64 115 GLY C CA 1
ATOM 2726 C C . GLY C 1 115 ? -37.189 15.253 -8.037 1.00 30.25 115 GLY C C 1
ATOM 2727 O O . GLY C 1 115 ? -38.413 15.100 -7.930 1.00 29.40 115 GLY C O 1
ATOM 2728 N N . LEU C 1 116 ? -36.401 15.682 -7.051 1.00 28.54 116 LEU C N 1
ATOM 2729 C CA . LEU C 1 116 ? -36.865 15.976 -5.706 1.00 29.59 116 LEU C CA 1
ATOM 2730 C C . LEU C 1 116 ? -37.381 17.391 -5.511 1.00 31.37 116 LEU C C 1
ATOM 2731 O O . LEU C 1 116 ? -36.885 18.331 -6.120 1.00 32.11 116 LEU C O 1
ATOM 2736 N N . TRP C 1 117 ? -38.379 17.523 -4.641 1.00 31.69 117 TRP C N 1
ATOM 2737 C CA . TRP C 1 117 ? -38.987 18.800 -4.313 1.00 32.80 117 TRP C CA 1
ATOM 2738 C C . TRP C 1 117 ? -39.269 18.824 -2.823 1.00 34.53 117 TRP C C 1
ATOM 2739 O O . TRP C 1 117 ? -39.504 17.778 -2.213 1.00 35.98 117 TRP C O 1
ATOM 2750 N N . GLU C 1 118 ? -39.247 20.010 -2.227 1.00 34.52 118 GLU C N 1
ATOM 2751 C CA . GLU C 1 118 ? -39.474 20.103 -0.797 1.00 36.15 118 GLU C CA 1
ATOM 2752 C C . GLU C 1 118 ? -40.334 21.284 -0.380 1.00 37.76 118 GLU C C 1
ATOM 2753 O O . GLU C 1 118 ? -40.574 22.219 -1.146 1.00 38.62 118 GLU C O 1
ATOM 2759 N N . ASN C 1 119 ? -40.788 21.239 0.862 1.00 38.42 119 ASN C N 1
ATOM 2760 C CA . ASN C 1 119 ? -41.598 22.310 1.402 1.00 39.65 119 ASN C CA 1
ATOM 2761 C C . ASN C 1 119 ? -41.617 22.146 2.901 1.00 40.48 119 ASN C C 1
ATOM 2762 O O . ASN C 1 119 ? -41.193 21.117 3.419 1.00 40.41 119 ASN C O 1
ATOM 2767 N N . GLU C 1 120 ? -42.099 23.161 3.602 1.00 42.53 120 GLU C N 1
ATOM 2768 C CA . GLU C 1 120 ? -42.148 23.086 5.048 1.00 43.81 120 GLU C CA 1
ATOM 2769 C C . GLU C 1 120 ? -43.268 23.938 5.626 1.00 43.28 120 GLU C C 1
ATOM 2770 O O . GLU C 1 120 ? -43.712 24.906 5.010 1.00 42.75 120 GLU C O 1
ATOM 2776 N N . VAL C 1 121 ? -43.723 23.563 6.815 1.00 42.72 121 VAL C N 1
ATOM 2777 C CA . VAL C 1 121 ? -44.774 24.300 7.502 1.00 41.64 121 VAL C CA 1
ATOM 2778 C C . VAL C 1 121 ? -44.523 24.181 8.998 1.00 40.91 121 VAL C C 1
ATOM 2779 O O . VAL C 1 121 ? -44.087 23.136 9.481 1.00 42.55 121 VAL C O 1
ATOM 2783 N N . GLN C 1 122 ? -44.777 25.257 9.728 1.00 39.41 122 GLN C N 1
ATOM 2784 C CA . GLN C 1 122 ? -44.578 25.241 11.167 1.00 39.54 122 GLN C CA 1
ATOM 2785 C C . GLN C 1 122 ? -45.703 24.478 11.850 1.00 37.81 122 GLN C C 1
ATOM 2786 O O . GLN C 1 122 ? -46.880 24.693 11.568 1.00 36.91 122 GLN C O 1
ATOM 2792 N N . LEU C 1 123 ? -45.332 23.566 12.737 1.00 37.15 123 LEU C N 1
ATOM 2793 C CA . LEU C 1 123 ? -46.316 22.802 13.481 1.00 37.73 123 LEU C CA 1
ATOM 2794 C C . LEU C 1 123 ? -46.507 23.504 14.818 1.00 39.22 123 LEU C C 1
ATOM 2795 O O . LEU C 1 123 ? -45.743 23.293 15.757 1.00 38.98 123 LEU C O 1
ATOM 2800 N N . GLU C 1 124 ? -47.523 24.356 14.890 1.00 41.91 124 GLU C N 1
ATOM 2801 C CA . GLU C 1 124 ? -47.812 25.089 16.115 1.00 43.87 124 GLU C CA 1
ATOM 2802 C C . GLU C 1 124 ? -48.420 24.173 17.166 1.00 44.38 124 GLU C C 1
ATOM 2803 O O . GLU C 1 124 ? -48.785 23.030 16.818 1.00 44.22 124 GLU C O 1
ATOM 2810 N N . MET D 1 10 ? -45.692 -22.401 2.082 1.00 45.85 10 MET D N 1
ATOM 2811 C CA . MET D 1 10 ? -45.397 -21.126 1.363 1.00 45.81 10 MET D CA 1
ATOM 2812 C C . MET D 1 10 ? -45.489 -19.904 2.270 1.00 45.01 10 MET D C 1
ATOM 2813 O O . MET D 1 10 ? -45.837 -20.021 3.446 1.00 44.66 10 MET D O 1
ATOM 2818 N N . LEU D 1 11 ? -45.167 -18.735 1.716 1.00 43.90 11 LEU D N 1
ATOM 2819 C CA . LEU D 1 11 ? -45.238 -17.481 2.461 1.00 41.29 11 LEU D CA 1
ATOM 2820 C C . LEU D 1 11 ? -46.698 -17.043 2.584 1.00 40.57 11 LEU D C 1
ATOM 2821 O O . LEU D 1 11 ? -47.095 -16.466 3.598 1.00 39.79 11 LEU D O 1
ATOM 2826 N N . LYS D 1 12 ? -47.497 -17.313 1.554 1.00 39.63 12 LYS D N 1
ATOM 2827 C CA . LYS D 1 12 ? -48.903 -16.943 1.601 1.00 39.19 12 LYS D CA 1
ATOM 2828 C C . LYS D 1 12 ? -49.594 -17.676 2.730 1.00 38.17 12 LYS D C 1
ATOM 2829 O O . LYS D 1 12 ? -50.587 -17.204 3.259 1.00 37.27 12 LYS D O 1
ATOM 2835 N N . GLU D 1 13 ? -49.064 -18.834 3.107 1.00 38.50 13 GLU D N 1
ATOM 2836 C CA . GLU D 1 13 ? -49.660 -19.594 4.197 1.00 39.01 13 GLU D CA 1
ATOM 2837 C C . GLU D 1 13 ? -49.553 -18.827 5.507 1.00 38.13 13 GLU D C 1
ATOM 2838 O O . GLU D 1 13 ? -50.423 -18.943 6.371 1.00 38.49 13 GLU D O 1
ATOM 2844 N N . THR D 1 14 ? -48.485 -18.043 5.639 1.00 35.25 14 THR D N 1
ATOM 2845 C CA . THR D 1 14 ? -48.227 -17.265 6.844 1.00 32.99 14 THR D CA 1
ATOM 2846 C C . THR D 1 14 ? -49.085 -16.011 6.980 1.00 31.78 14 THR D C 1
ATOM 2847 O O . THR D 1 14 ? -49.089 -15.380 8.032 1.00 32.72 14 THR D O 1
ATOM 2851 N N . ILE D 1 15 ? -49.798 -15.645 5.919 1.00 30.48 15 ILE D N 1
ATOM 2852 C CA . ILE D 1 15 ? -50.643 -14.454 5.943 1.00 29.72 15 ILE D CA 1
ATOM 2853 C C . ILE D 1 15 ? -51.931 -14.731 6.714 1.00 31.80 15 ILE D C 1
ATOM 2854 O O . ILE D 1 15 ? -52.772 -15.518 6.276 1.00 31.76 15 ILE D O 1
ATOM 2859 N N . ARG D 1 16 ? -52.083 -14.077 7.862 1.00 33.23 16 ARG D N 1
ATOM 2860 C CA . ARG D 1 16 ? -53.263 -14.264 8.697 1.00 33.98 16 ARG D CA 1
ATOM 2861 C C . ARG D 1 16 ? -54.362 -13.272 8.327 1.00 35.32 16 ARG D C 1
ATOM 2862 O O . ARG D 1 16 ? -54.091 -12.227 7.740 1.00 36.99 16 ARG D O 1
ATOM 2870 N N . SER D 1 17 ? -55.605 -13.611 8.664 1.00 35.67 17 SER D N 1
ATOM 2871 C CA . SER D 1 17 ? -56.744 -12.753 8.367 1.00 34.36 17 SER D CA 1
ATOM 2872 C C . SER D 1 17 ? -57.766 -12.721 9.511 1.00 34.89 17 SER D C 1
ATOM 2873 O O . SER D 1 17 ? -58.879 -12.227 9.347 1.00 32.68 17 SER D O 1
ATOM 2876 N N . GLY D 1 18 ? -57.376 -13.255 10.666 1.00 35.55 18 GLY D N 1
ATOM 2877 C CA . GLY D 1 18 ? -58.247 -13.258 11.828 1.00 36.39 18 GLY D CA 1
ATOM 2878 C C . GLY D 1 18 ? -57.402 -13.060 13.072 1.00 37.46 18 GLY D C 1
ATOM 2879 O O . GLY D 1 18 ? -56.460 -13.818 13.308 1.00 39.44 18 GLY D O 1
ATOM 2880 N N . ASP D 1 19 ? -57.716 -12.043 13.865 1.00 37.83 19 ASP D N 1
ATOM 2881 C CA . ASP D 1 19 ? -56.947 -11.769 15.075 1.00 38.25 19 ASP D CA 1
ATOM 2882 C C . ASP D 1 19 ? -57.056 -12.870 16.131 1.00 39.30 19 ASP D C 1
ATOM 2883 O O . ASP D 1 19 ? -57.908 -13.762 16.056 1.00 39.24 19 ASP D O 1
ATOM 2888 N N . TRP D 1 20 ? -56.158 -12.783 17.107 1.00 38.81 20 TRP D N 1
ATOM 2889 C CA . TRP D 1 20 ? -56.115 -13.675 18.253 1.00 38.66 20 TRP D CA 1
ATOM 2890 C C . TRP D 1 20 ? -56.316 -12.659 19.373 1.00 40.96 20 TRP D C 1
ATOM 2891 O O . TRP D 1 20 ? -55.788 -11.553 19.282 1.00 42.15 20 TRP D O 1
ATOM 2902 N N . LYS D 1 21 ? -57.077 -12.996 20.412 1.00 43.06 21 LYS D N 1
ATOM 2903 C CA . LYS D 1 21 ? -57.325 -12.015 21.469 1.00 44.98 21 LYS D CA 1
ATOM 2904 C C . LYS D 1 21 ? -56.055 -11.451 22.088 1.00 43.87 21 LYS D C 1
ATOM 2905 O O . LYS D 1 21 ? -55.041 -12.137 22.198 1.00 43.68 21 LYS D O 1
ATOM 2911 N N . GLY D 1 22 ? -56.136 -10.187 22.490 1.00 43.63 22 GLY D N 1
ATOM 2912 C CA . GLY D 1 22 ? -55.003 -9.499 23.075 1.00 43.90 22 GLY D CA 1
ATOM 2913 C C . GLY D 1 22 ? -54.579 -8.425 22.097 1.00 44.29 22 GLY D C 1
ATOM 2914 O O . GLY D 1 22 ? -55.023 -7.281 22.188 1.00 45.07 22 GLY D O 1
ATOM 2915 N N . GLU D 1 23 ? -53.735 -8.800 21.140 1.00 43.46 23 GLU D N 1
ATOM 2916 C CA . GLU D 1 23 ? -53.266 -7.860 20.135 1.00 42.03 23 GLU D CA 1
ATOM 2917 C C . GLU D 1 23 ? -54.199 -7.778 18.939 1.00 40.75 23 GLU D C 1
ATOM 2918 O O . GLU D 1 23 ? -54.942 -8.711 18.638 1.00 40.55 23 GLU D O 1
ATOM 2924 N N . LYS D 1 24 ? -54.141 -6.645 18.257 1.00 38.57 24 LYS D N 1
ATOM 2925 C CA . LYS D 1 24 ? -54.953 -6.414 17.080 1.00 37.00 24 LYS D CA 1
ATOM 2926 C C . LYS D 1 24 ? -54.030 -6.173 15.878 1.00 35.26 24 LYS D C 1
ATOM 2927 O O . LYS D 1 24 ? -53.133 -5.331 15.947 1.00 34.11 24 LYS D O 1
ATOM 2933 N N . HIS D 1 25 ? -54.250 -6.911 14.785 1.00 32.97 25 HIS D N 1
ATOM 2934 C CA . HIS D 1 25 ? -53.423 -6.780 13.581 1.00 30.57 25 HIS D CA 1
ATOM 2935 C C . HIS D 1 25 ? -54.192 -6.620 12.277 1.00 30.49 25 HIS D C 1
ATOM 2936 O O . HIS D 1 25 ? -53.778 -5.872 11.394 1.00 31.87 25 HIS D O 1
ATOM 2943 N N . VAL D 1 26 ? -55.291 -7.347 12.137 1.00 29.94 26 VAL D N 1
ATOM 2944 C CA . VAL D 1 26 ? -56.069 -7.279 10.910 1.00 28.27 26 VAL D CA 1
ATOM 2945 C C . VAL D 1 26 ? -56.416 -5.851 10.506 1.00 27.33 26 VAL D C 1
ATOM 2946 O O . VAL D 1 26 ? -57.100 -5.143 11.227 1.00 29.14 26 VAL D O 1
ATOM 2950 N N . PRO D 1 27 ? -55.935 -5.414 9.336 1.00 26.27 27 PRO D N 1
ATOM 2951 C CA . PRO D 1 27 ? -56.192 -4.066 8.822 1.00 25.29 27 PRO D CA 1
ATOM 2952 C C . PRO D 1 27 ? -57.662 -3.824 8.512 1.00 26.01 27 PRO D C 1
ATOM 2953 O O . PRO D 1 27 ? -58.358 -4.704 8.003 1.00 27.03 27 PRO D O 1
ATOM 2957 N N . VAL D 1 28 ? -58.128 -2.622 8.813 1.00 25.87 28 VAL D N 1
ATOM 2958 C CA . VAL D 1 28 ? -59.510 -2.249 8.563 1.00 27.43 28 VAL D CA 1
ATOM 2959 C C . VAL D 1 28 ? -59.555 -1.343 7.334 1.00 28.25 28 VAL D C 1
ATOM 2960 O O . VAL D 1 28 ? -58.832 -0.358 7.266 1.00 29.07 28 VAL D O 1
ATOM 2964 N N . ILE D 1 29 ? -60.394 -1.676 6.358 1.00 30.15 29 ILE D N 1
ATOM 2965 C CA . ILE D 1 29 ? -60.488 -0.868 5.141 1.00 30.94 29 ILE D CA 1
ATOM 2966 C C . ILE D 1 29 ? -61.841 -0.175 5.012 1.00 32.09 29 ILE D C 1
ATOM 2967 O O . ILE D 1 29 ? -62.872 -0.841 4.899 1.00 32.17 29 ILE D O 1
ATOM 2972 N N . GLU D 1 30 ? -61.822 1.159 5.027 1.00 32.74 30 GLU D N 1
ATOM 2973 C CA . GLU D 1 30 ? -63.036 1.970 4.904 1.00 34.75 30 GLU D CA 1
ATOM 2974 C C . GLU D 1 30 ? -62.877 2.919 3.718 1.00 35.14 30 GLU D C 1
ATOM 2975 O O . GLU D 1 30 ? -61.861 3.596 3.595 1.00 34.61 30 GLU D O 1
ATOM 2981 N N . TYR D 1 31 ? -63.878 2.988 2.850 1.00 36.69 31 TYR D N 1
ATOM 2982 C CA . TYR D 1 31 ? -63.767 3.865 1.695 1.00 38.00 31 TYR D CA 1
ATOM 2983 C C . TYR D 1 31 ? -64.947 4.775 1.477 1.00 39.21 31 TYR D C 1
ATOM 2984 O O . TYR D 1 31 ? -66.037 4.535 1.987 1.00 39.15 31 TYR D O 1
ATOM 2993 N N . GLU D 1 32 ? -64.711 5.821 0.698 1.00 43.50 32 GLU D N 1
ATOM 2994 C CA . GLU D 1 32 ? -65.729 6.794 0.346 1.00 45.99 32 GLU D CA 1
ATOM 2995 C C . GLU D 1 32 ? -65.551 6.941 -1.159 1.00 46.75 32 GLU D C 1
ATOM 2996 O O . GLU D 1 32 ? -64.431 6.940 -1.652 1.00 47.82 32 GLU D O 1
ATOM 3002 N N . ARG D 1 33 ? -66.649 7.054 -1.892 1.00 47.58 33 ARG D N 1
ATOM 3003 C CA . ARG D 1 33 ? -66.564 7.178 -3.338 1.00 48.19 33 ARG D CA 1
ATOM 3004 C C . ARG D 1 33 ? -67.516 8.173 -3.986 1.00 50.00 33 ARG D C 1
ATOM 3005 O O . ARG D 1 33 ? -68.736 7.990 -3.948 1.00 50.00 33 ARG D O 1
ATOM 3013 N N . GLU D 1 34 ? -66.958 9.219 -4.594 1.00 50.99 34 GLU D N 1
ATOM 3014 C CA . GLU D 1 34 ? -67.772 10.207 -5.300 1.00 51.89 34 GLU D CA 1
ATOM 3015 C C . GLU D 1 34 ? -67.461 10.042 -6.789 1.00 50.97 34 GLU D C 1
ATOM 3016 O O . GLU D 1 34 ? -66.509 10.625 -7.322 1.00 49.58 34 GLU D O 1
ATOM 3022 N N . GLY D 1 35 ? -68.264 9.214 -7.448 1.00 50.08 35 GLY D N 1
ATOM 3023 C CA . GLY D 1 35 ? -68.069 8.966 -8.862 1.00 48.36 35 GLY D CA 1
ATOM 3024 C C . GLY D 1 35 ? -66.832 8.133 -9.110 1.00 47.84 35 GLY D C 1
ATOM 3025 O O . GLY D 1 35 ? -66.755 6.981 -8.683 1.00 47.94 35 GLY D O 1
ATOM 3026 N N . ASP D 1 36 ? -65.856 8.721 -9.793 1.00 47.28 36 ASP D N 1
ATOM 3027 C CA . ASP D 1 36 ? -64.617 8.023 -10.103 1.00 46.98 36 ASP D CA 1
ATOM 3028 C C . ASP D 1 36 ? -63.546 8.106 -9.024 1.00 45.74 36 ASP D C 1
ATOM 3029 O O . ASP D 1 36 ? -62.679 7.242 -8.958 1.00 45.63 36 ASP D O 1
ATOM 3034 N N . LEU D 1 37 ? -63.585 9.135 -8.181 1.00 44.39 37 LEU D N 1
ATOM 3035 C CA . LEU D 1 37 ? -62.561 9.230 -7.153 1.00 42.82 37 LEU D CA 1
ATOM 3036 C C . LEU D 1 37 ? -62.939 8.555 -5.847 1.00 40.17 37 LEU D C 1
ATOM 3037 O O . LEU D 1 37 ? -63.946 8.881 -5.224 1.00 39.83 37 LEU D O 1
ATOM 3042 N N . VAL D 1 38 ? -62.101 7.601 -5.452 1.00 37.88 38 VAL D N 1
ATOM 3043 C CA . VAL D 1 38 ? -62.287 6.828 -4.236 1.00 33.98 38 VAL D CA 1
ATOM 3044 C C . VAL D 1 38 ? -61.354 7.316 -3.127 1.00 33.16 38 VAL D C 1
ATOM 3045 O O . VAL D 1 38 ? -60.193 7.643 -3.374 1.00 31.10 38 VAL D O 1
ATOM 3049 N N . LYS D 1 39 ? -61.879 7.362 -1.907 1.00 32.67 39 LYS D N 1
ATOM 3050 C CA . LYS D 1 39 ? -61.124 7.790 -0.739 1.00 32.33 39 LYS D CA 1
ATOM 3051 C C . LYS D 1 39 ? -61.050 6.575 0.189 1.00 30.68 39 LYS D C 1
ATOM 3052 O O . LYS D 1 39 ? -62.071 6.112 0.697 1.00 31.81 39 LYS D O 1
ATOM 3058 N N . VAL D 1 40 ? -59.847 6.058 0.414 1.00 29.64 40 VAL D N 1
ATOM 3059 C CA . VAL D 1 40 ? -59.683 4.873 1.251 1.00 27.48 40 VAL D CA 1
ATOM 3060 C C . VAL D 1 40 ? -58.870 5.062 2.520 1.00 27.19 40 VAL D C 1
ATOM 3061 O O . VAL D 1 40 ? -57.786 5.637 2.499 1.00 26.18 40 VAL D O 1
ATOM 3065 N N . GLU D 1 41 ? -59.402 4.559 3.628 1.00 27.84 41 GLU D N 1
ATOM 3066 C CA . GLU D 1 41 ? -58.707 4.627 4.903 1.00 27.83 41 GLU D CA 1
ATOM 3067 C C . GLU D 1 41 ? -58.371 3.210 5.373 1.00 27.15 41 GLU D C 1
ATOM 3068 O O . GLU D 1 41 ? -59.245 2.345 5.468 1.00 27.02 41 GLU D O 1
ATOM 3074 N N . VAL D 1 42 ? -57.091 2.986 5.649 1.00 25.12 42 VAL D N 1
ATOM 3075 C CA . VAL D 1 42 ? -56.593 1.705 6.124 1.00 22.52 42 VAL D CA 1
ATOM 3076 C C . VAL D 1 42 ? -56.016 1.950 7.517 1.00 23.14 42 VAL D C 1
ATOM 3077 O O . VAL D 1 42 ? -55.413 2.996 7.769 1.00 22.87 42 VAL D O 1
ATOM 3081 N N . SER D 1 43 ? -56.195 0.994 8.419 1.00 22.66 43 SER D N 1
ATOM 3082 C CA . SER D 1 43 ? -55.697 1.155 9.780 1.00 23.65 43 SER D CA 1
ATOM 3083 C C . SER D 1 43 ? -55.572 -0.144 10.561 1.00 23.48 43 SER D C 1
ATOM 3084 O O . SER D 1 43 ? -56.088 -1.184 10.153 1.00 23.69 43 SER D O 1
ATOM 3087 N N . VAL D 1 44 ? -54.877 -0.069 11.694 1.00 24.66 44 VAL D N 1
ATOM 3088 C CA . VAL D 1 44 ? -54.679 -1.221 12.577 1.00 24.55 44 VAL D CA 1
ATOM 3089 C C . VAL D 1 44 ? -54.744 -0.785 14.042 1.00 24.95 44 VAL D C 1
ATOM 3090 O O . VAL D 1 44 ? -53.943 0.029 14.493 1.00 22.64 44 VAL D O 1
ATOM 3094 N N . GLY D 1 45 ? -55.707 -1.334 14.776 1.00 27.73 45 GLY D N 1
ATOM 3095 C CA . GLY D 1 45 ? -55.860 -0.998 16.177 1.00 30.01 45 GLY D CA 1
ATOM 3096 C C . GLY D 1 45 ? -56.299 0.438 16.363 1.00 31.93 45 GLY D C 1
ATOM 3097 O O . GLY D 1 45 ? -55.792 1.158 17.227 1.00 31.30 45 GLY D O 1
ATOM 3098 N N . LYS D 1 46 ? -57.254 0.863 15.551 1.00 33.61 46 LYS D N 1
ATOM 3099 C CA . LYS D 1 46 ? -57.748 2.231 15.626 1.00 36.53 46 LYS D CA 1
ATOM 3100 C C . LYS D 1 46 ? -58.570 2.491 16.895 1.00 38.68 46 LYS D C 1
ATOM 3101 O O . LYS D 1 46 ? -58.684 3.632 17.344 1.00 39.24 46 LYS D O 1
ATOM 3107 N N . GLU D 1 47 ? -59.136 1.430 17.467 1.00 39.86 47 GLU D N 1
ATOM 3108 C CA . GLU D 1 47 ? -59.943 1.529 18.683 1.00 41.49 47 GLU D CA 1
ATOM 3109 C C . GLU D 1 47 ? -59.157 0.940 19.847 1.00 41.54 47 GLU D C 1
ATOM 3110 O O . GLU D 1 47 ? -59.012 1.560 20.903 1.00 41.81 47 GLU D O 1
ATOM 3116 N N . ILE D 1 48 ? -58.677 -0.281 19.639 1.00 40.95 48 ILE D N 1
ATOM 3117 C CA . ILE D 1 48 ? -57.870 -0.993 20.623 1.00 40.78 48 ILE D CA 1
ATOM 3118 C C . ILE D 1 48 ? -56.467 -0.961 20.009 1.00 39.90 48 ILE D C 1
ATOM 3119 O O . ILE D 1 48 ? -56.053 -1.906 19.338 1.00 38.84 48 ILE D O 1
ATOM 3124 N N . PRO D 1 49 ? -55.725 0.138 20.220 1.00 39.39 49 PRO D N 1
ATOM 3125 C CA . PRO D 1 49 ? -54.379 0.252 19.658 1.00 37.89 49 PRO D CA 1
ATOM 3126 C C . PRO D 1 49 ? -53.455 -0.942 19.822 1.00 36.40 49 PRO D C 1
ATOM 3127 O O . PRO D 1 49 ? -53.411 -1.590 20.864 1.00 36.58 49 PRO D O 1
ATOM 3131 N N . HIS D 1 50 ? -52.731 -1.231 18.750 1.00 33.25 50 HIS D N 1
ATOM 3132 C CA . HIS D 1 50 ? -51.764 -2.304 18.733 1.00 29.18 50 HIS D CA 1
ATOM 3133 C C . HIS D 1 50 ? -50.502 -1.647 19.295 1.00 27.23 50 HIS D C 1
ATOM 3134 O O . HIS D 1 50 ? -50.327 -0.445 19.153 1.00 26.23 50 HIS D O 1
ATOM 3141 N N . PRO D 1 51 ? -49.626 -2.412 19.966 1.00 26.67 51 PRO D N 1
ATOM 3142 C CA . PRO D 1 51 ? -48.414 -1.790 20.505 1.00 25.36 51 PRO D CA 1
ATOM 3143 C C . PRO D 1 51 ? -47.711 -0.985 19.417 1.00 24.56 51 PRO D C 1
ATOM 3144 O O . PRO D 1 51 ? -47.794 -1.333 18.242 1.00 23.50 51 PRO D O 1
ATOM 3148 N N . ASN D 1 52 ? -47.014 0.074 19.820 1.00 23.91 52 ASN D N 1
ATOM 3149 C CA . ASN D 1 52 ? -46.284 0.931 18.904 1.00 25.07 52 ASN D CA 1
ATOM 3150 C C . ASN D 1 52 ? -45.010 1.408 19.595 1.00 28.06 52 ASN D C 1
ATOM 3151 O O . ASN D 1 52 ? -44.966 2.500 20.168 1.00 29.34 52 ASN D O 1
ATOM 3156 N N . THR D 1 53 ? -43.977 0.577 19.545 1.00 28.16 53 THR D N 1
ATOM 3157 C CA . THR D 1 53 ? -42.695 0.902 20.156 1.00 29.89 53 THR D CA 1
ATOM 3158 C C . THR D 1 53 ? -41.604 0.464 19.188 1.00 31.56 53 THR D C 1
ATOM 3159 O O . THR D 1 53 ? -41.854 -0.321 18.272 1.00 33.03 53 THR D O 1
ATOM 3163 N N . PRO D 1 54 ? -40.371 0.946 19.389 1.00 31.80 54 PRO D N 1
ATOM 3164 C CA . PRO D 1 54 ? -39.267 0.571 18.500 1.00 31.89 54 PRO D CA 1
ATOM 3165 C C . PRO D 1 54 ? -39.068 -0.934 18.332 1.00 32.98 54 PRO D C 1
ATOM 3166 O O . PRO D 1 54 ? -38.556 -1.387 17.308 1.00 33.79 54 PRO D O 1
ATOM 3170 N N . GLU D 1 55 ? -39.480 -1.708 19.329 1.00 33.95 55 GLU D N 1
ATOM 3171 C CA . GLU D 1 55 ? -39.308 -3.156 19.275 1.00 35.18 55 GLU D CA 1
ATOM 3172 C C . GLU D 1 55 ? -40.524 -3.888 18.709 1.00 34.00 55 GLU D C 1
ATOM 3173 O O . GLU D 1 55 ? -40.409 -4.991 18.187 1.00 33.01 55 GLU D O 1
ATOM 3179 N N . HIS D 1 56 ? -41.691 -3.271 18.813 1.00 32.80 56 HIS D N 1
ATOM 3180 C CA . HIS D 1 56 ? -42.907 -3.899 18.337 1.00 31.46 56 HIS D CA 1
ATOM 3181 C C . HIS D 1 56 ? -43.854 -2.841 17.780 1.00 32.79 56 HIS D C 1
ATOM 3182 O O . HIS D 1 56 ? -44.264 -1.927 18.501 1.00 35.07 56 HIS D O 1
ATOM 3189 N N . HIS D 1 57 ? -44.216 -2.975 16.504 1.00 31.92 57 HIS D N 1
ATOM 3190 C CA . HIS D 1 57 ? -45.097 -2.004 15.865 1.00 29.62 57 HIS D CA 1
ATOM 3191 C C . HIS D 1 57 ? -45.645 -2.459 14.508 1.00 28.76 57 HIS D C 1
ATOM 3192 O O . HIS D 1 57 ? -45.229 -3.478 13.950 1.00 28.97 57 HIS D O 1
ATOM 3199 N N . ILE D 1 58 ? -46.595 -1.690 13.986 1.00 27.36 58 ILE D N 1
ATOM 3200 C CA . ILE D 1 58 ? -47.154 -1.970 12.672 1.00 24.23 58 ILE D CA 1
ATOM 3201 C C . ILE D 1 58 ? -46.332 -1.086 11.735 1.00 23.36 58 ILE D C 1
ATOM 3202 O O . ILE D 1 58 ? -46.525 0.129 11.690 1.00 23.72 58 ILE D O 1
ATOM 3207 N N . ALA D 1 59 ? -45.418 -1.704 10.995 1.00 22.16 59 ALA D N 1
ATOM 3208 C CA . ALA D 1 59 ? -44.520 -0.992 10.087 1.00 19.94 59 ALA D CA 1
ATOM 3209 C C . ALA D 1 59 ? -45.120 -0.366 8.826 1.00 20.46 59 ALA D C 1
ATOM 3210 O O . ALA D 1 59 ? -44.786 0.767 8.469 1.00 19.89 59 ALA D O 1
ATOM 3212 N N . TRP D 1 60 ? -45.990 -1.102 8.140 1.00 21.74 60 TRP D N 1
ATOM 3213 C CA . TRP D 1 60 ? -46.576 -0.589 6.906 1.00 20.87 60 TRP D CA 1
ATOM 3214 C C . TRP D 1 60 ? -47.859 -1.296 6.479 1.00 21.37 60 TRP D C 1
ATOM 3215 O O . TRP D 1 60 ? -48.166 -2.397 6.941 1.00 21.94 60 TRP D O 1
ATOM 3226 N N . ILE D 1 61 ? -48.595 -0.638 5.584 1.00 21.42 61 ILE D N 1
ATOM 3227 C CA . ILE D 1 61 ? -49.829 -1.166 5.032 1.00 21.77 61 ILE D CA 1
ATOM 3228 C C . ILE D 1 61 ? -49.860 -0.915 3.527 1.00 23.14 61 ILE D C 1
ATOM 3229 O O . ILE D 1 61 ? -49.672 0.208 3.089 1.00 24.21 61 ILE D O 1
ATOM 3234 N N . GLU D 1 62 ? -50.099 -1.961 2.741 1.00 24.58 62 GLU D N 1
ATOM 3235 C CA . GLU D 1 62 ? -50.189 -1.819 1.289 1.00 25.78 62 GLU D CA 1
ATOM 3236 C C . GLU D 1 62 ? -51.655 -1.968 0.877 1.00 26.18 62 GLU D C 1
ATOM 3237 O O . GLU D 1 62 ? -52.391 -2.764 1.459 1.00 27.41 62 GLU D O 1
ATOM 3243 N N . LEU D 1 63 ? -52.072 -1.200 -0.126 1.00 26.22 63 LEU D N 1
ATOM 3244 C CA . LEU D 1 63 ? -53.444 -1.250 -0.615 1.00 25.00 63 LEU D CA 1
ATOM 3245 C C . LEU D 1 63 ? -53.509 -1.750 -2.054 1.00 24.67 63 LEU D C 1
ATOM 3246 O O . LEU D 1 63 ? -52.904 -1.159 -2.947 1.00 25.68 63 LEU D O 1
ATOM 3251 N N . TYR D 1 64 ? -54.243 -2.837 -2.275 1.00 23.96 64 TYR D N 1
ATOM 3252 C CA . TYR D 1 64 ? -54.397 -3.400 -3.610 1.00 23.67 64 TYR D CA 1
ATOM 3253 C C . TYR D 1 64 ? -55.840 -3.285 -4.084 1.00 24.22 64 TYR D C 1
ATOM 3254 O O . TYR D 1 64 ? -56.776 -3.311 -3.291 1.00 23.48 64 TYR D O 1
ATOM 3263 N N . PHE D 1 65 ? -56.006 -3.165 -5.391 1.00 25.47 65 PHE D N 1
ATOM 3264 C CA . PHE D 1 65 ? -57.323 -3.093 -5.988 1.00 27.73 65 PHE D CA 1
ATOM 3265 C C . PHE D 1 65 ? -57.359 -4.177 -7.060 1.00 27.49 65 PHE D C 1
ATOM 3266 O O . PHE D 1 65 ? -56.480 -4.243 -7.913 1.00 27.20 65 PHE D O 1
ATOM 3274 N N . HIS D 1 66 ? -58.370 -5.033 -6.988 1.00 28.42 66 HIS D N 1
ATOM 3275 C CA . HIS D 1 66 ? -58.530 -6.144 -7.921 1.00 29.20 66 HIS D CA 1
ATOM 3276 C C . HIS D 1 66 ? -59.846 -5.932 -8.658 1.00 31.70 66 HIS D C 1
ATOM 3277 O O . HIS D 1 66 ? -60.906 -6.307 -8.167 1.00 32.13 66 HIS D O 1
ATOM 3284 N N . PRO D 1 67 ? -59.793 -5.315 -9.848 1.00 34.63 67 PRO D N 1
ATOM 3285 C CA . PRO D 1 67 ? -60.969 -5.053 -10.674 1.00 36.08 67 PRO D CA 1
ATOM 3286 C C . PRO D 1 67 ? -61.678 -6.352 -11.084 1.00 38.79 67 PRO D C 1
ATOM 3287 O O . PRO D 1 67 ? -61.072 -7.397 -11.288 1.00 40.07 67 PRO D O 1
ATOM 3291 N N . GLU D 1 68 ? -63.024 -6.265 -11.169 1.00 41.50 68 GLU D N 1
ATOM 3292 C CA . GLU D 1 68 ? -63.793 -7.424 -11.614 1.00 44.92 68 GLU D CA 1
ATOM 3293 C C . GLU D 1 68 ? -63.435 -7.807 -13.048 1.00 44.98 68 GLU D C 1
ATOM 3294 O O . GLU D 1 68 ? -63.076 -6.976 -13.875 1.00 43.48 68 GLU D O 1
ATOM 3300 N N . GLY D 1 69 ? -63.510 -9.119 -13.333 1.00 45.92 69 GLY D N 1
ATOM 3301 C CA . GLY D 1 69 ? -62.969 -9.588 -14.600 1.00 46.95 69 GLY D CA 1
ATOM 3302 C C . GLY D 1 69 ? -61.504 -9.170 -14.721 1.00 46.62 69 GLY D C 1
ATOM 3303 O O . GLY D 1 69 ? -61.052 -8.615 -15.716 1.00 47.99 69 GLY D O 1
ATOM 3304 N N . GLY D 1 70 ? -60.766 -9.410 -13.619 1.00 45.42 70 GLY D N 1
ATOM 3305 C CA . GLY D 1 70 ? -59.372 -8.992 -13.569 1.00 42.44 70 GLY D CA 1
ATOM 3306 C C . GLY D 1 70 ? -58.468 -10.100 -13.021 1.00 41.15 70 GLY D C 1
ATOM 3307 O O . GLY D 1 70 ? -58.756 -10.756 -12.031 1.00 40.81 70 GLY D O 1
ATOM 3308 N N . GLN D 1 71 ? -57.345 -10.306 -13.734 1.00 39.68 71 GLN D N 1
ATOM 3309 C CA . GLN D 1 71 ? -56.456 -11.416 -13.407 1.00 38.43 71 GLN D CA 1
ATOM 3310 C C . GLN D 1 71 ? -55.589 -11.155 -12.164 1.00 35.57 71 GLN D C 1
ATOM 3311 O O . GLN D 1 71 ? -55.277 -12.056 -11.397 1.00 35.54 71 GLN D O 1
ATOM 3317 N N . PHE D 1 72 ? -55.155 -9.887 -12.000 1.00 33.42 72 PHE D N 1
ATOM 3318 C CA . PHE D 1 72 ? -54.171 -9.591 -10.955 1.00 30.34 72 PHE D CA 1
ATOM 3319 C C . PHE D 1 72 ? -54.586 -8.402 -10.071 1.00 27.99 72 PHE D C 1
ATOM 3320 O O . PHE D 1 72 ? -55.140 -7.414 -10.534 1.00 30.34 72 PHE D O 1
ATOM 3328 N N . PRO D 1 73 ? -54.245 -8.481 -8.784 1.00 26.73 73 PRO D N 1
ATOM 3329 C CA . PRO D 1 73 ? -54.532 -7.325 -7.943 1.00 25.36 73 PRO D CA 1
ATOM 3330 C C . PRO D 1 73 ? -53.489 -6.278 -8.315 1.00 24.84 73 PRO D C 1
ATOM 3331 O O . PRO D 1 73 ? -52.358 -6.612 -8.668 1.00 25.22 73 PRO D O 1
ATOM 3335 N N . ILE D 1 74 ? -53.873 -5.013 -8.265 1.00 26.30 74 ILE D N 1
ATOM 3336 C CA . ILE D 1 74 ? -52.952 -3.942 -8.595 1.00 26.01 74 ILE D CA 1
ATOM 3337 C C . ILE D 1 74 ? -52.611 -3.155 -7.341 1.00 26.08 74 ILE D C 1
ATOM 3338 O O . ILE D 1 74 ? -53.506 -2.748 -6.599 1.00 27.94 74 ILE D O 1
ATOM 3343 N N . LEU D 1 75 ? -51.319 -2.954 -7.089 1.00 24.90 75 LEU D N 1
ATOM 3344 C CA . LEU D 1 75 ? -50.902 -2.178 -5.934 1.00 21.34 75 LEU D CA 1
ATOM 3345 C C . LEU D 1 75 ? -51.222 -0.709 -6.199 1.00 21.88 75 LEU D C 1
ATOM 3346 O O . LEU D 1 75 ? -50.690 -0.106 -7.141 1.00 20.49 75 LEU D O 1
ATOM 3351 N N . VAL D 1 76 ? -52.101 -0.142 -5.373 1.00 22.23 76 VAL D N 1
ATOM 3352 C CA . VAL D 1 76 ? -52.482 1.260 -5.501 1.00 21.83 76 VAL D CA 1
ATOM 3353 C C . VAL D 1 76 ? -51.444 2.139 -4.810 1.00 21.29 76 VAL D C 1
ATOM 3354 O O . VAL D 1 76 ? -50.941 3.109 -5.396 1.00 21.23 76 VAL D O 1
ATOM 3358 N N . GLY D 1 77 ? -51.122 1.785 -3.564 1.00 21.30 77 GLY D N 1
ATOM 3359 C CA . GLY D 1 77 ? -50.143 2.530 -2.790 1.00 20.56 77 GLY D CA 1
ATOM 3360 C C . GLY D 1 77 ? -49.536 1.738 -1.640 1.00 21.86 77 GLY D C 1
ATOM 3361 O O . GLY D 1 77 ? -49.953 0.619 -1.339 1.00 22.91 77 GLY D O 1
ATOM 3362 N N . ARG D 1 78 ? -48.543 2.327 -0.986 1.00 21.94 78 ARG D N 1
ATOM 3363 C CA . ARG D 1 78 ? -47.873 1.694 0.136 1.00 22.21 78 ARG D CA 1
ATOM 3364 C C . ARG D 1 78 ? -47.489 2.803 1.108 1.00 23.78 78 ARG D C 1
ATOM 3365 O O . ARG D 1 78 ? -46.820 3.759 0.722 1.00 25.14 78 ARG D O 1
ATOM 3373 N N . VAL D 1 79 ? -47.925 2.694 2.358 1.00 23.30 79 VAL D N 1
ATOM 3374 C CA . VAL D 1 79 ? -47.594 3.710 3.350 1.00 23.15 79 VAL D CA 1
ATOM 3375 C C . VAL D 1 79 ? -46.747 3.119 4.478 1.00 23.99 79 VAL D C 1
ATOM 3376 O O . VAL D 1 79 ? -47.002 2.003 4.952 1.00 23.05 79 VAL D O 1
ATOM 3380 N N . GLU D 1 80 ? -45.732 3.869 4.889 1.00 23.35 80 GLU D N 1
ATOM 3381 C CA . GLU D 1 80 ? -44.829 3.429 5.938 1.00 23.12 80 GLU D CA 1
ATOM 3382 C C . GLU D 1 80 ? -44.911 4.301 7.187 1.00 21.98 80 GLU D C 1
ATOM 3383 O O . GLU D 1 80 ? -44.808 5.527 7.115 1.00 23.27 80 GLU D O 1
ATOM 3389 N N . PHE D 1 81 ? -45.106 3.655 8.328 1.00 21.69 81 PHE D N 1
ATOM 3390 C CA . PHE D 1 81 ? -45.169 4.334 9.620 1.00 21.15 81 PHE D CA 1
ATOM 3391 C C . PHE D 1 81 ? -43.761 4.121 10.143 1.00 21.86 81 PHE D C 1
ATOM 3392 O O . PHE D 1 81 ? -43.455 3.070 10.708 1.00 22.85 81 PHE D O 1
ATOM 3400 N N . THR D 1 82 ? -42.917 5.133 9.933 1.00 22.62 82 THR D N 1
ATOM 3401 C CA . THR D 1 82 ? -41.488 5.073 10.252 1.00 23.43 82 THR D CA 1
ATOM 3402 C C . THR D 1 82 ? -40.858 5.526 11.579 1.00 25.03 82 THR D C 1
ATOM 3403 O O . THR D 1 82 ? -39.631 5.596 11.673 1.00 25.93 82 THR D O 1
ATOM 3407 N N . ASN D 1 83 ? -41.651 5.838 12.594 1.00 25.23 83 ASN D N 1
ATOM 3408 C CA . ASN D 1 83 ? -41.063 6.229 13.869 1.00 26.31 83 ASN D CA 1
ATOM 3409 C C . ASN D 1 83 ? -41.990 5.746 14.963 1.00 27.95 83 ASN D C 1
ATOM 3410 O O . ASN D 1 83 ? -43.208 5.887 14.858 1.00 28.85 83 ASN D O 1
ATOM 3415 N N . HIS D 1 84 ? -41.421 5.180 16.016 1.00 28.06 84 HIS D N 1
ATOM 3416 C CA . HIS D 1 84 ? -42.240 4.642 17.082 1.00 29.60 84 HIS D CA 1
ATOM 3417 C C . HIS D 1 84 ? -41.833 5.030 18.501 1.00 31.20 84 HIS D C 1
ATOM 3418 O O . HIS D 1 84 ? -41.688 4.175 19.379 1.00 30.93 84 HIS D O 1
ATOM 3425 N N . SER D 1 85 ? -41.652 6.330 18.712 1.00 31.72 85 SER D N 1
ATOM 3426 C CA . SER D 1 85 ? -41.292 6.878 20.011 1.00 33.56 85 SER D CA 1
ATOM 3427 C C . SER D 1 85 ? -41.923 8.259 20.137 1.00 33.98 85 SER D C 1
ATOM 3428 O O . SER D 1 85 ? -42.952 8.425 20.796 1.00 33.64 85 SER D O 1
ATOM 3431 N N . ASP D 1 86 ? -41.314 9.247 19.493 1.00 35.37 86 ASP D N 1
ATOM 3432 C CA . ASP D 1 86 ? -41.844 10.601 19.506 1.00 34.46 86 ASP D CA 1
ATOM 3433 C C . ASP D 1 86 ? -41.124 11.412 18.446 1.00 32.30 86 ASP D C 1
ATOM 3434 O O . ASP D 1 86 ? -39.961 11.759 18.593 1.00 32.92 86 ASP D O 1
ATOM 3439 N N . PRO D 1 87 ? -41.819 11.722 17.351 1.00 31.61 87 PRO D N 1
ATOM 3440 C CA . PRO D 1 87 ? -43.215 11.352 17.106 1.00 30.56 87 PRO D CA 1
ATOM 3441 C C . PRO D 1 87 ? -43.522 9.847 17.063 1.00 28.68 87 PRO D C 1
ATOM 3442 O O . PRO D 1 87 ? -42.663 9.019 16.785 1.00 27.58 87 PRO D O 1
ATOM 3446 N N . LEU D 1 88 ? -44.770 9.519 17.362 1.00 27.70 88 LEU D N 1
ATOM 3447 C CA . LEU D 1 88 ? -45.251 8.149 17.344 1.00 26.29 88 LEU D CA 1
ATOM 3448 C C . LEU D 1 88 ? -46.208 8.102 16.159 1.00 26.33 88 LEU D C 1
ATOM 3449 O O . LEU D 1 88 ? -47.290 8.680 16.209 1.00 25.64 88 LEU D O 1
ATOM 3454 N N . THR D 1 89 ? -45.804 7.433 15.089 1.00 25.54 89 THR D N 1
ATOM 3455 C CA . THR D 1 89 ? -46.638 7.354 13.901 1.00 25.10 89 THR D CA 1
ATOM 3456 C C . THR D 1 89 ? -47.693 6.275 14.021 1.00 25.84 89 THR D C 1
ATOM 3457 O O . THR D 1 89 ? -47.377 5.110 14.257 1.00 26.08 89 THR D O 1
ATOM 3461 N N . GLU D 1 90 ? -48.948 6.675 13.852 1.00 26.33 90 GLU D N 1
ATOM 3462 C CA . GLU D 1 90 ? -50.075 5.754 13.928 1.00 28.14 90 GLU D CA 1
ATOM 3463 C C . GLU D 1 90 ? -50.172 4.942 12.641 1.00 28.18 90 GLU D C 1
ATOM 3464 O O . GLU D 1 90 ? -49.971 5.472 11.545 1.00 26.43 90 GLU D O 1
ATOM 3470 N N . PRO D 1 91 ? -50.476 3.636 12.761 1.00 28.70 91 PRO D N 1
ATOM 3471 C CA . PRO D 1 91 ? -50.610 2.735 11.617 1.00 27.88 91 PRO D CA 1
ATOM 3472 C C . PRO D 1 91 ? -51.986 3.009 11.050 1.00 28.58 91 PRO D C 1
ATOM 3473 O O . PRO D 1 91 ? -52.880 2.159 11.075 1.00 28.46 91 PRO D O 1
ATOM 3477 N N . ARG D 1 92 ? -52.141 4.225 10.548 1.00 28.49 92 ARG D N 1
ATOM 3478 C CA . ARG D 1 92 ? -53.405 4.681 10.005 1.00 28.14 92 ARG D CA 1
ATOM 3479 C C . ARG D 1 92 ? -53.115 5.675 8.885 1.00 27.07 92 ARG D C 1
ATOM 3480 O O . ARG D 1 92 ? -52.322 6.598 9.068 1.00 28.15 92 ARG D O 1
ATOM 3488 N N . ALA D 1 93 ? -53.753 5.490 7.733 1.00 25.75 93 ALA D N 1
ATOM 3489 C CA . ALA D 1 93 ? -53.543 6.390 6.598 1.00 24.58 93 ALA D CA 1
ATOM 3490 C C . ALA D 1 93 ? -54.732 6.487 5.654 1.00 22.84 93 ALA D C 1
ATOM 3491 O O . ALA D 1 93 ? -55.673 5.689 5.714 1.00 23.47 93 ALA D O 1
ATOM 3493 N N . VAL D 1 94 ? -54.676 7.479 4.778 1.00 22.39 94 VAL D N 1
ATOM 3494 C CA . VAL D 1 94 ? -55.729 7.685 3.804 1.00 23.19 94 VAL D CA 1
ATOM 3495 C C . VAL D 1 94 ? -55.118 7.813 2.405 1.00 25.81 94 VAL D C 1
ATOM 3496 O O . VAL D 1 94 ? -54.211 8.620 2.188 1.00 26.66 94 VAL D O 1
ATOM 3500 N N . PHE D 1 95 ? -55.621 7.005 1.470 1.00 27.60 95 PHE D N 1
ATOM 3501 C CA . PHE D 1 95 ? -55.177 6.999 0.073 1.00 27.17 95 PHE D CA 1
ATOM 3502 C C . PHE D 1 95 ? -56.243 7.606 -0.839 1.00 27.43 95 PHE D C 1
ATOM 3503 O O . PHE D 1 95 ? -57.436 7.557 -0.531 1.00 26.74 95 PHE D O 1
ATOM 3511 N N . PHE D 1 96 ? -55.813 8.157 -1.971 1.00 28.01 96 PHE D N 1
ATOM 3512 C CA . PHE D 1 96 ? -56.740 8.751 -2.940 1.00 28.11 96 PHE D CA 1
ATOM 3513 C C . PHE D 1 96 ? -56.476 8.231 -4.354 1.00 28.16 96 PHE D C 1
ATOM 3514 O O . PHE D 1 96 ? -55.362 8.341 -4.864 1.00 29.25 96 PHE D O 1
ATOM 3522 N N . PHE D 1 97 ? -57.490 7.665 -4.995 1.00 28.40 97 PHE D N 1
ATOM 3523 C CA . PHE D 1 97 ? -57.308 7.171 -6.354 1.00 30.44 97 PHE D CA 1
ATOM 3524 C C . PHE D 1 97 ? -58.587 7.212 -7.177 1.00 32.99 97 PHE D C 1
ATOM 3525 O O . PHE D 1 97 ? -59.694 7.092 -6.645 1.00 35.31 97 PHE D O 1
ATOM 3533 N N . LYS D 1 98 ? -58.431 7.412 -8.479 1.00 34.90 98 LYS D N 1
ATOM 3534 C CA . LYS D 1 98 ? -59.571 7.462 -9.379 1.00 36.40 98 LYS D CA 1
ATOM 3535 C C . LYS D 1 98 ? -59.618 6.186 -10.209 1.00 36.02 98 LYS D C 1
ATOM 3536 O O . LYS D 1 98 ? -58.581 5.613 -10.548 1.00 36.46 98 LYS D O 1
ATOM 3542 N N . THR D 1 99 ? -60.831 5.739 -10.514 1.00 34.95 99 THR D N 1
ATOM 3543 C CA . THR D 1 99 ? -61.065 4.540 -11.311 1.00 33.64 99 THR D CA 1
ATOM 3544 C C . THR D 1 99 ? -62.547 4.455 -11.618 1.00 34.50 99 THR D C 1
ATOM 3545 O O . THR D 1 99 ? -63.375 4.946 -10.850 1.00 34.54 99 THR D O 1
ATOM 3549 N N . SER D 1 100 ? -62.879 3.829 -12.740 1.00 35.47 100 SER D N 1
ATOM 3550 C CA . SER D 1 100 ? -64.273 3.656 -13.127 1.00 37.28 100 SER D CA 1
ATOM 3551 C C . SER D 1 100 ? -64.670 2.190 -13.101 1.00 35.91 100 SER D C 1
ATOM 3552 O O . SER D 1 100 ? -65.662 1.796 -13.696 1.00 37.36 100 SER D O 1
ATOM 3555 N N . LYS D 1 101 ? -63.886 1.386 -12.400 1.00 34.34 101 LYS D N 1
ATOM 3556 C CA . LYS D 1 101 ? -64.150 -0.036 -12.299 1.00 32.41 101 LYS D CA 1
ATOM 3557 C C . LYS D 1 101 ? -64.624 -0.425 -10.916 1.00 30.99 101 LYS D C 1
ATOM 3558 O O . LYS D 1 101 ? -64.422 0.304 -9.941 1.00 30.35 101 LYS D O 1
ATOM 3564 N N . LYS D 1 102 ? -65.278 -1.575 -10.849 1.00 30.76 102 LYS D N 1
ATOM 3565 C CA . LYS D 1 102 ? -65.773 -2.112 -9.595 1.00 31.07 102 LYS D CA 1
ATOM 3566 C C . LYS D 1 102 ? -64.896 -3.314 -9.317 1.00 30.09 102 LYS D C 1
ATOM 3567 O O . LYS D 1 102 ? -64.349 -3.914 -10.238 1.00 30.79 102 LYS D O 1
ATOM 3573 N N . GLY D 1 103 ? -64.749 -3.664 -8.049 1.00 30.04 103 GLY D N 1
ATOM 3574 C CA . GLY D 1 103 ? -63.925 -4.805 -7.700 1.00 28.83 103 GLY D CA 1
ATOM 3575 C C . GLY D 1 103 ? -63.703 -4.805 -6.206 1.00 30.20 103 GLY D C 1
ATOM 3576 O O . GLY D 1 103 ? -64.438 -4.149 -5.468 1.00 30.71 103 GLY D O 1
ATOM 3577 N N . LYS D 1 104 ? -62.696 -5.534 -5.747 1.00 29.64 104 LYS D N 1
ATOM 3578 C CA . LYS D 1 104 ? -62.424 -5.574 -4.322 1.00 29.83 104 LYS D CA 1
ATOM 3579 C C . LYS D 1 104 ? -61.094 -4.951 -3.939 1.00 28.38 104 LYS D C 1
ATOM 3580 O O . LYS D 1 104 ? -60.137 -4.968 -4.715 1.00 25.84 104 LYS D O 1
ATOM 3586 N N . LEU D 1 105 ? -61.062 -4.381 -2.738 1.00 27.57 105 LEU D N 1
ATOM 3587 C CA . LEU D 1 105 ? -59.864 -3.749 -2.189 1.00 27.42 105 LEU D CA 1
ATOM 3588 C C . LEU D 1 105 ? -59.265 -4.697 -1.160 1.00 27.05 105 LEU D C 1
ATOM 3589 O O . LEU D 1 105 ? -59.990 -5.342 -0.405 1.00 26.48 105 LEU D O 1
ATOM 3594 N N . TYR D 1 106 ? -57.946 -4.798 -1.143 1.00 27.10 106 TYR D N 1
ATOM 3595 C CA . TYR D 1 106 ? -57.280 -5.664 -0.188 1.00 27.73 106 TYR D CA 1
ATOM 3596 C C . TYR D 1 106 ? -56.268 -4.825 0.568 1.00 26.79 106 TYR D C 1
ATOM 3597 O O . TYR D 1 106 ? -55.709 -3.881 0.021 1.00 25.64 106 TYR D O 1
ATOM 3606 N N . ALA D 1 107 ? -56.035 -5.177 1.824 1.00 25.82 107 ALA D N 1
ATOM 3607 C CA . ALA D 1 107 ? -55.051 -4.487 2.633 1.00 24.75 107 ALA D CA 1
ATOM 3608 C C . ALA D 1 107 ? -54.113 -5.550 3.201 1.00 24.15 107 ALA D C 1
ATOM 3609 O O . ALA D 1 107 ? -54.554 -6.552 3.751 1.00 24.51 107 ALA D O 1
ATOM 3611 N N . LEU D 1 108 ? -52.818 -5.321 3.027 1.00 22.89 108 LEU D N 1
ATOM 3612 C CA . LEU D 1 108 ? -51.777 -6.203 3.518 1.00 21.40 108 LEU D CA 1
ATOM 3613 C C . LEU D 1 108 ? -51.006 -5.360 4.532 1.00 22.34 108 LEU D C 1
ATOM 3614 O O . LEU D 1 108 ? -50.496 -4.299 4.179 1.00 22.42 108 LEU D O 1
ATOM 3619 N N . SER D 1 109 ? -50.929 -5.809 5.783 1.00 22.08 109 SER D N 1
ATOM 3620 C CA . SER D 1 109 ? -50.203 -5.056 6.811 1.00 23.18 109 SER D CA 1
ATOM 3621 C C . SER D 1 109 ? -49.106 -5.900 7.455 1.00 23.67 109 SER D C 1
ATOM 3622 O O . SER D 1 109 ? -49.183 -7.132 7.492 1.00 23.59 109 SER D O 1
ATOM 3625 N N . TYR D 1 110 ? -48.092 -5.227 7.986 1.00 22.67 110 TYR D N 1
ATOM 3626 C CA . TYR D 1 110 ? -46.980 -5.931 8.595 1.00 21.78 110 TYR D CA 1
ATOM 3627 C C . TYR D 1 110 ? -46.632 -5.468 10.001 1.00 22.02 110 TYR D C 1
ATOM 3628 O O . TYR D 1 110 ? -46.438 -4.279 10.259 1.00 21.07 110 TYR D O 1
ATOM 3637 N N . CYS D 1 111 ? -46.568 -6.428 10.916 1.00 22.38 111 CYS D N 1
ATOM 3638 C CA . CYS D 1 111 ? -46.179 -6.160 12.289 1.00 21.39 111 CYS D CA 1
ATOM 3639 C C . CYS D 1 111 ? -44.762 -6.687 12.274 1.00 20.18 111 CYS D C 1
ATOM 3640 O O . CYS D 1 111 ? -44.525 -7.773 11.765 1.00 22.10 111 CYS D O 1
ATOM 3643 N N . ASN D 1 112 ? -43.815 -5.938 12.815 1.00 20.58 112 ASN D N 1
ATOM 3644 C CA . ASN D 1 112 ? -42.434 -6.394 12.770 1.00 21.38 112 ASN D CA 1
ATOM 3645 C C . ASN D 1 112 ? -42.128 -7.721 13.463 1.00 20.86 112 ASN D C 1
ATOM 3646 O O . ASN D 1 112 ? -41.103 -8.330 13.185 1.00 20.17 112 ASN D O 1
ATOM 3651 N N . ILE D 1 113 ? -43.008 -8.188 14.339 1.00 21.46 113 ILE D N 1
ATOM 3652 C CA . ILE D 1 113 ? -42.774 -9.471 15.008 1.00 22.78 113 ILE D CA 1
ATOM 3653 C C . ILE D 1 113 ? -43.940 -10.449 14.856 1.00 24.32 113 ILE D C 1
ATOM 3654 O O . ILE D 1 113 ? -43.818 -11.614 15.229 1.00 24.61 113 ILE D O 1
ATOM 3659 N N . HIS D 1 114 ? -45.060 -9.983 14.307 1.00 23.74 114 HIS D N 1
ATOM 3660 C CA . HIS D 1 114 ? -46.222 -10.849 14.137 1.00 24.39 114 HIS D CA 1
ATOM 3661 C C . HIS D 1 114 ? -46.630 -11.108 12.691 1.00 24.32 114 HIS D C 1
ATOM 3662 O O . HIS D 1 114 ? -47.774 -11.456 12.419 1.00 24.02 114 HIS D O 1
ATOM 3669 N N . GLY D 1 115 ? -45.683 -10.932 11.770 1.00 25.76 115 GLY D N 1
ATOM 3670 C CA . GLY D 1 115 ? -45.922 -11.189 10.354 1.00 24.39 115 GLY D CA 1
ATOM 3671 C C . GLY D 1 115 ? -46.898 -10.348 9.540 1.00 24.52 115 GLY D C 1
ATOM 3672 O O . GLY D 1 115 ? -47.255 -9.223 9.897 1.00 23.64 115 GLY D O 1
ATOM 3673 N N . LEU D 1 116 ? -47.324 -10.931 8.422 1.00 25.28 116 LEU D N 1
ATOM 3674 C CA . LEU D 1 116 ? -48.250 -10.307 7.482 1.00 25.57 116 LEU D CA 1
ATOM 3675 C C . LEU D 1 116 ? -49.708 -10.562 7.845 1.00 25.71 116 LEU D C 1
ATOM 3676 O O . LEU D 1 116 ? -50.043 -11.604 8.410 1.00 26.16 116 LEU D O 1
ATOM 3681 N N . TRP D 1 117 ? -50.570 -9.604 7.509 1.00 25.13 117 TRP D N 1
ATOM 3682 C CA . TRP D 1 117 ? -52.001 -9.710 7.779 1.00 25.44 117 TRP D CA 1
ATOM 3683 C C . TRP D 1 117 ? -52.786 -9.092 6.625 1.00 26.64 117 TRP D C 1
ATOM 3684 O O . TRP D 1 117 ? -52.359 -8.102 6.020 1.00 28.37 117 TRP D O 1
ATOM 3695 N N . GLU D 1 118 ? -53.939 -9.670 6.321 1.00 25.38 118 GLU D N 1
ATOM 3696 C CA . GLU D 1 118 ? -54.717 -9.175 5.210 1.00 26.40 118 GLU D CA 1
ATOM 3697 C C . GLU D 1 118 ? -56.195 -9.037 5.521 1.00 26.31 118 GLU D C 1
ATOM 3698 O O . GLU D 1 118 ? -56.706 -9.601 6.488 1.00 24.67 118 GLU D O 1
ATOM 3704 N N . ASN D 1 119 ? -56.871 -8.280 4.666 1.00 25.56 119 ASN D N 1
ATOM 3705 C CA . ASN D 1 119 ? -58.293 -8.054 4.789 1.00 26.86 119 ASN D CA 1
ATOM 3706 C C . ASN D 1 119 ? -58.817 -7.577 3.449 1.00 29.37 119 ASN D C 1
ATOM 3707 O O . ASN D 1 119 ? -58.039 -7.296 2.538 1.00 28.53 119 ASN D O 1
ATOM 3712 N N . GLU D 1 120 ? -60.135 -7.479 3.327 1.00 32.24 120 GLU D N 1
ATOM 3713 C CA . GLU D 1 120 ? -60.724 -7.032 2.077 1.00 34.90 120 GLU D CA 1
ATOM 3714 C C . GLU D 1 120 ? -62.070 -6.362 2.255 1.00 36.22 120 GLU D C 1
ATOM 3715 O O . GLU D 1 120 ? -62.666 -6.391 3.328 1.00 36.20 120 GLU D O 1
ATOM 3721 N N . VAL D 1 121 ? -62.539 -5.758 1.171 1.00 37.47 121 VAL D N 1
ATOM 3722 C CA . VAL D 1 121 ? -63.818 -5.074 1.150 1.00 37.53 121 VAL D CA 1
ATOM 3723 C C . VAL D 1 121 ? -64.193 -4.864 -0.315 1.00 37.85 121 VAL D C 1
ATOM 3724 O O . VAL D 1 121 ? -63.329 -4.659 -1.170 1.00 38.10 121 VAL D O 1
ATOM 3728 N N . GLN D 1 122 ? -65.483 -4.943 -0.607 1.00 38.58 122 GLN D N 1
ATOM 3729 C CA . GLN D 1 122 ? -65.955 -4.765 -1.970 1.00 38.80 122 GLN D CA 1
ATOM 3730 C C . GLN D 1 122 ? -66.055 -3.294 -2.322 1.00 38.36 122 GLN D C 1
ATOM 3731 O O . GLN D 1 122 ? -66.642 -2.510 -1.579 1.00 37.14 122 GLN D O 1
ATOM 3737 N N . LEU D 1 123 ? -65.469 -2.923 -3.453 1.00 39.01 123 LEU D N 1
ATOM 3738 C CA . LEU D 1 123 ? -65.556 -1.553 -3.932 1.00 41.52 123 LEU D CA 1
ATOM 3739 C C . LEU D 1 123 ? -66.775 -1.602 -4.834 1.00 43.37 123 LEU D C 1
ATOM 3740 O O . LEU D 1 123 ? -66.691 -2.070 -5.974 1.00 43.66 123 LEU D O 1
ATOM 3745 N N . GLU D 1 124 ? -67.912 -1.159 -4.307 1.00 45.69 124 GLU D N 1
ATOM 3746 C CA . GLU D 1 124 ? -69.157 -1.157 -5.063 1.00 49.23 124 GLU D CA 1
ATOM 3747 C C . GLU D 1 124 ? -69.245 0.080 -5.958 1.00 50.87 124 GLU D C 1
ATOM 3748 O O . GLU D 1 124 ? -68.454 1.025 -5.743 1.00 51.69 124 GLU D O 1
#

Organism: Pyrococcus horikoshii (strain ATCC 700860 / DSM 12428 / JCM 9974 / NBRC 100139 / OT-3) (NCBI:txid70601)

Radius of gyration: 20.45 Å; Cα contacts (8 Å, |Δi|>4): 1326; chains: 4; bounding box: 54×51×45 Å